Protein AF-A0A6I1VXL3-F1 (afdb_monomer)

pLDDT: mean 85.91, std 10.63, range [41.47, 97.31]

Solvent-accessible surface area (backbone atoms only — not comparable to full-atom values): 29043 Å² total; per-residue (Å²): 131,59,72,66,44,51,47,41,11,30,60,19,54,52,52,59,69,69,91,54,57,90,82,59,84,57,70,49,87,56,63,100,77,78,57,89,41,67,58,54,75,68,58,39,45,51,54,50,52,50,50,56,54,52,48,74,48,38,70,62,50,51,53,50,47,57,52,32,58,38,73,64,43,62,44,100,87,69,43,33,48,51,55,55,48,36,51,49,50,50,53,47,52,43,43,70,45,58,71,37,41,90,78,39,84,60,53,53,77,66,55,44,53,48,51,51,50,43,72,75,28,46,31,46,90,69,44,67,68,53,95,86,22,43,63,36,43,21,42,38,36,42,41,43,72,95,73,76,43,74,40,49,33,40,66,36,40,39,34,19,50,35,17,68,78,50,54,95,61,9,41,40,22,39,37,37,37,75,85,70,42,70,42,61,28,84,18,48,61,56,46,52,51,51,56,53,50,31,63,70,36,96,69,52,20,53,67,56,46,69,31,26,44,66,70,53,34,52,54,49,62,78,40,48,78,53,57,80,75,40,80,74,39,68,44,76,46,76,46,62,52,45,44,56,57,54,45,48,52,51,32,52,51,40,52,51,56,42,39,53,46,38,50,54,51,27,35,75,66,33,33,52,37,65,58,40,46,54,50,40,53,52,46,57,58,54,57,56,56,67,64,41,59,68,62,53,51,52,52,50,52,49,51,54,51,54,70,67,41,56,70,58,60,61,74,42,51,72,66,55,50,49,55,49,50,52,36,53,51,48,34,55,72,40,44,56,95,88,38,62,54,58,62,95,62,72,54,70,68,60,46,41,40,51,52,49,36,55,52,44,46,69,79,34,75,91,48,94,68,54,45,78,41,31,32,39,33,37,42,47,74,57,75,85,84,85,59,93,84,58,78,81,72,65,66,61,72,54,76,52,76,40,31,40,43,59,37,59,76,70,69,82,77,46,66,49,78,51,60,68,72,98,63,80,78,57,91,77,72,41,58,69,46,54,56,49,48,41,62,69,60,33,51,71,61,54,50,48,50,52,48,42,46,58,59,58,68,38,62,67,58,21,52,53,29,51,53,34,37,69,52,33,47,40,34,53,52,46,46,54,44,51,53,33,33,64,68,66,78,33,52,71,70,59,41,52,51,51,50,50,40,57,76,36,70,50,78,87,78,38,75,62,58,96,84,37,82,84,79,132

Structure (mmCIF, N/CA/C/O backbone):
data_AF-A0A6I1VXL3-F1
#
_entry.id   AF-A0A6I1VXL3-F1
#
loop_
_atom_site.group_PDB
_atom_site.id
_atom_site.type_symbol
_atom_site.label_atom_id
_atom_site.label_alt_id
_atom_site.label_comp_id
_atom_site.label_asym_id
_atom_site.label_entity_id
_atom_site.label_seq_id
_atom_site.pdbx_PDB_ins_code
_atom_site.Cartn_x
_atom_site.Cartn_y
_atom_site.Cartn_z
_atom_site.occupancy
_atom_site.B_iso_or_equiv
_atom_site.auth_seq_id
_atom_site.auth_comp_id
_atom_site.auth_asym_id
_atom_site.auth_atom_id
_atom_site.pdbx_PDB_model_num
ATOM 1 N N . MET A 1 1 ? -27.918 13.560 27.234 1.00 82.25 1 MET A N 1
ATOM 2 C CA . MET A 1 1 ? -26.825 13.899 26.302 1.00 82.25 1 MET A CA 1
ATOM 3 C C . MET A 1 1 ? -25.533 13.960 27.100 1.00 82.25 1 MET A C 1
ATOM 5 O O . MET A 1 1 ? -25.576 14.532 28.187 1.00 82.25 1 MET A O 1
ATOM 9 N N . PRO A 1 2 ? -24.443 13.323 26.645 1.00 90.25 2 PRO A N 1
ATOM 10 C CA . PRO A 1 2 ? -23.128 13.439 27.273 1.00 90.25 2 PRO A CA 1
ATOM 11 C C . PRO A 1 2 ? -22.695 14.899 27.470 1.00 90.25 2 PRO A C 1
ATOM 13 O O . PRO A 1 2 ? -23.044 15.775 26.681 1.00 90.25 2 PRO A O 1
ATOM 16 N N . LEU A 1 3 ? -21.925 15.167 28.530 1.00 91.06 3 LEU A N 1
ATOM 17 C CA . LEU A 1 3 ? -21.490 16.526 28.884 1.00 91.06 3 LEU A CA 1
ATOM 18 C C . LEU A 1 3 ? -20.656 17.182 27.769 1.00 91.06 3 LEU A C 1
ATOM 20 O O . LEU A 1 3 ? -20.807 18.372 27.507 1.00 91.06 3 LEU A O 1
ATOM 24 N N . VAL A 1 4 ? -19.810 16.390 27.105 1.00 92.81 4 VAL A N 1
ATOM 25 C CA . VAL A 1 4 ? -18.973 16.833 25.979 1.00 92.81 4 VAL A CA 1
ATOM 26 C C . VAL A 1 4 ? -19.832 17.242 24.783 1.00 92.81 4 VAL A C 1
ATOM 28 O O . VAL A 1 4 ? -19.566 18.271 24.173 1.00 92.81 4 VAL A O 1
ATOM 31 N N . ASP A 1 5 ? -20.910 16.514 24.497 1.00 94.62 5 ASP A N 1
ATOM 32 C CA . ASP A 1 5 ? -21.817 16.866 23.401 1.00 94.62 5 ASP A CA 1
ATOM 33 C C . ASP A 1 5 ? -22.544 18.183 23.676 1.00 94.62 5 ASP A C 1
ATOM 35 O O . ASP A 1 5 ? -22.582 19.054 22.816 1.00 94.62 5 ASP A O 1
ATOM 39 N N . VAL A 1 6 ? -23.038 18.382 24.905 1.00 92.94 6 VAL A N 1
ATOM 40 C CA . VAL A 1 6 ? -23.645 19.659 25.335 1.00 92.94 6 VAL A CA 1
ATOM 41 C C . VAL A 1 6 ? -22.661 20.815 25.187 1.00 92.94 6 VAL A C 1
ATOM 43 O O . VAL A 1 6 ? -23.031 21.895 24.730 1.00 92.94 6 VAL A O 1
ATOM 46 N N . PHE A 1 7 ? -21.407 20.591 25.571 1.00 95.12 7 PHE A N 1
ATOM 47 C CA . PHE A 1 7 ? -20.347 21.576 25.429 1.00 95.12 7 PHE A CA 1
ATOM 48 C C . PHE A 1 7 ? -20.098 21.939 23.959 1.00 95.12 7 PHE A C 1
ATOM 50 O O . PHE A 1 7 ? -20.152 23.116 23.602 1.00 95.12 7 PHE A O 1
ATOM 57 N N . LEU A 1 8 ? -19.889 20.944 23.094 1.00 94.88 8 LEU A N 1
ATOM 58 C CA . LEU A 1 8 ? -19.612 21.161 21.673 1.00 94.88 8 LEU A CA 1
ATOM 59 C C . LEU A 1 8 ? -20.818 21.752 20.928 1.00 94.88 8 LEU A C 1
ATOM 61 O O . LEU A 1 8 ? -20.647 22.621 20.076 1.00 94.88 8 LEU A O 1
ATOM 65 N N . GLU A 1 9 ? -22.046 21.357 21.269 1.00 95.81 9 GLU A N 1
ATOM 66 C CA . GLU A 1 9 ? -23.259 21.956 20.701 1.00 95.81 9 GLU A CA 1
ATOM 67 C C . GLU A 1 9 ? -23.483 23.403 21.158 1.00 95.81 9 GLU A C 1
ATOM 69 O O . GLU A 1 9 ? -24.082 24.197 20.424 1.00 95.81 9 GLU A O 1
ATOM 74 N N . HIS A 1 10 ? -22.976 23.777 22.336 1.00 95.75 10 HIS A N 1
ATOM 75 C CA . HIS A 1 10 ? -22.929 25.173 22.755 1.00 95.75 10 HIS A CA 1
ATOM 76 C C . HIS A 1 10 ? -21.856 25.956 21.985 1.00 95.75 10 HIS A C 1
ATOM 78 O O . HIS A 1 10 ? -22.158 27.045 21.500 1.00 95.75 10 HIS A O 1
ATOM 84 N N . VAL A 1 11 ? -20.657 25.390 21.794 1.00 95.00 11 VAL A N 1
ATOM 85 C CA . VAL A 1 11 ? -19.568 25.997 21.000 1.00 95.00 11 VAL A CA 1
ATOM 86 C C . VAL A 1 11 ? -19.996 26.253 19.550 1.00 95.00 11 VAL A C 1
ATOM 88 O O . VAL A 1 11 ? -19.760 27.332 19.013 1.00 95.00 11 VAL A O 1
ATOM 91 N N . THR A 1 12 ? -20.665 25.292 18.909 1.00 95.38 12 THR A N 1
ATOM 92 C CA . THR A 1 12 ? -21.185 25.452 17.537 1.00 95.38 12 THR A CA 1
ATOM 93 C C . THR A 1 12 ? -22.421 26.344 17.462 1.00 95.38 12 THR A C 1
ATOM 95 O O . THR A 1 12 ? -22.803 26.785 16.381 1.00 95.38 12 THR A O 1
ATOM 98 N N . GLY A 1 13 ? -23.094 26.590 18.588 1.00 94.50 13 GLY A N 1
ATOM 99 C CA . GLY A 1 13 ? -24.375 27.288 18.627 1.00 94.50 13 GLY A CA 1
ATOM 100 C C . GLY A 1 13 ? -25.554 26.471 18.085 1.00 94.50 13 GLY A C 1
ATOM 101 O O . GLY A 1 13 ? -26.599 27.061 17.793 1.00 94.50 13 GLY A O 1
ATOM 102 N N . LYS A 1 14 ? -25.417 25.142 17.949 1.00 95.50 14 LYS A N 1
ATOM 103 C CA . LYS A 1 14 ? -26.513 24.224 17.589 1.00 95.50 14 LYS A CA 1
ATOM 104 C C . LYS A 1 14 ? -27.582 24.185 18.675 1.00 95.50 14 LYS A C 1
ATOM 106 O O . LYS A 1 14 ? -28.756 24.425 18.394 1.00 95.50 14 LYS A O 1
ATOM 111 N N . GLN A 1 15 ? -27.162 23.890 19.903 1.00 94.56 15 GLN A N 1
ATOM 112 C CA . GLN A 1 15 ? -27.997 23.899 21.102 1.00 94.56 15 GLN A CA 1
ATOM 113 C C . GLN A 1 15 ? -27.254 24.681 22.187 1.00 94.56 15 GLN A C 1
ATOM 115 O O . GLN A 1 15 ? -26.540 24.099 23.006 1.00 94.56 15 GLN A O 1
ATOM 120 N N . PRO A 1 16 ? -27.368 26.021 22.190 1.00 92.06 16 PRO A N 1
ATOM 121 C CA . PRO A 1 16 ? -26.654 26.833 23.156 1.00 92.06 16 PRO A CA 1
ATOM 122 C C . PRO A 1 16 ? -27.139 26.523 24.572 1.00 92.06 16 PRO A C 1
ATOM 124 O O . PRO A 1 16 ? -28.331 26.623 24.875 1.00 92.06 16 PRO A O 1
ATOM 127 N N . LEU A 1 17 ? -26.192 26.199 25.454 1.00 92.62 17 LEU A N 1
ATOM 128 C CA . LEU A 1 17 ? -26.433 26.108 26.889 1.00 92.62 17 LEU A CA 1
ATOM 129 C C . LEU A 1 17 ? -27.117 27.396 27.403 1.00 92.62 17 LEU A C 1
ATOM 131 O O . LEU A 1 17 ? -26.598 28.491 27.161 1.00 92.62 17 LEU A O 1
ATOM 135 N N . PRO A 1 18 ? -28.264 27.301 28.103 1.00 92.81 18 PRO A N 1
ATOM 136 C CA . PRO A 1 18 ? -28.938 28.464 28.670 1.00 92.81 18 PRO A CA 1
ATOM 137 C C . PRO A 1 18 ? -28.018 29.269 29.592 1.00 92.81 18 PRO A C 1
ATOM 139 O O . PRO A 1 18 ? -27.318 28.689 30.416 1.00 92.81 18 PRO A O 1
ATOM 142 N N . ALA A 1 19 ? -28.063 30.602 29.508 1.00 87.69 19 ALA A N 1
ATOM 143 C CA . ALA A 1 19 ? -27.248 31.479 30.356 1.00 87.69 19 ALA A CA 1
ATOM 144 C C . ALA A 1 19 ? -27.626 31.401 31.847 1.00 87.69 19 ALA A C 1
ATOM 146 O O . ALA A 1 19 ? -26.778 31.594 32.710 1.00 87.69 19 ALA A O 1
ATOM 147 N N . GLU A 1 20 ? -28.891 31.103 32.153 1.00 91.31 20 GLU A N 1
ATOM 148 C CA . GLU A 1 20 ? -29.379 30.947 33.523 1.00 91.31 20 GLU A CA 1
ATOM 149 C C . GLU A 1 20 ? -29.107 29.521 34.040 1.00 91.31 20 GLU A C 1
ATOM 151 O O . GLU A 1 20 ? -29.719 28.572 33.535 1.00 91.31 20 GLU A O 1
ATOM 156 N N . PRO A 1 21 ? -28.279 29.343 35.090 1.00 87.94 21 PRO A N 1
ATOM 157 C CA . PRO A 1 21 ? -27.939 28.018 35.621 1.00 87.94 21 PRO A CA 1
ATOM 158 C C . PRO A 1 21 ? -29.159 27.232 36.116 1.00 87.94 21 PRO A C 1
ATOM 160 O O . PRO A 1 21 ? -29.188 26.008 36.039 1.00 87.94 21 PRO A O 1
ATOM 163 N N . ALA A 1 22 ? -30.205 27.928 36.580 1.00 87.75 22 ALA A N 1
ATOM 164 C CA . ALA A 1 22 ? -31.448 27.319 37.059 1.00 87.75 22 ALA A CA 1
ATOM 165 C C . ALA A 1 22 ? -32.208 26.533 35.973 1.00 87.75 22 ALA A C 1
ATOM 167 O O . ALA A 1 22 ? -33.053 25.696 36.292 1.00 87.75 22 ALA A O 1
ATOM 168 N N . ARG A 1 23 ? -31.908 26.788 34.692 1.00 89.50 23 ARG A N 1
ATOM 169 C CA . ARG A 1 23 ? -32.521 26.116 33.537 1.00 89.50 23 ARG A CA 1
ATOM 170 C C . ARG A 1 23 ? -31.766 24.860 33.096 1.00 89.50 23 ARG A C 1
ATOM 172 O O . ARG A 1 23 ? -32.184 24.222 32.133 1.00 89.50 23 ARG A O 1
ATOM 179 N N . VAL A 1 24 ? -30.675 24.507 33.776 1.00 90.06 24 VAL A N 1
ATOM 180 C CA . VAL A 1 24 ? -29.813 23.370 33.442 1.00 90.06 24 VAL A CA 1
ATOM 181 C C . VAL A 1 24 ? -29.687 22.456 34.656 1.00 90.06 24 VAL A C 1
ATOM 183 O O . VAL A 1 24 ? -29.474 22.923 35.773 1.00 90.06 24 VAL A O 1
ATOM 186 N N . ARG A 1 25 ? -29.808 21.143 34.440 1.00 89.19 25 ARG A N 1
ATOM 187 C CA . ARG A 1 25 ? -29.513 20.122 35.450 1.00 89.19 25 ARG A CA 1
ATOM 188 C C . ARG A 1 25 ? -28.570 19.080 34.869 1.00 89.19 25 ARG A C 1
ATOM 190 O O . ARG A 1 25 ? -28.906 18.456 33.867 1.00 89.19 25 ARG A O 1
ATOM 197 N N . PHE A 1 26 ? -27.426 18.883 35.513 1.00 89.19 26 PHE A N 1
ATOM 198 C CA . PHE A 1 26 ? -26.497 17.810 35.179 1.00 89.19 26 PHE A CA 1
ATOM 199 C C . PHE A 1 26 ? -26.832 16.536 35.957 1.00 89.19 26 PHE A C 1
ATOM 201 O O . PHE A 1 26 ? -27.213 16.571 37.131 1.00 89.19 26 PHE A O 1
ATOM 208 N N . GLU A 1 27 ? -26.653 15.402 35.294 1.00 89.12 27 GLU A N 1
ATOM 209 C CA . GLU A 1 27 ? -26.850 14.063 35.839 1.00 89.12 27 GLU A CA 1
ATOM 210 C C . GLU A 1 27 ? -25.504 13.332 35.913 1.00 89.12 27 GLU A C 1
ATOM 212 O O . GLU A 1 27 ? -24.646 13.489 35.043 1.00 89.12 27 GLU A O 1
ATOM 217 N N . ARG A 1 28 ? -25.315 12.528 36.960 1.00 83.69 28 ARG A N 1
ATOM 218 C CA . ARG A 1 28 ? -24.196 11.597 37.101 1.00 83.69 28 ARG A CA 1
ATOM 219 C C . ARG A 1 28 ? -24.558 10.293 36.403 1.00 83.69 28 ARG A C 1
ATOM 221 O O . ARG A 1 28 ? -25.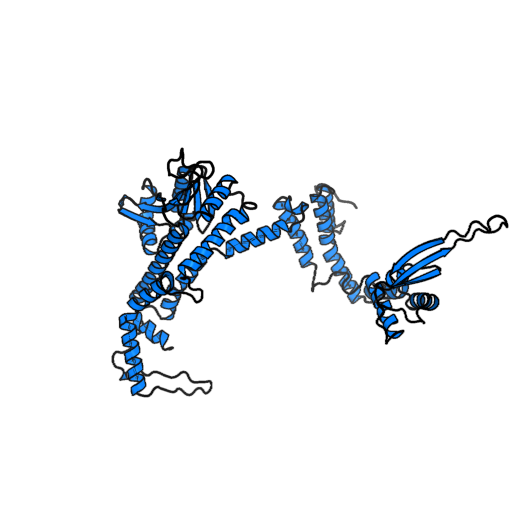624 9.740 36.658 1.00 83.69 28 ARG A O 1
ATOM 228 N N . ALA A 1 29 ? -23.654 9.778 35.570 1.00 75.00 29 ALA A N 1
ATOM 229 C CA . ALA A 1 29 ? -23.837 8.472 34.947 1.00 75.00 29 ALA A CA 1
ATOM 230 C C . ALA A 1 29 ? -24.025 7.402 36.036 1.00 75.00 29 ALA A C 1
ATOM 232 O O . ALA A 1 29 ? -23.133 7.174 36.857 1.00 75.00 29 ALA A O 1
ATOM 233 N N . ALA A 1 30 ? -25.202 6.779 36.073 1.00 63.56 30 ALA A N 1
ATOM 234 C CA . ALA A 1 30 ? -25.488 5.713 37.015 1.00 63.56 30 ALA A CA 1
ATOM 235 C C . ALA A 1 30 ? -24.647 4.474 36.664 1.00 63.56 30 ALA A C 1
ATOM 237 O O . ALA A 1 30 ? -24.622 4.038 35.512 1.00 63.56 30 ALA A O 1
ATOM 238 N N . GLY A 1 31 ? -24.004 3.857 37.662 1.00 58.12 31 GLY A N 1
ATOM 239 C CA . GLY A 1 31 ? -23.623 2.443 37.553 1.00 58.12 31 GLY A CA 1
ATOM 240 C C . GLY A 1 31 ? -24.871 1.581 37.308 1.00 58.12 31 GLY A C 1
ATOM 241 O O . GLY A 1 31 ? -25.983 2.080 37.458 1.00 58.12 31 GLY A O 1
ATOM 242 N N . ALA A 1 32 ? -24.700 0.301 36.959 1.00 50.91 32 ALA A N 1
ATOM 243 C CA . ALA A 1 32 ? -25.708 -0.654 36.447 1.00 50.91 32 ALA A CA 1
ATOM 244 C C . ALA A 1 32 ? -27.100 -0.761 37.149 1.00 50.91 32 ALA A C 1
ATOM 246 O O . ALA A 1 32 ? -27.925 -1.568 36.734 1.00 50.91 32 ALA A O 1
ATOM 247 N N . ALA A 1 33 ? -27.395 0.029 38.182 1.00 56.66 33 ALA A N 1
ATOM 248 C CA . ALA A 1 33 ? -28.628 0.065 38.966 1.00 56.66 33 ALA A CA 1
ATOM 249 C C . ALA A 1 33 ? -29.696 1.100 38.520 1.00 56.66 33 ALA A C 1
ATOM 251 O O . ALA A 1 33 ? -30.722 1.218 39.183 1.00 56.66 33 ALA A O 1
ATOM 252 N N . GLY A 1 34 ? -29.508 1.848 37.425 1.00 57.50 34 GLY A N 1
ATOM 253 C CA . GLY A 1 34 ? -30.600 2.589 36.759 1.00 57.50 34 GLY A CA 1
ATOM 254 C C . GLY A 1 34 ? -31.272 3.738 37.539 1.00 57.50 34 GLY A C 1
ATOM 255 O O . GLY A 1 34 ? -32.310 4.230 37.102 1.00 57.50 34 GLY A O 1
ATOM 256 N N . GLN A 1 35 ? -30.717 4.190 38.671 1.00 63.91 35 GLN A N 1
ATOM 257 C CA . GLN A 1 35 ? -31.191 5.393 39.367 1.00 63.91 35 GLN A CA 1
ATOM 258 C C . GLN A 1 35 ? -30.476 6.645 38.849 1.00 63.91 35 GLN A C 1
ATOM 260 O O . GLN A 1 35 ? -29.263 6.779 38.992 1.00 63.91 35 GLN A O 1
ATOM 265 N N . VAL A 1 36 ? -31.256 7.575 38.295 1.00 69.38 36 VAL A N 1
ATOM 266 C CA . VAL A 1 36 ? -30.808 8.906 37.867 1.00 69.38 36 VAL A CA 1
ATOM 267 C C . VAL A 1 36 ? -30.397 9.727 39.095 1.00 69.38 36 VAL A C 1
ATOM 269 O O . VAL A 1 36 ? -31.238 10.063 39.931 1.00 69.38 36 VAL A O 1
ATOM 272 N N . ALA A 1 37 ? -29.107 10.049 39.216 1.00 82.38 37 ALA A N 1
ATOM 273 C CA . ALA A 1 37 ? -28.565 10.858 40.308 1.00 82.38 37 ALA A CA 1
ATOM 274 C C . ALA A 1 37 ? -28.141 12.240 39.792 1.00 82.38 37 ALA A C 1
ATOM 276 O O . ALA A 1 37 ? -27.210 12.355 38.998 1.00 82.38 37 ALA A O 1
ATOM 277 N N . TYR A 1 38 ? -28.802 13.303 40.251 1.00 86.19 38 TYR A N 1
ATOM 278 C CA . TYR A 1 38 ? -28.458 14.679 39.878 1.00 86.19 38 TYR A CA 1
ATOM 279 C C . TYR A 1 38 ? -27.347 15.255 40.762 1.00 86.19 38 TYR A C 1
ATOM 281 O O . TYR A 1 38 ? -27.223 14.892 41.933 1.00 86.19 38 TYR A O 1
ATOM 289 N N . PHE A 1 39 ? -26.563 16.180 40.206 1.00 87.12 39 PHE A N 1
ATOM 290 C CA . PHE A 1 39 ? -25.623 16.985 40.990 1.00 87.12 39 PHE A CA 1
ATOM 291 C C . PHE A 1 39 ? -26.367 17.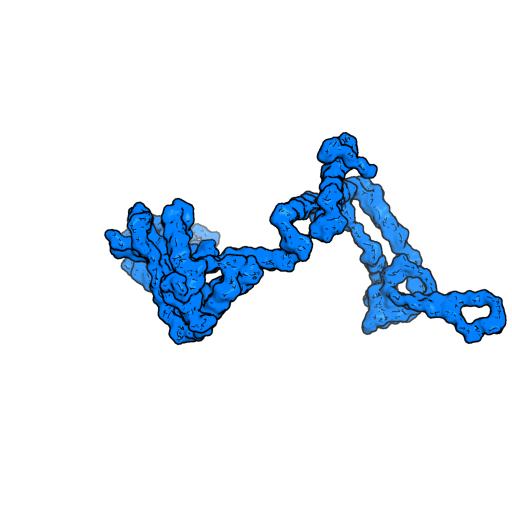906 41.968 1.00 87.12 39 PHE A C 1
ATOM 293 O O . PHE A 1 39 ? -27.492 18.341 41.698 1.00 87.12 39 PHE A O 1
ATOM 300 N N . ALA A 1 40 ? -25.732 18.215 43.102 1.00 90.31 40 ALA A N 1
ATOM 301 C CA . ALA A 1 40 ? -26.257 19.208 44.036 1.00 90.31 40 ALA A CA 1
ATOM 302 C C . ALA A 1 40 ? -26.295 20.608 43.383 1.00 90.31 40 ALA A C 1
ATOM 304 O O . ALA A 1 40 ? -25.641 20.856 42.369 1.00 90.31 40 ALA A O 1
ATOM 305 N N . ALA A 1 41 ? -27.102 21.530 43.919 1.00 88.56 41 ALA A N 1
ATOM 306 C CA . ALA A 1 41 ? -27.351 22.827 43.276 1.00 88.56 41 ALA A CA 1
ATOM 307 C C . ALA A 1 41 ? -26.080 23.688 43.124 1.00 88.56 41 ALA A C 1
ATOM 309 O O . ALA A 1 41 ? -25.910 24.373 42.115 1.00 88.56 41 ALA A O 1
ATOM 310 N N . ASP A 1 42 ? -25.188 23.626 44.108 1.00 91.56 42 ASP A N 1
ATOM 311 C CA . ASP A 1 42 ? -23.869 24.254 44.116 1.00 91.56 42 ASP A CA 1
ATOM 312 C C . ASP A 1 42 ? -22.923 23.612 43.090 1.00 91.56 42 ASP A C 1
ATOM 314 O O . ASP A 1 42 ? -22.327 24.319 42.279 1.00 91.56 42 ASP A O 1
ATOM 318 N N . GLU A 1 43 ? -22.850 22.280 43.044 1.00 90.38 43 GLU A N 1
ATOM 319 C CA . GLU A 1 43 ? -22.056 21.548 42.046 1.00 90.38 43 GLU A CA 1
ATOM 320 C C . GLU A 1 43 ? -22.541 21.828 40.611 1.00 90.38 43 GLU A C 1
ATOM 322 O O . GLU A 1 43 ? -21.739 22.035 39.700 1.00 90.38 43 GLU A O 1
ATOM 327 N N . ASN A 1 44 ? -23.860 21.886 40.406 1.00 91.88 44 ASN A N 1
ATOM 328 C CA . ASN A 1 44 ? -24.482 22.192 39.118 1.00 91.88 44 ASN A CA 1
ATOM 329 C C . ASN A 1 44 ? -24.136 23.611 38.642 1.00 91.88 44 ASN A C 1
ATOM 331 O O . ASN A 1 44 ? -23.845 23.809 37.462 1.00 91.88 44 ASN A O 1
ATOM 335 N N . LEU A 1 45 ? -24.128 24.588 39.558 1.00 93.31 45 LEU A N 1
ATOM 336 C CA . LEU A 1 45 ? -23.708 25.961 39.270 1.00 93.31 45 LEU A CA 1
ATOM 337 C C . LEU A 1 45 ? -22.231 26.023 38.854 1.00 93.31 45 LEU A C 1
ATOM 339 O O . LEU A 1 45 ? -21.894 26.715 37.894 1.00 93.31 45 LEU A O 1
ATOM 343 N N . VAL A 1 46 ? -21.361 25.278 39.543 1.00 93.56 46 VAL A N 1
ATOM 344 C CA . VAL A 1 46 ? -19.932 25.203 39.207 1.00 93.56 46 VAL A CA 1
ATOM 345 C C . VAL A 1 46 ? -19.729 24.591 37.822 1.00 93.56 46 VAL A C 1
ATOM 347 O O . VAL A 1 46 ? -19.037 25.185 36.997 1.00 93.56 46 VAL A O 1
ATOM 350 N N . LEU A 1 47 ? -20.358 23.447 37.532 1.00 91.50 47 LEU A N 1
ATOM 351 C CA . LEU A 1 47 ? -20.255 22.787 36.225 1.00 91.50 47 LEU A CA 1
ATOM 352 C C . LEU A 1 47 ? -20.746 23.689 35.087 1.00 91.50 47 LEU A C 1
ATOM 354 O O . LEU A 1 47 ? -20.073 23.808 34.065 1.00 91.50 47 LEU A O 1
ATOM 358 N N . HIS A 1 48 ? -21.877 24.372 35.282 1.00 94.44 48 HIS A N 1
ATOM 359 C CA . HIS A 1 48 ? -22.414 25.332 34.315 1.00 94.44 48 HIS A CA 1
ATOM 360 C C . HIS A 1 48 ? -21.419 26.465 34.021 1.00 94.44 48 HIS A C 1
ATOM 362 O O . HIS A 1 48 ? -21.115 26.731 32.857 1.00 94.44 48 HIS A O 1
ATOM 368 N N . GLY A 1 49 ? -20.846 27.069 35.067 1.00 93.31 49 GLY A N 1
ATOM 369 C CA . GLY A 1 49 ? -19.848 28.129 34.927 1.00 93.31 49 GLY A CA 1
ATOM 370 C C . GLY A 1 49 ? -18.562 27.665 34.237 1.00 93.31 49 GLY A C 1
ATOM 371 O O . GLY A 1 49 ? -18.004 28.399 33.420 1.00 93.31 49 GLY A O 1
ATOM 372 N N . VAL A 1 50 ? -18.107 26.438 34.516 1.00 93.12 50 VAL A N 1
ATOM 373 C CA . VAL A 1 50 ? -16.937 25.841 33.853 1.00 93.12 50 VAL A CA 1
ATOM 374 C C . VAL A 1 50 ? -17.190 25.656 32.357 1.00 93.12 50 VAL A C 1
ATOM 376 O O . VAL A 1 50 ? -16.342 26.054 31.563 1.00 93.12 50 VAL A O 1
ATOM 379 N N . LEU A 1 51 ? -18.350 25.123 31.958 1.00 93.50 51 LEU A N 1
ATOM 380 C CA . LEU A 1 51 ? -18.678 24.928 30.541 1.00 93.50 51 LEU A CA 1
ATOM 381 C C . LEU A 1 51 ? -18.703 26.244 29.760 1.00 93.50 51 LEU A C 1
ATOM 383 O O . LEU A 1 51 ? -18.100 26.324 28.693 1.00 93.50 51 LEU A O 1
ATOM 387 N N . LEU A 1 52 ? -19.360 27.281 30.293 1.00 93.12 52 LEU A N 1
ATOM 388 C CA . LEU A 1 52 ? -19.410 28.591 29.635 1.00 93.12 52 LEU A CA 1
ATOM 389 C C . LEU A 1 52 ? -18.022 29.226 29.523 1.00 93.12 52 LEU A C 1
ATOM 391 O O . LEU A 1 52 ? -17.698 29.827 28.500 1.00 93.12 52 LEU A O 1
ATOM 395 N N . LYS A 1 53 ? -17.187 29.073 30.558 1.00 93.06 53 LYS A N 1
ATOM 396 C CA . LYS A 1 53 ? -15.811 29.572 30.537 1.00 93.06 53 LYS A CA 1
ATOM 397 C C . LYS A 1 53 ? -14.979 28.874 29.461 1.00 93.06 53 LYS A C 1
ATOM 399 O O . LYS A 1 53 ? -14.356 29.570 28.670 1.00 93.06 53 LYS A O 1
ATOM 404 N N . LEU A 1 54 ? -15.002 27.539 29.427 1.00 93.44 54 LEU A N 1
ATOM 405 C CA . LEU A 1 54 ? -14.278 26.735 28.433 1.00 93.44 54 LEU A CA 1
ATOM 406 C C . LEU A 1 54 ? -14.758 27.013 27.006 1.00 93.44 54 LEU A C 1
ATOM 408 O O . LEU A 1 54 ? -13.984 26.938 26.061 1.00 93.44 54 LEU A O 1
ATOM 412 N N . ALA A 1 55 ? -16.043 27.319 26.827 1.00 93.25 55 ALA A N 1
ATOM 413 C CA . ALA A 1 55 ? -16.587 27.595 25.504 1.00 93.25 55 ALA A CA 1
ATOM 414 C C . ALA A 1 55 ? -16.107 28.945 24.962 1.00 93.25 55 ALA A C 1
ATOM 416 O O . ALA A 1 55 ? -15.905 29.087 23.758 1.00 93.25 55 ALA A O 1
ATOM 417 N N . GLY A 1 56 ? -15.899 29.924 25.851 1.00 91.12 56 GLY A N 1
ATOM 418 C CA . GLY A 1 56 ? -15.453 31.266 25.489 1.00 91.12 56 GLY A CA 1
ATOM 419 C C . GLY A 1 56 ? -14.043 31.322 24.896 1.00 91.12 56 GLY A C 1
ATOM 420 O O . GLY A 1 56 ? -13.777 32.205 24.084 1.00 91.12 56 GLY A O 1
ATOM 421 N N . ASP A 1 57 ? -13.154 30.393 25.263 1.00 93.25 57 ASP A N 1
ATOM 422 C CA . ASP A 1 57 ? -11.784 30.319 24.742 1.00 93.25 57 ASP A CA 1
ATOM 423 C C . ASP A 1 57 ? -11.498 29.068 23.894 1.00 93.25 57 ASP A C 1
ATOM 425 O O . ASP A 1 57 ? -10.376 28.912 23.406 1.00 93.25 57 ASP A O 1
ATOM 429 N N . PHE A 1 58 ? -12.504 28.219 23.645 1.00 94.00 58 PHE A N 1
ATOM 430 C CA . PHE A 1 58 ? -12.329 26.934 22.963 1.00 94.00 58 PHE A CA 1
ATOM 431 C C . PHE A 1 58 ? -11.608 27.047 21.617 1.00 94.00 58 PHE A C 1
ATOM 433 O O . PHE A 1 58 ? -10.693 26.274 21.364 1.00 94.00 58 PHE A O 1
ATOM 440 N N . ALA A 1 59 ? -11.972 28.018 20.770 1.00 90.94 59 ALA A N 1
ATOM 441 C CA . ALA A 1 59 ? -11.351 28.190 19.452 1.00 90.94 59 ALA A CA 1
ATOM 442 C C . ALA A 1 59 ? -9.831 28.405 19.559 1.00 90.94 59 ALA A C 1
ATOM 444 O O . ALA A 1 59 ? -9.053 27.696 18.926 1.00 90.94 59 ALA A O 1
ATOM 445 N N . SER A 1 60 ? -9.406 29.329 20.424 1.00 92.50 60 SER A N 1
ATOM 446 C CA . SER A 1 60 ? -7.988 29.623 20.642 1.00 92.50 60 SER A CA 1
ATOM 447 C C . SER A 1 60 ? -7.254 28.447 21.289 1.00 92.50 60 SER A C 1
ATOM 449 O O . SER A 1 60 ? -6.121 28.150 20.917 1.00 92.50 60 SER A O 1
ATOM 451 N N . GLN A 1 61 ? -7.886 27.754 22.245 1.00 93.69 61 GLN A N 1
ATOM 452 C CA . GLN A 1 61 ? -7.294 26.568 22.873 1.00 93.69 61 GLN A CA 1
ATOM 453 C C . GLN A 1 61 ? -7.160 25.405 21.886 1.00 93.69 61 GLN A C 1
ATOM 455 O O . GLN A 1 61 ? -6.155 24.701 21.915 1.00 93.69 61 GLN A O 1
ATOM 460 N N . PHE A 1 62 ? -8.135 25.221 20.995 1.00 90.88 62 PHE A N 1
ATOM 461 C CA . PHE A 1 62 ? -8.107 24.207 19.945 1.00 90.88 62 PHE A CA 1
ATOM 462 C C . PHE A 1 62 ? -6.957 24.456 18.963 1.00 90.88 62 PHE A C 1
ATOM 464 O O . PHE A 1 62 ? -6.175 23.548 18.689 1.00 90.88 62 PHE A O 1
ATOM 471 N N . GLU A 1 63 ? -6.785 25.696 18.498 1.00 90.19 63 GLU A N 1
ATOM 472 C CA . GLU A 1 63 ? -5.663 26.066 17.627 1.00 90.19 63 GLU A CA 1
ATOM 473 C C . GLU A 1 63 ? -4.304 25.854 18.297 1.00 90.19 63 GLU A C 1
ATOM 475 O O . GLU A 1 63 ? -3.397 25.276 17.693 1.00 90.19 63 GLU A O 1
ATOM 480 N N . LEU A 1 64 ? -4.172 26.285 19.555 1.00 92.44 64 LEU A N 1
ATOM 481 C CA . LEU A 1 64 ? -2.953 26.096 20.336 1.00 92.44 64 LEU A CA 1
ATOM 482 C C . LEU A 1 64 ? -2.656 24.617 20.576 1.00 92.44 64 LEU A C 1
ATOM 484 O O . LEU A 1 64 ? -1.496 24.218 20.499 1.00 92.44 64 LEU A O 1
ATOM 488 N N . TYR A 1 65 ? -3.677 23.812 20.868 1.00 91.69 65 TYR A N 1
ATOM 489 C CA . TYR A 1 65 ? -3.537 22.372 21.056 1.00 91.69 65 TYR A CA 1
ATOM 490 C C . TYR A 1 65 ? -2.997 21.703 19.789 1.00 91.69 65 TYR A C 1
ATOM 492 O O . TYR A 1 65 ? -2.004 20.978 19.854 1.00 91.69 65 TYR A O 1
ATOM 500 N N . LEU A 1 66 ? -3.591 22.008 18.633 1.00 88.06 66 LEU A N 1
ATOM 501 C CA . LEU A 1 66 ? -3.155 21.480 17.344 1.00 88.06 66 LEU A CA 1
ATOM 502 C C . LEU A 1 66 ? -1.691 21.831 17.045 1.00 88.06 66 LEU A C 1
ATOM 504 O O . LEU A 1 66 ? -0.889 20.935 16.789 1.00 88.06 66 LEU A O 1
ATOM 508 N N . GLU A 1 67 ? -1.302 23.104 17.155 1.00 90.44 67 GLU A N 1
ATOM 509 C CA . GLU A 1 67 ? 0.092 23.505 16.913 1.00 90.44 67 GLU A CA 1
ATOM 510 C C . GLU A 1 67 ? 1.068 22.867 17.900 1.00 90.44 67 GLU A C 1
ATOM 512 O O . GLU A 1 67 ? 2.157 22.433 17.517 1.00 90.44 67 GLU A O 1
ATOM 517 N N . ARG A 1 68 ? 0.709 22.835 19.187 1.00 92.62 68 ARG A N 1
ATOM 518 C CA . ARG A 1 68 ? 1.586 22.291 20.222 1.00 92.62 68 ARG A CA 1
ATOM 519 C C . ARG A 1 68 ? 1.809 20.801 20.044 1.00 92.62 68 ARG A C 1
ATOM 521 O O . ARG A 1 68 ? 2.962 20.383 20.071 1.00 92.62 68 ARG A O 1
ATOM 528 N N . SER A 1 69 ? 0.740 20.046 19.809 1.00 88.31 69 SER A N 1
ATOM 529 C CA . SER A 1 69 ? 0.801 18.591 19.653 1.00 88.31 69 SER A CA 1
ATOM 530 C C . SER A 1 69 ? 1.718 18.153 18.507 1.00 88.31 69 SER A C 1
ATOM 532 O O . SER A 1 69 ? 2.385 17.128 18.615 1.00 88.31 69 SER A O 1
ATOM 534 N N . VAL A 1 70 ? 1.794 18.948 17.434 1.00 87.62 70 VAL A N 1
ATOM 535 C CA . VAL A 1 70 ? 2.625 18.643 16.265 1.00 87.62 70 VAL A CA 1
ATOM 536 C C . VAL A 1 70 ? 4.063 19.141 16.434 1.00 87.62 70 VAL A C 1
ATOM 538 O O . VAL A 1 70 ? 5.006 18.394 16.176 1.00 87.62 70 VAL A O 1
ATOM 541 N N . PHE A 1 71 ? 4.240 20.398 16.853 1.00 88.81 71 PHE A N 1
ATOM 542 C CA . PHE A 1 71 ? 5.521 21.103 16.714 1.00 88.81 71 PHE A CA 1
ATOM 543 C C . PHE A 1 71 ? 6.281 21.351 18.021 1.00 88.81 71 PHE A C 1
ATOM 545 O O . PHE A 1 71 ? 7.449 21.730 17.966 1.00 88.81 71 PHE A O 1
ATOM 552 N N . LYS A 1 72 ? 5.638 21.240 19.191 1.00 89.94 72 LYS A N 1
ATOM 553 C CA . LYS A 1 72 ? 6.226 21.710 20.463 1.00 89.94 72 LYS A CA 1
ATOM 554 C C . LYS A 1 72 ? 6.270 20.646 21.548 1.00 89.94 72 LYS A C 1
ATOM 556 O O . LYS A 1 72 ? 7.257 20.571 22.274 1.00 89.94 72 LYS A O 1
ATOM 561 N N . ASP A 1 73 ? 5.198 19.881 21.705 1.00 91.38 73 ASP A N 1
ATOM 562 C CA . ASP A 1 73 ? 5.094 18.898 22.772 1.00 91.38 73 ASP A CA 1
ATOM 563 C C . ASP A 1 73 ? 5.987 17.690 22.442 1.00 91.38 73 ASP A C 1
ATOM 565 O O . ASP A 1 73 ? 5.959 17.146 21.336 1.00 91.38 73 ASP A O 1
ATOM 569 N N . GLN A 1 74 ? 6.816 17.293 23.409 1.00 89.12 74 GLN A N 1
ATOM 570 C CA . GLN A 1 74 ? 7.702 16.142 23.269 1.00 89.12 74 GLN A CA 1
ATOM 571 C C . GLN A 1 74 ? 6.955 14.852 23.596 1.00 89.12 74 GLN A C 1
ATOM 573 O O . GLN A 1 74 ? 6.269 14.747 24.617 1.00 89.12 74 GLN A O 1
ATOM 578 N N . LEU A 1 75 ? 7.143 13.847 22.750 1.00 86.56 75 LEU A N 1
ATOM 579 C CA . LEU A 1 75 ? 6.738 12.473 23.011 1.00 86.56 75 LEU A CA 1
ATOM 580 C C . LEU A 1 75 ? 7.650 11.849 24.086 1.00 86.56 75 LEU A C 1
ATOM 582 O O . LEU A 1 75 ? 8.739 12.365 24.346 1.00 86.56 75 LEU A O 1
ATOM 586 N N . PRO A 1 76 ? 7.273 10.706 24.696 1.00 84.25 76 PRO A N 1
ATOM 587 C CA . PRO A 1 76 ? 8.094 10.040 25.716 1.00 84.25 76 PRO A CA 1
ATOM 588 C C . PRO A 1 76 ? 9.536 9.728 25.281 1.00 84.25 76 PRO A C 1
ATOM 590 O O . PRO A 1 76 ? 10.417 9.598 26.126 1.00 84.25 76 PRO A O 1
ATOM 593 N N . ALA A 1 77 ? 9.780 9.623 23.971 1.00 80.75 77 ALA A N 1
ATOM 594 C CA . ALA A 1 77 ? 11.100 9.410 23.381 1.00 80.75 77 ALA A CA 1
ATOM 595 C C . ALA A 1 77 ? 11.965 10.688 23.272 1.00 80.75 77 ALA A C 1
ATOM 597 O O . ALA A 1 77 ? 13.127 10.595 22.891 1.00 80.75 77 ALA A O 1
ATOM 598 N N . GLY A 1 78 ? 11.427 11.870 23.600 1.00 87.44 78 GLY A N 1
ATOM 599 C CA . GLY A 1 78 ? 12.115 13.169 23.537 1.00 87.44 78 GLY A CA 1
ATOM 600 C C . GLY A 1 78 ? 11.982 13.915 22.202 1.00 87.44 78 GLY A C 1
ATOM 601 O O . GLY A 1 78 ? 12.307 15.100 22.141 1.00 87.44 78 GLY A O 1
ATOM 602 N N . ASN A 1 79 ? 11.469 13.251 21.165 1.00 90.69 79 ASN A N 1
ATOM 603 C CA . ASN A 1 79 ? 11.189 13.824 19.847 1.00 90.69 79 ASN A CA 1
ATOM 604 C C . ASN A 1 79 ? 9.837 14.548 19.812 1.00 90.69 79 ASN A C 1
ATOM 606 O O . ASN A 1 79 ? 8.929 14.218 20.580 1.00 90.69 79 ASN A O 1
ATOM 610 N N . THR A 1 80 ? 9.678 15.501 18.894 1.00 92.12 80 THR A N 1
ATOM 611 C CA . THR A 1 80 ? 8.349 16.019 18.531 1.00 92.12 80 THR A CA 1
ATOM 612 C C . THR A 1 80 ? 7.636 15.052 17.582 1.00 92.12 80 THR A C 1
ATOM 614 O O . THR A 1 80 ? 8.270 14.207 16.947 1.00 92.12 80 THR A O 1
ATOM 617 N N . LEU A 1 81 ? 6.313 15.190 17.436 1.00 89.94 81 LEU A N 1
ATOM 618 C CA . LEU A 1 81 ? 5.568 14.425 16.430 1.00 89.94 81 LEU A CA 1
ATOM 619 C C . LEU A 1 81 ? 6.091 14.705 15.010 1.00 89.94 81 LEU A C 1
ATOM 621 O O . LEU A 1 81 ? 6.183 13.782 14.204 1.00 89.94 81 LEU A O 1
ATOM 625 N N . LEU A 1 82 ? 6.475 15.952 14.708 1.00 91.81 82 LEU A N 1
ATOM 626 C CA . LEU A 1 82 ? 7.116 16.302 13.437 1.00 91.81 82 LEU A CA 1
ATOM 627 C C . LEU A 1 82 ? 8.377 15.460 13.182 1.00 91.81 82 LEU A C 1
ATOM 629 O O . LEU A 1 82 ? 8.524 14.931 12.083 1.00 91.81 82 LEU A O 1
ATOM 633 N N . ASP A 1 83 ? 9.259 15.308 14.172 1.00 92.25 83 ASP A N 1
ATOM 634 C CA . ASP A 1 83 ? 10.510 14.552 14.011 1.00 92.25 83 ASP A CA 1
ATOM 635 C C . ASP A 1 83 ? 10.243 13.078 13.665 1.00 92.25 83 ASP A C 1
ATOM 637 O O . ASP A 1 83 ? 10.838 12.529 12.731 1.00 92.25 83 ASP A O 1
ATOM 641 N N . ASP A 1 84 ? 9.302 12.448 14.373 1.00 91.81 84 ASP A N 1
ATOM 642 C CA . ASP A 1 84 ? 8.923 11.055 14.130 1.00 91.81 84 ASP A CA 1
ATOM 643 C C . ASP A 1 84 ? 8.263 10.884 12.750 1.00 91.81 84 ASP A C 1
ATOM 645 O O . ASP A 1 84 ? 8.557 9.923 12.032 1.00 91.81 84 ASP A O 1
ATOM 649 N N . LEU A 1 85 ? 7.429 11.840 12.325 1.00 90.56 85 LEU A N 1
ATOM 650 C CA . LEU A 1 85 ? 6.795 11.818 11.003 1.00 90.56 85 LEU A CA 1
ATOM 651 C C . LEU A 1 85 ? 7.790 12.077 9.866 1.00 90.56 85 LEU A C 1
ATOM 653 O O . LEU A 1 85 ? 7.693 11.427 8.825 1.00 90.56 85 LEU A O 1
ATOM 657 N N . VAL A 1 86 ? 8.781 12.953 10.060 1.00 92.56 86 VAL A N 1
ATOM 658 C CA . VAL A 1 86 ? 9.898 13.152 9.120 1.00 92.56 86 VAL A CA 1
ATOM 659 C C . VAL A 1 86 ? 10.692 11.862 8.964 1.00 92.56 86 VAL A C 1
ATOM 661 O O . VAL A 1 86 ? 11.026 11.463 7.843 1.00 92.56 86 VAL A O 1
ATOM 664 N N . GLN A 1 87 ? 10.968 11.172 10.071 1.00 91.75 87 GLN A N 1
ATOM 665 C CA . GLN A 1 87 ? 11.672 9.901 10.024 1.00 91.75 87 GLN A CA 1
ATOM 666 C C . GLN A 1 87 ? 10.840 8.823 9.321 1.00 91.75 87 GLN A C 1
ATOM 668 O O . GLN A 1 87 ? 11.368 8.130 8.450 1.00 91.75 87 GLN A O 1
ATOM 673 N N . LEU A 1 88 ? 9.543 8.721 9.620 1.00 90.81 88 LEU A N 1
ATOM 674 C CA . LEU A 1 88 ? 8.629 7.802 8.942 1.00 90.81 88 LEU A CA 1
ATOM 675 C C . LEU A 1 88 ? 8.559 8.090 7.435 1.00 90.81 88 LEU A C 1
ATOM 677 O O . LEU A 1 88 ? 8.763 7.185 6.628 1.00 90.81 88 LEU A O 1
ATOM 681 N N . LYS A 1 89 ? 8.346 9.353 7.044 1.00 89.00 89 LYS A N 1
ATOM 682 C CA . LYS A 1 89 ? 8.336 9.802 5.644 1.00 89.00 89 LYS A CA 1
ATOM 683 C C . LYS A 1 89 ? 9.626 9.403 4.934 1.00 89.00 89 LYS A C 1
ATOM 685 O O . LYS A 1 89 ? 9.578 8.870 3.829 1.00 89.00 89 LYS A O 1
ATOM 690 N N . SER A 1 90 ? 10.772 9.608 5.579 1.00 89.62 90 SER A N 1
ATOM 691 C CA . SER A 1 90 ? 12.072 9.228 5.030 1.00 89.62 90 SER A CA 1
ATOM 692 C C . SER A 1 90 ? 12.194 7.724 4.782 1.00 89.62 90 SER A C 1
ATOM 694 O O . SER A 1 90 ? 12.685 7.327 3.728 1.00 89.62 90 SER A O 1
ATOM 696 N N . GLN A 1 91 ? 11.736 6.885 5.716 1.00 88.81 91 GLN A N 1
ATOM 697 C CA . GLN A 1 91 ? 11.745 5.427 5.543 1.00 88.81 91 GLN A CA 1
ATOM 698 C C . GLN A 1 91 ? 10.818 4.987 4.406 1.00 88.81 91 GLN A C 1
ATOM 700 O O . GLN A 1 91 ? 11.186 4.126 3.612 1.00 88.81 91 GLN A O 1
ATOM 705 N N . LEU A 1 92 ? 9.640 5.605 4.290 1.00 87.06 92 LEU A N 1
ATOM 706 C CA . LEU A 1 92 ? 8.655 5.274 3.260 1.00 87.06 92 LEU A CA 1
ATOM 707 C C . LEU A 1 92 ? 9.124 5.673 1.859 1.00 87.06 92 LEU A C 1
ATOM 709 O O . LEU A 1 92 ? 9.027 4.868 0.936 1.00 87.06 92 LEU A O 1
ATOM 713 N N . LEU A 1 93 ? 9.681 6.878 1.705 1.00 86.81 93 LEU A N 1
ATOM 714 C CA . LEU A 1 93 ? 10.289 7.320 0.448 1.00 86.81 93 LEU A CA 1
ATOM 715 C C . LEU A 1 93 ? 11.465 6.420 0.058 1.00 86.81 93 LEU A C 1
ATOM 717 O O . LEU A 1 93 ? 11.599 6.032 -1.101 1.00 86.81 93 LEU A O 1
ATOM 721 N N . TRP A 1 94 ? 12.293 6.036 1.032 1.00 83.69 94 TRP A N 1
ATOM 722 C CA . TRP A 1 94 ? 13.412 5.134 0.791 1.00 83.69 94 TRP A CA 1
ATOM 723 C C . TRP A 1 94 ? 12.967 3.740 0.352 1.00 83.69 94 TRP A C 1
ATOM 725 O O . TRP A 1 94 ? 13.501 3.201 -0.620 1.00 83.69 94 TRP A O 1
ATOM 735 N N . ALA A 1 95 ? 11.971 3.174 1.033 1.00 79.38 95 ALA A N 1
ATOM 736 C CA . ALA A 1 95 ? 11.394 1.891 0.671 1.00 79.38 95 ALA A CA 1
ATOM 737 C C . ALA A 1 95 ? 10.777 1.953 -0.735 1.00 79.38 95 ALA A C 1
ATOM 739 O O . ALA A 1 95 ? 11.182 1.189 -1.607 1.00 79.38 95 ALA A O 1
ATOM 740 N N . GLY A 1 96 ? 9.882 2.916 -0.982 1.00 73.25 96 GLY A N 1
ATOM 741 C CA . GLY A 1 96 ? 9.189 3.090 -2.263 1.00 73.25 96 GLY A CA 1
ATOM 742 C C . GLY A 1 96 ? 10.104 3.413 -3.449 1.00 73.25 96 GLY A C 1
ATOM 743 O O . GLY A 1 96 ? 9.763 3.090 -4.581 1.00 73.25 96 GLY A O 1
ATOM 744 N N . GLY A 1 97 ? 11.258 4.041 -3.207 1.00 75.44 97 GLY A N 1
ATOM 745 C CA . GLY A 1 97 ? 12.251 4.352 -4.236 1.00 75.44 97 GLY A CA 1
ATOM 746 C C . GLY A 1 97 ? 13.318 3.268 -4.392 1.00 75.44 97 GLY A C 1
ATOM 747 O O . GLY A 1 97 ? 13.337 2.539 -5.377 1.00 75.44 97 GLY A O 1
ATOM 748 N N . TYR A 1 98 ? 14.246 3.183 -3.435 1.00 73.00 98 TYR A N 1
ATOM 749 C CA . TYR A 1 98 ? 15.457 2.363 -3.555 1.00 73.00 98 TYR A CA 1
ATOM 750 C C . TYR A 1 98 ? 15.193 0.873 -3.354 1.00 73.00 98 TYR A C 1
ATOM 752 O O . TYR A 1 98 ? 15.655 0.060 -4.152 1.00 73.00 98 TYR A O 1
ATOM 760 N N . TYR A 1 99 ? 14.464 0.503 -2.294 1.00 72.06 99 TYR A N 1
ATOM 761 C CA . TYR A 1 99 ? 14.239 -0.911 -1.973 1.00 72.06 99 TYR A CA 1
ATOM 762 C C . TYR A 1 99 ? 13.452 -1.611 -3.088 1.00 72.06 99 TYR A C 1
ATOM 764 O O . TYR A 1 99 ? 13.765 -2.741 -3.456 1.00 72.06 99 TYR A O 1
ATOM 772 N N . PHE A 1 100 ? 12.489 -0.904 -3.683 1.00 68.81 100 PHE A N 1
ATOM 773 C CA . PHE A 1 100 ? 11.657 -1.432 -4.761 1.00 68.81 100 PHE A CA 1
ATOM 774 C C . PHE A 1 100 ? 12.143 -1.111 -6.179 1.00 68.81 100 PHE A C 1
ATOM 776 O O . PHE A 1 100 ? 11.563 -1.628 -7.129 1.00 68.81 100 PHE A O 1
ATOM 783 N N . PHE A 1 101 ? 13.244 -0.376 -6.366 1.00 71.94 101 PHE A N 1
ATOM 784 C CA . PHE A 1 101 ? 13.807 -0.122 -7.701 1.00 71.94 101 PHE A CA 1
ATOM 785 C C . PHE A 1 101 ? 14.134 -1.404 -8.480 1.00 71.94 101 PHE A C 1
ATOM 787 O O . PHE A 1 101 ? 13.939 -1.460 -9.689 1.00 71.94 101 PHE A O 1
ATOM 794 N N . GLY A 1 102 ? 14.590 -2.462 -7.799 1.00 65.94 102 GLY A N 1
ATOM 795 C CA . GLY A 1 102 ? 14.846 -3.754 -8.449 1.00 65.94 102 GLY A CA 1
ATOM 796 C C . GLY A 1 102 ? 13.600 -4.387 -9.086 1.00 65.94 102 GLY A C 1
ATOM 797 O O . GLY A 1 102 ? 13.727 -5.291 -9.911 1.00 65.94 102 GLY A O 1
ATOM 798 N N . HIS A 1 103 ? 12.411 -3.899 -8.723 1.00 68.31 103 HIS A N 1
ATOM 799 C CA . HIS A 1 103 ? 11.110 -4.425 -9.122 1.00 68.31 103 HIS A CA 1
ATOM 800 C C . HIS A 1 103 ? 10.264 -3.404 -9.905 1.00 68.31 103 HIS A C 1
ATOM 802 O O . HIS A 1 103 ? 9.387 -3.798 -10.672 1.00 68.31 103 HIS A O 1
ATOM 808 N N . ASP A 1 104 ? 10.548 -2.104 -9.776 1.00 65.94 104 ASP A N 1
ATOM 809 C CA . ASP A 1 104 ? 9.854 -1.025 -10.476 1.00 65.94 104 ASP A CA 1
ATOM 810 C C . ASP A 1 104 ? 10.714 -0.433 -11.605 1.00 65.94 104 ASP A C 1
ATOM 812 O O . ASP A 1 104 ? 11.759 0.174 -11.378 1.00 65.94 104 ASP A O 1
ATOM 816 N N . LYS A 1 105 ? 10.240 -0.565 -12.849 1.00 69.44 105 LYS A N 1
ATOM 817 C CA . LYS A 1 105 ? 10.936 -0.068 -14.050 1.00 69.44 105 LYS A CA 1
ATOM 818 C C . LYS A 1 105 ? 10.787 1.442 -14.280 1.00 69.44 105 LYS A C 1
ATOM 820 O O . LYS A 1 105 ? 11.309 1.941 -15.274 1.00 69.44 105 LYS A O 1
ATOM 825 N N . ARG A 1 106 ? 10.037 2.160 -13.436 1.00 75.56 106 ARG A N 1
ATOM 826 C CA . ARG A 1 106 ? 9.800 3.611 -13.582 1.00 75.56 106 ARG A CA 1
ATOM 827 C C . ARG A 1 106 ? 11.014 4.467 -13.249 1.00 75.56 106 ARG A C 1
ATOM 829 O O . ARG A 1 106 ? 11.079 5.609 -13.692 1.00 75.56 106 ARG A O 1
ATOM 836 N N . LEU A 1 107 ? 11.948 3.927 -12.476 1.00 86.69 107 LEU A N 1
ATOM 837 C CA . LEU A 1 107 ? 13.220 4.566 -12.172 1.00 86.69 107 LEU A CA 1
ATOM 838 C C . LEU A 1 107 ? 14.333 3.849 -12.931 1.00 86.69 107 LEU A C 1
ATOM 840 O O . LEU A 1 107 ? 14.272 2.638 -13.127 1.00 86.69 107 LEU A O 1
ATOM 844 N N . GLY A 1 108 ? 15.345 4.593 -13.366 1.00 87.12 108 GLY A N 1
ATOM 845 C CA . GLY A 1 108 ? 16.608 4.067 -13.867 1.00 87.12 108 GLY A CA 1
ATOM 846 C C . GLY A 1 108 ? 17.679 4.009 -12.774 1.00 87.12 108 GLY A C 1
ATOM 847 O O . GLY A 1 108 ? 17.549 4.590 -11.698 1.00 87.12 108 GLY A O 1
ATOM 848 N N . GLN A 1 109 ? 18.801 3.342 -13.063 1.00 86.44 109 GLN A N 1
ATOM 849 C CA . GLN A 1 109 ? 19.914 3.204 -12.110 1.00 86.44 109 GLN A CA 1
ATOM 850 C C . GLN A 1 109 ? 20.494 4.562 -11.663 1.00 86.44 109 GLN A C 1
ATOM 852 O O . GLN A 1 109 ? 20.934 4.706 -10.521 1.00 86.44 109 GLN A O 1
ATOM 857 N N . GLN A 1 110 ? 20.492 5.557 -12.556 1.00 87.25 110 GLN A N 1
ATOM 858 C CA . GLN A 1 110 ? 20.932 6.924 -12.255 1.00 87.25 110 GLN A CA 1
ATOM 859 C C . GLN A 1 110 ? 19.976 7.624 -11.281 1.00 87.25 110 GLN A C 1
ATOM 861 O O . GLN A 1 110 ? 20.419 8.202 -10.288 1.00 87.25 110 GLN A O 1
ATOM 866 N N . ASP A 1 111 ? 18.667 7.490 -11.493 1.00 89.50 111 ASP A N 1
ATOM 867 C CA . ASP A 1 111 ? 17.653 8.114 -10.640 1.00 89.50 111 ASP A CA 1
ATOM 868 C C . ASP A 1 111 ? 17.755 7.594 -9.199 1.00 89.50 111 ASP A C 1
ATOM 870 O O . ASP A 1 111 ? 17.722 8.352 -8.234 1.00 89.50 111 ASP A O 1
ATOM 874 N N . VAL A 1 112 ? 17.991 6.293 -9.041 1.00 87.69 112 VAL A N 1
ATOM 875 C CA . VAL A 1 112 ? 18.131 5.630 -7.735 1.00 87.69 112 VAL A CA 1
ATOM 876 C C . VAL A 1 112 ? 19.383 6.075 -7.000 1.00 87.69 112 VAL A C 1
ATOM 878 O O . VAL A 1 112 ? 19.347 6.302 -5.787 1.00 87.69 112 VAL A O 1
ATOM 881 N N . GLY A 1 113 ? 20.502 6.220 -7.712 1.00 87.31 113 GLY A N 1
ATOM 882 C CA . GLY A 1 113 ? 21.713 6.765 -7.108 1.00 87.31 113 GLY A CA 1
ATOM 883 C C . GLY A 1 113 ? 21.509 8.215 -6.662 1.00 87.31 113 GLY A C 1
ATOM 884 O O . GLY A 1 113 ? 21.948 8.575 -5.569 1.00 87.31 113 GLY A O 1
ATOM 885 N N . CYS A 1 114 ? 20.760 9.010 -7.433 1.00 89.69 114 CYS A N 1
ATOM 886 C CA . CYS A 1 114 ? 20.361 10.362 -7.043 1.00 89.69 114 CYS A CA 1
ATOM 887 C C . CYS A 1 114 ? 19.500 10.361 -5.763 1.00 89.69 114 CYS A C 1
ATOM 889 O O . CYS A 1 114 ? 19.795 11.096 -4.817 1.00 89.69 114 CYS A O 1
ATOM 891 N N . LEU A 1 115 ? 18.480 9.498 -5.681 1.00 90.62 115 LEU A N 1
ATOM 892 C CA . LEU A 1 115 ? 17.648 9.339 -4.478 1.00 90.62 115 LEU A CA 1
ATOM 893 C C . LEU A 1 115 ? 18.472 8.893 -3.258 1.00 90.62 115 LEU A C 1
ATOM 895 O O . LEU A 1 115 ? 18.263 9.390 -2.153 1.00 90.62 115 LEU A O 1
ATOM 899 N N . THR A 1 116 ? 19.458 8.016 -3.458 1.00 88.31 116 THR A N 1
ATOM 900 C CA . THR A 1 116 ? 20.392 7.558 -2.411 1.00 88.31 116 THR A CA 1
ATOM 901 C C . THR A 1 116 ? 21.235 8.694 -1.849 1.00 88.31 116 THR A C 1
ATOM 903 O O . THR A 1 116 ? 21.386 8.822 -0.627 1.00 88.31 116 THR A O 1
ATOM 906 N N . ALA A 1 117 ? 21.751 9.557 -2.726 1.00 89.25 117 ALA A N 1
ATOM 907 C CA . ALA A 1 117 ? 22.497 10.733 -2.306 1.00 89.25 117 ALA A CA 1
ATOM 908 C C . ALA A 1 117 ? 21.614 11.679 -1.476 1.00 89.25 117 ALA A C 1
ATOM 910 O O . ALA A 1 117 ? 22.028 12.114 -0.403 1.00 89.25 117 ALA A O 1
ATOM 911 N N . LEU A 1 118 ? 20.380 11.938 -1.914 1.00 90.88 118 LEU A N 1
ATOM 912 C CA . LEU A 1 118 ? 19.446 12.825 -1.211 1.00 90.88 118 LEU A CA 1
ATOM 913 C C . LEU A 1 118 ? 18.957 12.268 0.127 1.00 90.88 118 LEU A C 1
ATOM 915 O O . LEU A 1 118 ? 18.768 13.028 1.075 1.00 90.88 118 LEU A O 1
ATOM 919 N N . GLN A 1 119 ? 18.780 10.953 0.225 1.00 88.75 119 GLN A N 1
ATOM 920 C CA . GLN A 1 119 ? 18.424 10.295 1.479 1.00 88.75 119 GLN A CA 1
ATOM 921 C C . GLN A 1 119 ? 19.534 10.442 2.527 1.00 88.75 119 GLN A C 1
ATOM 923 O O . GLN A 1 119 ? 19.254 10.673 3.704 1.00 88.75 119 GLN A O 1
ATOM 928 N N . THR A 1 120 ? 20.791 10.336 2.090 1.00 89.94 120 THR A N 1
ATOM 929 C CA . THR A 1 120 ? 21.968 10.466 2.960 1.00 89.94 120 THR A CA 1
ATOM 930 C C . THR A 1 120 ? 22.244 11.927 3.323 1.00 89.94 120 THR A C 1
ATOM 932 O O . THR A 1 120 ? 22.560 12.240 4.469 1.00 89.94 120 THR A O 1
ATOM 935 N N . TYR A 1 121 ? 22.101 12.836 2.355 1.00 93.56 121 TYR A N 1
ATOM 936 C CA . TYR A 1 121 ? 22.459 14.248 2.471 1.00 93.56 121 TYR A CA 1
ATOM 937 C C . TYR A 1 121 ? 21.236 15.137 2.218 1.00 93.56 121 TYR A C 1
ATOM 939 O O . TYR A 1 121 ? 21.054 15.727 1.150 1.00 93.56 121 TYR A O 1
ATOM 947 N N . ARG A 1 122 ? 20.373 15.240 3.231 1.00 93.38 122 ARG A N 1
ATOM 948 C CA . ARG A 1 122 ? 19.096 15.958 3.111 1.00 93.38 122 ARG A CA 1
ATOM 949 C C . ARG A 1 122 ? 19.267 17.471 2.969 1.00 93.38 122 ARG A C 1
ATOM 951 O O . ARG A 1 122 ? 18.540 18.089 2.196 1.00 93.38 122 ARG A O 1
ATOM 958 N N . VAL A 1 123 ? 20.248 18.059 3.652 1.00 96.12 123 VAL A N 1
ATOM 959 C CA . VAL A 1 123 ? 20.550 19.500 3.580 1.00 96.12 123 VAL A CA 1
ATOM 960 C C . VAL A 1 123 ? 21.365 19.807 2.330 1.00 96.12 123 VAL A C 1
ATOM 962 O O . VAL A 1 123 ? 22.417 19.200 2.126 1.00 96.12 123 VAL A O 1
ATOM 965 N N . ARG A 1 124 ? 20.918 20.769 1.514 1.00 94.12 124 ARG A N 1
ATOM 966 C CA . ARG A 1 124 ? 21.519 21.060 0.202 1.00 94.12 124 ARG A CA 1
ATOM 967 C C . ARG A 1 124 ? 23.008 21.386 0.273 1.00 94.12 124 ARG A C 1
ATOM 969 O O . ARG A 1 124 ? 23.785 20.817 -0.487 1.00 94.12 124 ARG A O 1
ATOM 976 N N . SER A 1 125 ? 23.419 22.229 1.220 1.00 94.62 125 SER A N 1
ATOM 977 C CA . SER A 1 125 ? 24.826 22.620 1.408 1.00 94.62 125 SER A CA 1
ATOM 978 C C . SER A 1 125 ? 25.756 21.463 1.782 1.00 94.62 125 SER A C 1
ATOM 980 O O . SER A 1 125 ? 26.970 21.587 1.645 1.00 94.62 125 SER A O 1
ATOM 982 N N . ASN A 1 126 ? 25.202 20.350 2.271 1.00 94.62 126 ASN A N 1
ATOM 983 C CA . ASN A 1 126 ? 25.963 19.197 2.745 1.00 94.62 126 ASN A CA 1
ATOM 984 C C . ASN A 1 126 ? 26.042 18.081 1.690 1.00 94.62 126 ASN A C 1
ATOM 986 O O . ASN A 1 126 ? 26.658 17.048 1.951 1.00 94.62 126 ASN A O 1
ATOM 990 N N . ARG A 1 127 ? 25.404 18.255 0.523 1.00 92.69 127 ARG A N 1
ATOM 991 C CA . ARG A 1 127 ? 25.359 17.238 -0.534 1.00 92.69 127 ARG A CA 1
ATOM 992 C C . ARG A 1 127 ? 26.701 17.164 -1.270 1.00 92.69 127 ARG A C 1
ATOM 994 O O . ARG A 1 127 ? 27.148 18.177 -1.809 1.00 92.69 127 ARG A O 1
ATOM 1001 N N . PRO A 1 128 ? 27.346 15.985 -1.335 1.00 88.81 128 PRO A N 1
ATOM 1002 C CA . PRO A 1 128 ? 28.492 15.788 -2.208 1.00 88.81 128 PRO A CA 1
ATOM 1003 C C . PRO A 1 128 ? 28.041 15.771 -3.671 1.00 88.81 128 PRO A C 1
ATOM 1005 O O . PRO A 1 128 ? 26.858 15.599 -3.977 1.00 88.81 128 PRO A O 1
ATOM 1008 N N . SER A 1 129 ? 28.997 15.900 -4.588 1.00 87.75 129 SER A N 1
ATOM 1009 C CA . SER A 1 129 ? 28.703 15.698 -6.001 1.00 87.75 129 SER A CA 1
ATOM 1010 C C . SER A 1 129 ? 28.391 14.224 -6.297 1.00 87.75 129 SER A C 1
ATOM 1012 O O . SER A 1 129 ? 29.102 13.309 -5.881 1.00 87.75 129 SER A O 1
ATOM 1014 N N . TYR A 1 130 ? 27.323 14.003 -7.053 1.00 82.38 130 TYR A N 1
ATOM 1015 C CA . TYR A 1 130 ? 26.905 12.751 -7.665 1.00 82.38 130 TYR A CA 1
ATOM 1016 C C . TYR A 1 130 ? 27.136 12.867 -9.177 1.00 82.38 130 TYR A C 1
ATOM 1018 O O . TYR A 1 130 ? 26.610 13.774 -9.816 1.00 82.38 130 TYR A O 1
ATOM 1026 N N . TYR A 1 131 ? 27.993 12.013 -9.751 1.00 83.50 131 TYR A N 1
ATOM 1027 C CA . TYR A 1 131 ? 28.435 12.133 -11.154 1.00 83.50 131 TYR A CA 1
ATOM 1028 C C . TYR A 1 131 ? 28.863 13.562 -11.548 1.00 83.50 131 TYR A C 1
ATOM 1030 O O . TYR A 1 131 ? 28.518 14.051 -12.618 1.00 83.50 131 TYR A O 1
ATOM 1038 N N . TYR A 1 132 ? 29.638 14.227 -10.685 1.00 89.25 132 TYR A N 1
ATOM 1039 C CA . TYR A 1 132 ? 30.117 15.611 -10.858 1.00 89.25 132 TYR A CA 1
ATOM 1040 C C . TYR A 1 132 ? 29.057 16.721 -10.730 1.00 89.25 132 TYR A C 1
ATOM 1042 O O . TYR A 1 132 ? 29.419 17.892 -10.828 1.00 89.25 132 TYR A O 1
ATOM 1050 N N . PHE A 1 133 ? 27.797 16.397 -10.432 1.00 91.69 133 PHE A N 1
ATOM 1051 C CA . PHE A 1 133 ? 26.718 17.370 -10.227 1.00 91.69 133 PHE A CA 1
ATOM 1052 C C . PHE A 1 133 ? 26.111 17.268 -8.825 1.00 91.69 133 PHE A C 1
ATOM 1054 O O . PHE A 1 133 ? 26.331 16.286 -8.130 1.00 91.69 133 PHE A O 1
ATOM 1061 N N . VAL A 1 134 ? 25.365 18.279 -8.376 1.00 92.62 134 VAL A N 1
ATOM 1062 C CA . VAL A 1 134 ? 24.699 18.257 -7.062 1.00 92.62 134 VAL A CA 1
ATOM 1063 C C . VAL A 1 134 ? 23.189 18.289 -7.285 1.00 92.62 134 VAL A C 1
ATOM 1065 O O . VAL A 1 134 ? 22.701 19.283 -7.822 1.00 92.62 134 VAL A O 1
ATOM 1068 N N . PRO A 1 135 ? 22.445 17.241 -6.890 1.00 95.25 135 PRO A N 1
ATOM 1069 C CA . PRO A 1 135 ? 21.001 17.227 -7.053 1.00 95.25 135 PRO A CA 1
ATOM 1070 C C . PRO A 1 135 ? 20.304 18.300 -6.211 1.00 95.25 135 PRO A C 1
ATOM 1072 O O . PRO A 1 135 ? 20.604 18.485 -5.023 1.00 95.25 135 PRO A O 1
ATOM 1075 N N . ASP A 1 136 ? 19.305 18.939 -6.812 1.00 96.12 136 ASP A N 1
ATOM 1076 C CA . ASP A 1 136 ? 18.435 19.908 -6.146 1.00 96.12 136 ASP A CA 1
ATOM 1077 C C . ASP A 1 136 ? 17.042 19.318 -5.925 1.00 96.12 136 ASP A C 1
ATOM 1079 O O . ASP A 1 136 ? 16.549 18.530 -6.732 1.00 96.12 136 ASP A O 1
ATOM 1083 N N . VAL A 1 137 ? 16.412 19.723 -4.820 1.00 97.06 137 VAL A N 1
ATOM 1084 C CA . VAL A 1 137 ? 15.028 19.379 -4.474 1.00 97.06 137 VAL A CA 1
ATOM 1085 C C . VAL A 1 137 ? 14.211 20.659 -4.499 1.00 97.06 137 VAL A C 1
ATOM 1087 O O . VAL A 1 137 ? 14.657 21.682 -3.979 1.00 97.06 137 VAL A O 1
ATOM 1090 N N . TYR A 1 138 ? 13.017 20.604 -5.075 1.00 97.19 138 TYR A N 1
ATOM 1091 C CA . TYR A 1 138 ? 12.148 21.754 -5.264 1.00 97.19 138 TYR A CA 1
ATOM 1092 C C . TYR A 1 138 ? 10.754 21.510 -4.697 1.00 97.19 138 TYR A C 1
ATOM 1094 O O . TYR A 1 138 ? 10.138 20.467 -4.929 1.00 97.19 138 TYR A O 1
ATOM 1102 N N . ARG A 1 139 ? 10.223 22.538 -4.033 1.00 95.50 139 ARG A N 1
ATOM 1103 C CA . ARG A 1 139 ? 8.787 22.700 -3.791 1.00 95.50 139 ARG A CA 1
ATOM 1104 C C . ARG A 1 139 ? 8.099 23.142 -5.073 1.00 95.50 139 ARG A C 1
ATOM 1106 O O . ARG A 1 139 ? 8.710 23.813 -5.907 1.00 95.50 139 ARG A O 1
ATOM 1113 N N . ILE A 1 140 ? 6.815 22.814 -5.190 1.00 94.69 140 ILE A N 1
ATOM 1114 C CA . ILE A 1 140 ? 6.054 23.016 -6.424 1.00 94.69 140 ILE A CA 1
ATOM 1115 C C . ILE A 1 140 ? 4.859 23.943 -6.174 1.00 94.69 140 ILE A C 1
ATOM 1117 O O . ILE A 1 140 ? 3.763 23.479 -5.850 1.00 94.69 140 ILE A O 1
ATOM 1121 N N . PRO A 1 141 ? 5.056 25.265 -6.290 1.00 92.38 141 PRO A N 1
ATOM 1122 C CA . PRO A 1 141 ? 3.952 26.203 -6.383 1.00 92.38 141 PRO A CA 1
ATOM 1123 C C . PRO A 1 141 ? 3.201 26.125 -7.722 1.00 92.38 141 PRO A C 1
ATOM 1125 O O . PRO A 1 141 ? 3.799 26.061 -8.798 1.00 92.38 141 PRO A O 1
ATOM 1128 N N . VAL A 1 142 ? 1.876 26.211 -7.632 1.00 91.69 142 VAL A N 1
ATOM 1129 C CA . VAL A 1 142 ? 0.926 26.440 -8.723 1.00 91.69 142 VAL A CA 1
ATOM 1130 C C . VAL A 1 142 ? 0.513 27.906 -8.683 1.00 91.69 142 VAL A C 1
ATOM 1132 O O . VAL A 1 142 ? -0.064 28.358 -7.693 1.00 91.69 142 VAL A O 1
ATOM 1135 N N . ASN A 1 143 ? 0.803 28.657 -9.741 1.00 89.06 143 ASN A N 1
ATOM 1136 C CA . ASN A 1 143 ? 0.553 30.096 -9.790 1.00 89.06 143 ASN A CA 1
ATOM 1137 C C . ASN A 1 143 ? -0.429 30.451 -10.908 1.00 89.06 143 ASN A C 1
ATOM 1139 O O . ASN A 1 143 ? -0.210 30.124 -12.073 1.00 89.06 143 ASN A O 1
ATOM 1143 N N . VAL A 1 144 ? -1.486 31.178 -10.548 1.00 84.94 144 VAL A N 1
ATOM 1144 C CA . VAL A 1 144 ? -2.417 31.797 -11.493 1.00 84.94 144 VAL A CA 1
ATOM 1145 C C . VAL A 1 144 ? -2.101 33.291 -11.557 1.00 84.94 144 VAL A C 1
ATOM 1147 O O . VAL A 1 144 ? -2.645 34.097 -10.798 1.00 84.94 144 VAL A O 1
ATOM 1150 N N . LYS A 1 145 ? -1.197 33.671 -12.473 1.00 78.81 145 LYS A N 1
ATOM 1151 C CA . LYS A 1 145 ? -0.642 35.038 -12.562 1.00 78.81 145 LYS A CA 1
ATOM 1152 C C . LYS A 1 145 ? -1.723 36.117 -12.637 1.00 78.81 145 LYS A C 1
ATOM 1154 O O . LYS A 1 145 ? -1.592 37.162 -12.009 1.00 78.81 145 LYS A O 1
ATOM 1159 N N . SER A 1 146 ? -2.802 35.862 -13.381 1.00 78.88 146 SER A N 1
ATOM 1160 C CA . SER A 1 146 ? -3.897 36.819 -13.592 1.00 78.88 146 SER A CA 1
ATOM 1161 C C . SER A 1 146 ? -4.641 37.203 -12.312 1.00 78.88 146 SER A C 1
ATOM 1163 O O . SER A 1 146 ? -5.244 38.270 -12.267 1.00 78.88 146 SER A O 1
ATOM 1165 N N . THR A 1 147 ? -4.612 36.355 -11.283 1.00 80.56 147 THR A N 1
ATOM 1166 C CA . THR A 1 147 ? -5.262 36.603 -9.987 1.00 80.56 147 THR A CA 1
ATOM 1167 C C . THR A 1 147 ? -4.254 36.858 -8.866 1.00 80.56 147 THR A C 1
ATOM 1169 O O . THR A 1 147 ? -4.655 37.021 -7.716 1.00 80.56 147 THR A O 1
ATOM 1172 N N . ASN A 1 148 ? -2.953 36.913 -9.187 1.00 83.81 148 ASN A N 1
ATOM 1173 C CA . ASN A 1 148 ? -1.854 36.987 -8.221 1.00 83.81 148 ASN A CA 1
ATOM 1174 C C . ASN A 1 148 ? -1.963 35.917 -7.113 1.00 83.81 148 ASN A C 1
ATOM 1176 O O . ASN A 1 148 ? -1.631 36.156 -5.952 1.00 83.81 148 ASN A O 1
ATOM 1180 N N . PHE A 1 149 ? -2.483 34.742 -7.474 1.00 86.38 149 PHE A N 1
ATOM 1181 C CA . PHE A 1 149 ? -2.742 33.641 -6.557 1.00 86.38 149 PHE A CA 1
ATOM 1182 C C . PHE A 1 149 ? -1.661 32.569 -6.698 1.00 86.38 149 PHE A C 1
ATOM 1184 O O . PHE A 1 149 ? -1.308 32.172 -7.808 1.00 86.38 149 PHE A O 1
ATOM 1191 N N . THR A 1 150 ? -1.151 32.073 -5.571 1.00 89.12 150 THR A N 1
ATOM 1192 C CA . THR A 1 150 ? -0.209 30.950 -5.522 1.00 89.12 150 THR A CA 1
ATOM 1193 C C . THR A 1 150 ? -0.672 29.938 -4.483 1.00 89.12 150 THR A C 1
ATOM 1195 O O . THR A 1 150 ? -0.986 30.302 -3.351 1.00 89.12 150 THR A O 1
ATOM 1198 N N . ALA A 1 151 ? -0.683 28.670 -4.874 1.00 90.12 151 ALA A N 1
ATOM 1199 C CA . ALA A 1 151 ? -0.874 27.528 -3.993 1.00 90.12 151 ALA A CA 1
ATOM 1200 C C . ALA A 1 151 ? 0.346 26.618 -4.066 1.00 90.12 151 ALA A C 1
ATOM 1202 O O . ALA A 1 151 ? 1.066 26.642 -5.058 1.00 90.12 151 ALA A O 1
ATOM 1203 N N . PHE A 1 152 ? 0.560 25.781 -3.062 1.00 89.81 152 PHE A N 1
ATOM 1204 C CA . PHE A 1 152 ? 1.638 24.796 -3.072 1.00 89.81 152 PHE A CA 1
ATOM 1205 C C . PHE A 1 152 ? 1.053 23.389 -3.128 1.00 89.81 152 PHE A C 1
ATOM 1207 O O . PHE A 1 152 ? 0.049 23.104 -2.478 1.00 89.81 152 PHE A O 1
ATOM 1214 N N . LEU A 1 153 ? 1.693 22.510 -3.900 1.00 92.12 153 LEU A N 1
ATOM 1215 C CA . LEU A 1 153 ? 1.444 21.074 -3.830 1.00 92.12 153 LEU A CA 1
ATOM 1216 C C . LEU A 1 153 ? 2.124 20.521 -2.566 1.00 92.12 153 LEU A C 1
ATOM 1218 O O . LEU A 1 153 ? 3.258 20.041 -2.612 1.00 92.12 153 LEU A O 1
ATOM 1222 N N . GLU A 1 154 ? 1.466 20.667 -1.419 1.00 85.81 154 GLU A N 1
ATOM 1223 C CA . GLU A 1 154 ? 1.981 20.259 -0.111 1.00 85.81 154 GLU A CA 1
ATOM 1224 C C . GLU A 1 154 ? 1.953 18.732 -0.032 1.00 85.81 154 GLU A C 1
ATOM 1226 O O . GLU A 1 154 ? 0.880 18.140 -0.064 1.00 85.81 154 GLU A O 1
ATOM 1231 N N . ASN A 1 155 ? 3.123 18.088 0.058 1.00 84.50 155 ASN A N 1
ATOM 1232 C CA . ASN A 1 155 ? 3.336 16.647 -0.176 1.00 84.50 155 ASN A CA 1
ATOM 1233 C C . ASN A 1 155 ? 3.644 16.260 -1.637 1.00 84.50 155 ASN A C 1
ATOM 1235 O O . ASN A 1 155 ? 3.488 15.102 -2.002 1.00 84.50 155 ASN A O 1
ATOM 1239 N N . CYS A 1 156 ? 4.123 17.184 -2.469 1.00 91.94 156 CYS A N 1
ATOM 1240 C CA . CYS A 1 156 ? 4.803 16.851 -3.721 1.00 91.94 156 CYS A CA 1
ATOM 1241 C C . CYS A 1 156 ? 6.157 17.560 -3.785 1.00 91.94 156 CYS A C 1
ATOM 1243 O O . CYS A 1 156 ? 6.320 18.665 -3.263 1.00 91.94 156 CYS A O 1
ATOM 1245 N N . PHE A 1 157 ? 7.127 16.954 -4.461 1.00 95.44 157 PHE A N 1
ATOM 1246 C CA . PHE A 1 157 ? 8.416 17.595 -4.711 1.00 95.44 157 PHE A CA 1
ATOM 1247 C C . PHE A 1 157 ? 9.027 17.113 -6.021 1.00 95.44 157 PHE A C 1
ATOM 1249 O O . PHE A 1 157 ? 8.689 16.049 -6.541 1.00 95.44 157 PHE A O 1
ATOM 1256 N N . LEU A 1 158 ? 9.919 17.935 -6.559 1.00 97.31 158 LEU A N 1
ATOM 1257 C CA . LEU A 1 158 ? 10.690 17.631 -7.753 1.00 97.31 158 LEU A CA 1
ATOM 1258 C C . LEU A 1 158 ? 12.161 17.526 -7.380 1.00 97.31 158 LEU A C 1
ATOM 1260 O O . LEU A 1 158 ? 12.671 18.357 -6.636 1.00 97.31 158 LEU A O 1
ATOM 1264 N N . ILE A 1 159 ? 12.846 16.544 -7.940 1.00 96.56 159 ILE A N 1
ATOM 1265 C CA . ILE A 1 159 ? 14.296 16.434 -7.907 1.00 96.56 159 ILE A CA 1
ATOM 1266 C C . ILE A 1 159 ? 14.824 16.667 -9.315 1.00 96.56 159 ILE A C 1
ATOM 1268 O O . ILE A 1 159 ? 14.271 16.145 -10.281 1.00 96.56 159 ILE A O 1
ATOM 1272 N N . THR A 1 160 ? 15.918 17.407 -9.428 1.00 96.88 160 THR A N 1
ATOM 1273 C CA . THR A 1 160 ? 16.710 17.457 -10.661 1.00 96.88 160 THR A CA 1
ATOM 1274 C C . THR A 1 160 ? 18.048 16.790 -10.412 1.00 96.88 160 THR A C 1
ATOM 1276 O O . THR A 1 160 ? 18.781 17.218 -9.516 1.00 96.88 160 THR A O 1
ATOM 1279 N N . GLU A 1 161 ? 18.364 15.772 -11.208 1.00 94.69 161 GLU A N 1
ATOM 1280 C CA . GLU A 1 161 ? 19.557 14.929 -11.068 1.00 94.69 161 GLU A CA 1
ATOM 1281 C C . GLU A 1 161 ? 20.849 15.755 -10.973 1.00 94.69 161 GLU A C 1
ATOM 1283 O O . GLU A 1 161 ? 21.722 15.465 -10.156 1.00 94.69 161 GLU A O 1
ATOM 1288 N N . ARG A 1 162 ? 20.966 16.809 -11.788 1.00 94.25 162 ARG A N 1
ATOM 1289 C CA . ARG A 1 162 ? 22.194 17.610 -11.905 1.00 94.25 162 ARG A CA 1
ATOM 1290 C C . ARG A 1 162 ? 22.115 18.991 -11.255 1.00 94.25 162 ARG A C 1
ATOM 1292 O O . ARG A 1 162 ? 23.063 19.771 -11.361 1.00 94.25 162 ARG A O 1
ATOM 1299 N N . GLY A 1 163 ? 21.005 19.272 -10.579 1.00 93.00 163 GLY A N 1
ATOM 1300 C CA . GLY A 1 163 ? 20.715 20.582 -10.004 1.00 93.00 163 GLY A CA 1
ATOM 1301 C C . GLY A 1 163 ? 20.304 21.625 -11.046 1.00 93.00 163 GLY A C 1
ATOM 1302 O O . GLY A 1 163 ? 20.525 21.478 -12.251 1.00 93.00 163 GLY A O 1
ATOM 1303 N N . GLY A 1 164 ? 19.712 22.717 -10.568 1.00 94.44 164 GLY A N 1
ATOM 1304 C CA . GLY A 1 164 ? 19.170 23.770 -11.424 1.00 94.44 164 GLY A CA 1
ATOM 1305 C C . GLY A 1 164 ? 17.944 23.346 -12.245 1.00 94.44 164 GLY A C 1
ATOM 1306 O O . GLY A 1 164 ? 17.526 22.197 -12.275 1.00 94.44 164 GLY A O 1
ATOM 1307 N N . LEU A 1 165 ? 17.347 24.314 -12.945 1.00 95.12 165 LEU A N 1
ATOM 1308 C CA . LEU A 1 165 ? 16.098 24.115 -13.699 1.00 95.12 165 LEU A CA 1
ATOM 1309 C C . LEU A 1 165 ? 16.268 24.225 -15.216 1.00 95.12 165 LEU A C 1
ATOM 1311 O O . LEU A 1 165 ? 15.294 24.085 -15.950 1.00 95.12 165 LEU A O 1
ATOM 1315 N N . GLN A 1 166 ? 17.482 24.507 -15.697 1.00 94.44 166 GLN A N 1
ATOM 1316 C CA . GLN A 1 166 ? 17.732 24.660 -17.126 1.00 94.44 166 GLN A CA 1
ATOM 1317 C C . GLN A 1 166 ? 17.657 23.283 -17.808 1.00 94.44 166 GLN A C 1
ATOM 1319 O O . GLN A 1 166 ? 18.510 22.445 -17.517 1.00 94.44 166 GLN A O 1
ATOM 1324 N N . PRO A 1 167 ? 16.719 23.038 -18.745 1.00 90.94 167 PRO A N 1
ATOM 1325 C CA . PRO A 1 167 ? 16.469 21.700 -19.297 1.00 90.94 167 PRO A CA 1
ATOM 1326 C C . PRO A 1 167 ? 17.704 21.037 -19.918 1.00 90.94 167 PRO A C 1
ATOM 1328 O O . PRO A 1 167 ? 17.904 19.837 -19.776 1.00 90.94 167 PRO A O 1
ATOM 1331 N N . ALA A 1 168 ? 18.576 21.830 -20.547 1.00 90.38 168 ALA A N 1
ATOM 1332 C CA . ALA A 1 168 ? 19.816 21.347 -21.155 1.00 90.38 168 ALA A CA 1
ATOM 1333 C C . ALA A 1 168 ? 20.863 20.843 -20.138 1.00 90.38 168 ALA A C 1
ATOM 1335 O O . ALA A 1 168 ? 21.790 20.131 -20.521 1.00 90.38 168 ALA A O 1
ATOM 1336 N N . CYS A 1 169 ? 20.739 21.230 -18.865 1.00 91.75 169 CYS A N 1
ATOM 1337 C CA . CYS A 1 169 ? 21.762 21.019 -17.840 1.00 91.75 169 CYS A CA 1
ATOM 1338 C C . CYS A 1 169 ? 21.249 20.253 -16.614 1.00 91.75 169 CYS A C 1
ATOM 1340 O O . CYS A 1 169 ? 22.052 19.602 -15.957 1.00 91.75 169 CYS A O 1
ATOM 1342 N N . ALA A 1 170 ? 19.945 20.307 -16.325 1.00 92.75 170 ALA A N 1
ATOM 1343 C CA . ALA A 1 170 ? 19.331 19.765 -15.110 1.00 92.75 170 ALA A CA 1
ATOM 1344 C C . ALA A 1 170 ? 19.333 18.226 -15.032 1.00 92.75 170 ALA A C 1
ATOM 1346 O O . ALA A 1 170 ? 19.141 17.665 -13.952 1.00 92.75 170 ALA A O 1
ATOM 1347 N N . GLY A 1 171 ? 19.590 17.547 -16.156 1.00 93.38 171 GLY A N 1
ATOM 1348 C CA . GLY A 1 171 ? 19.506 16.089 -16.254 1.00 93.38 171 GLY A CA 1
ATOM 1349 C C . GLY A 1 171 ? 18.062 15.606 -16.147 1.00 93.38 171 GLY A C 1
ATOM 1350 O O . GLY A 1 171 ? 17.134 16.320 -16.544 1.00 93.38 171 GLY A O 1
ATOM 1351 N N . HIS A 1 172 ? 17.877 14.402 -15.608 1.00 95.12 172 HIS A N 1
ATOM 1352 C CA . HIS A 1 172 ? 16.539 13.877 -15.359 1.00 95.12 172 HIS A CA 1
ATOM 1353 C C . HIS A 1 172 ? 15.793 14.680 -14.290 1.00 95.12 172 HIS A C 1
ATOM 1355 O O . HIS A 1 172 ? 16.370 15.204 -13.331 1.00 95.12 172 HIS A O 1
ATOM 1361 N N . ALA A 1 173 ? 14.476 14.731 -14.454 1.00 96.69 173 ALA A N 1
ATOM 1362 C CA . ALA A 1 173 ? 13.539 15.303 -13.504 1.00 96.69 173 ALA A CA 1
ATOM 1363 C C . ALA A 1 173 ? 12.769 14.163 -12.829 1.00 96.69 173 ALA A C 1
ATOM 1365 O O . ALA A 1 173 ? 12.038 13.443 -13.499 1.00 96.69 173 ALA A O 1
ATOM 1366 N N . ILE A 1 174 ? 12.920 13.997 -11.516 1.00 95.56 174 ILE A N 1
ATOM 1367 C CA . ILE A 1 174 ? 12.251 12.940 -10.748 1.00 95.56 174 ILE A CA 1
ATOM 1368 C C . ILE A 1 174 ? 11.179 13.595 -9.882 1.00 95.56 174 ILE A C 1
ATOM 1370 O O . ILE A 1 174 ? 11.480 14.314 -8.929 1.00 95.56 174 ILE A O 1
ATOM 1374 N N . PHE A 1 175 ? 9.920 13.380 -10.230 1.00 95.31 175 PHE A N 1
ATOM 1375 C CA . PHE A 1 175 ? 8.774 13.892 -9.490 1.00 95.31 175 PHE A CA 1
ATOM 1376 C C . PHE A 1 175 ? 8.292 12.852 -8.487 1.00 95.31 175 PHE A C 1
ATOM 1378 O O . PHE A 1 175 ? 8.254 11.664 -8.800 1.00 95.31 175 PHE A O 1
ATOM 1385 N N . TRP A 1 176 ? 7.895 13.300 -7.299 1.00 92.88 176 TRP A N 1
ATOM 1386 C CA . TRP A 1 176 ? 7.193 12.460 -6.339 1.00 92.88 176 TRP A CA 1
ATOM 1387 C C . TRP A 1 176 ? 5.814 13.037 -6.013 1.00 92.88 176 TRP A C 1
ATOM 1389 O O . TRP A 1 176 ? 5.706 14.208 -5.627 1.00 92.88 176 TRP A O 1
ATOM 1399 N N . SER A 1 177 ? 4.778 12.198 -6.127 1.00 90.12 177 SER A N 1
ATOM 1400 C CA . SER A 1 177 ? 3.423 12.468 -5.629 1.00 90.12 177 SER A CA 1
ATOM 1401 C C . SER A 1 177 ? 2.897 11.304 -4.780 1.00 90.12 177 SER A C 1
ATOM 1403 O O . SER A 1 177 ? 3.294 10.156 -4.992 1.00 90.12 177 SER A O 1
ATOM 1405 N N . PRO A 1 178 ? 1.944 11.537 -3.859 1.00 85.19 178 PRO A N 1
ATOM 1406 C CA . PRO A 1 178 ? 1.374 10.457 -3.054 1.00 85.19 178 PRO A CA 1
ATOM 1407 C C . PRO A 1 178 ? 0.627 9.413 -3.893 1.00 85.19 178 PRO A C 1
ATOM 1409 O O . PRO A 1 178 ? 0.622 8.232 -3.543 1.00 85.19 178 PRO A O 1
ATOM 1412 N N . ALA A 1 179 ? 0.007 9.840 -5.000 1.00 84.38 179 ALA A N 1
ATOM 1413 C CA . ALA A 1 179 ? -0.797 8.973 -5.857 1.00 84.38 179 ALA A CA 1
ATOM 1414 C C . ALA A 1 179 ? 0.056 8.104 -6.788 1.00 84.38 179 ALA A C 1
ATOM 1416 O O . ALA A 1 179 ? -0.280 6.942 -7.009 1.00 84.38 179 ALA A O 1
ATOM 1417 N N . ARG A 1 180 ? 1.150 8.651 -7.336 1.00 84.12 180 ARG A N 1
ATOM 1418 C CA . ARG A 1 180 ? 1.971 7.967 -8.349 1.00 84.12 180 ARG A CA 1
ATOM 1419 C C . ARG A 1 180 ? 3.369 7.593 -7.879 1.00 84.12 180 ARG A C 1
ATOM 1421 O O . ARG A 1 180 ? 4.054 6.876 -8.601 1.00 84.12 180 ARG A O 1
ATOM 1428 N N . GLN A 1 181 ? 3.755 7.949 -6.656 1.00 86.56 181 GLN A N 1
ATOM 1429 C CA . GLN A 1 181 ? 5.103 7.739 -6.124 1.00 86.56 181 GLN A CA 1
ATOM 1430 C C . GLN A 1 181 ? 6.145 8.433 -7.010 1.00 86.56 181 GLN A C 1
ATOM 1432 O O . GLN A 1 181 ? 5.898 9.548 -7.468 1.00 86.56 181 GLN A O 1
ATOM 1437 N N . TYR A 1 182 ? 7.310 7.817 -7.215 1.00 89.56 182 TYR A N 1
ATOM 1438 C CA . TYR A 1 182 ? 8.359 8.375 -8.055 1.00 89.56 182 TYR A CA 1
ATOM 1439 C C . TYR A 1 182 ? 8.092 8.160 -9.547 1.00 89.56 182 TYR A C 1
ATOM 1441 O O . TYR A 1 182 ? 7.803 7.050 -9.997 1.00 89.56 182 TYR A O 1
ATOM 1449 N N . GLU A 1 183 ? 8.265 9.228 -10.317 1.00 92.31 183 GLU A N 1
ATOM 1450 C CA . GLU A 1 183 ? 8.206 9.238 -11.775 1.00 92.31 183 GLU A CA 1
ATOM 1451 C C . GLU A 1 183 ? 9.422 9.993 -12.318 1.00 92.31 183 GLU A C 1
ATOM 1453 O O . GLU A 1 183 ? 9.636 11.157 -11.973 1.00 92.31 183 GLU A O 1
ATOM 1458 N N . ALA A 1 184 ? 10.227 9.336 -13.154 1.00 93.62 184 ALA A N 1
ATOM 1459 C CA . ALA A 1 184 ? 11.358 9.960 -13.828 1.00 93.62 184 ALA A CA 1
ATOM 1460 C C . ALA A 1 184 ? 10.956 10.465 -15.222 1.00 93.62 184 ALA A C 1
ATOM 1462 O O . ALA A 1 184 ? 10.273 9.778 -15.981 1.00 93.62 184 ALA A O 1
ATOM 1463 N N . PHE A 1 185 ? 11.414 11.666 -15.560 1.00 95.50 185 PHE A N 1
ATOM 1464 C CA . PHE A 1 185 ? 11.242 12.316 -16.854 1.00 95.50 185 PHE A CA 1
ATOM 1465 C C . PHE A 1 185 ? 12.608 12.687 -17.423 1.00 95.50 185 PHE A C 1
ATOM 1467 O O . PHE A 1 185 ? 13.530 13.025 -16.674 1.00 95.50 185 PHE A O 1
ATOM 1474 N N . ASN A 1 186 ? 12.732 12.712 -18.751 1.00 94.56 186 ASN A N 1
ATOM 1475 C CA . ASN A 1 186 ? 14.010 13.011 -19.399 1.00 94.56 186 ASN A CA 1
ATOM 1476 C C . ASN A 1 186 ? 14.434 14.474 -19.199 1.00 94.56 186 ASN A C 1
ATOM 1478 O O . ASN A 1 186 ? 15.603 14.805 -19.378 1.00 94.56 186 ASN A O 1
ATOM 148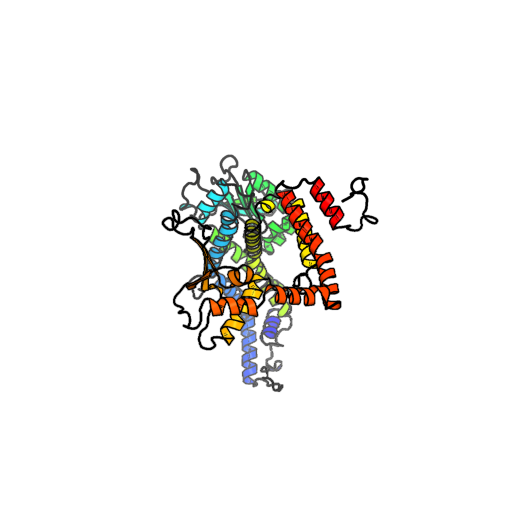2 N N . SER A 1 187 ? 13.491 15.366 -18.868 1.00 95.81 187 SER A N 1
ATOM 1483 C CA . SER A 1 187 ? 13.766 16.782 -18.615 1.00 95.81 187 SER A CA 1
ATOM 1484 C C . SER A 1 187 ? 12.729 17.444 -17.700 1.00 95.81 187 SER A C 1
ATOM 1486 O O . SER A 1 187 ? 11.597 16.976 -17.551 1.00 95.81 187 SER A O 1
ATOM 1488 N N . VAL A 1 188 ? 13.100 18.599 -17.140 1.00 96.00 188 VAL A N 1
ATOM 1489 C CA . VAL A 1 188 ? 12.207 19.462 -16.342 1.00 96.00 188 VAL A CA 1
ATOM 1490 C C . VAL A 1 188 ? 11.001 19.958 -17.157 1.00 96.00 188 VAL A C 1
ATOM 1492 O O . VAL A 1 188 ? 9.905 20.084 -16.607 1.00 96.00 188 VAL A O 1
ATOM 1495 N N . ASP A 1 189 ? 11.171 20.199 -18.460 1.00 95.25 189 ASP A N 1
ATOM 1496 C CA . ASP A 1 189 ? 10.090 20.643 -19.352 1.00 95.25 189 ASP A CA 1
ATOM 1497 C C . ASP A 1 189 ? 9.061 19.538 -19.599 1.00 95.25 189 ASP A C 1
ATOM 1499 O O . ASP A 1 189 ? 7.858 19.800 -19.578 1.00 95.25 189 ASP A O 1
ATOM 1503 N N . GLU A 1 190 ? 9.522 18.297 -19.774 1.00 96.06 190 GLU A N 1
ATOM 1504 C CA . GLU A 1 190 ? 8.648 17.129 -19.911 1.00 96.06 190 GLU A CA 1
ATOM 1505 C C . GLU A 1 190 ? 7.804 16.936 -18.644 1.00 96.06 190 GLU A C 1
ATOM 1507 O O . GLU A 1 190 ? 6.578 16.843 -18.724 1.00 96.06 190 GLU A O 1
ATOM 1512 N N . CYS A 1 191 ? 8.437 16.994 -17.467 1.00 96.31 191 CYS A N 1
ATOM 1513 C CA . CYS A 1 191 ? 7.735 16.952 -16.185 1.00 96.31 191 CYS A CA 1
ATOM 1514 C C . CYS A 1 191 ? 6.685 18.075 -16.080 1.00 96.31 191 CYS A C 1
ATOM 1516 O O . CYS A 1 191 ? 5.516 17.824 -15.782 1.00 96.31 191 CYS A O 1
ATOM 1518 N N . ARG A 1 192 ? 7.056 19.321 -16.406 1.00 95.12 192 ARG A N 1
ATOM 1519 C CA . ARG A 1 192 ? 6.140 20.475 -16.385 1.00 95.12 192 ARG A CA 1
ATOM 1520 C C . ARG A 1 192 ? 4.945 20.288 -17.324 1.00 95.12 192 ARG A C 1
ATOM 1522 O O . ARG A 1 192 ? 3.822 20.627 -16.945 1.00 95.12 192 ARG A O 1
ATOM 1529 N N . ALA A 1 193 ? 5.167 19.758 -18.525 1.00 94.69 193 ALA A N 1
ATOM 1530 C CA . ALA A 1 193 ? 4.107 19.479 -19.489 1.00 94.69 193 ALA A CA 1
ATOM 1531 C C . ALA A 1 193 ? 3.129 18.417 -18.962 1.00 94.69 193 ALA A C 1
ATOM 1533 O O . ALA A 1 193 ? 1.916 18.615 -19.039 1.00 94.69 193 ALA A O 1
ATOM 1534 N N . VAL A 1 194 ? 3.643 17.346 -18.350 1.00 95.88 194 VAL A N 1
ATOM 1535 C CA . VAL A 1 194 ? 2.825 16.286 -17.741 1.00 95.88 194 VAL A CA 1
ATOM 1536 C C . VAL A 1 194 ? 2.016 16.813 -16.554 1.00 95.88 194 VAL A C 1
ATOM 1538 O O . VAL A 1 194 ? 0.813 16.565 -16.480 1.00 95.88 194 VAL A O 1
ATOM 1541 N N . LEU A 1 195 ? 2.617 17.605 -15.659 1.00 95.31 195 LEU A N 1
ATOM 1542 C CA . LEU A 1 195 ? 1.890 18.236 -14.548 1.00 95.31 195 LEU A CA 1
ATOM 1543 C C . LEU A 1 195 ? 0.787 19.180 -15.051 1.00 95.31 195 LEU A C 1
ATOM 1545 O O . LEU A 1 195 ? -0.320 19.191 -14.506 1.00 95.31 195 LEU A O 1
ATOM 1549 N N . ARG A 1 196 ? 1.056 19.937 -16.126 1.00 93.88 196 ARG A N 1
ATOM 1550 C CA . ARG A 1 196 ? 0.054 20.784 -16.792 1.00 93.88 196 ARG A CA 1
ATOM 1551 C C . ARG A 1 196 ? -1.091 19.963 -17.367 1.00 93.88 196 ARG A C 1
ATOM 1553 O O . ARG A 1 196 ? -2.240 20.357 -17.205 1.00 93.88 196 ARG A O 1
ATOM 1560 N N . GLN A 1 197 ? -0.801 18.839 -18.008 1.00 94.12 197 GLN A N 1
ATOM 1561 C CA . GLN A 1 197 ? -1.843 17.956 -18.513 1.00 94.12 197 GLN A CA 1
ATOM 1562 C C . GLN A 1 197 ? -2.717 17.433 -17.366 1.00 94.12 197 GLN A C 1
ATOM 1564 O O . GLN A 1 197 ? -3.936 17.554 -17.439 1.00 94.12 197 GLN A O 1
ATOM 1569 N N . ARG A 1 198 ? -2.108 16.946 -16.276 1.00 94.56 198 ARG A N 1
ATOM 1570 C CA . ARG A 1 198 ? -2.830 16.383 -15.122 1.00 94.56 198 ARG A CA 1
ATOM 1571 C C . ARG A 1 198 ? -3.756 17.385 -14.443 1.00 94.56 198 ARG A C 1
ATOM 1573 O O . ARG A 1 198 ? -4.904 17.062 -14.182 1.00 94.56 198 ARG A O 1
ATOM 1580 N N . ILE A 1 199 ? -3.296 18.609 -14.174 1.00 91.75 199 ILE A N 1
ATOM 1581 C CA . ILE A 1 199 ? -4.132 19.606 -13.477 1.00 91.75 199 ILE A CA 1
ATOM 1582 C C . ILE A 1 199 ? -5.307 20.112 -14.333 1.00 91.75 199 ILE A C 1
ATOM 1584 O O . ILE A 1 199 ? -6.294 20.613 -13.793 1.00 91.75 199 ILE A O 1
ATOM 1588 N N . LEU A 1 200 ? -5.214 19.987 -15.662 1.00 91.56 200 LEU A N 1
ATOM 1589 C CA . LEU A 1 200 ? -6.279 20.354 -16.599 1.00 91.56 200 LEU A CA 1
ATOM 1590 C C . LEU A 1 200 ? -7.225 19.185 -16.919 1.00 91.56 200 LEU A C 1
ATOM 1592 O O . LEU A 1 200 ? -8.357 19.423 -17.346 1.00 91.56 200 LEU A O 1
ATOM 1596 N N . ASP A 1 201 ? -6.784 17.948 -16.702 1.00 93.62 201 ASP A N 1
ATOM 1597 C CA . ASP A 1 201 ? -7.554 16.738 -16.969 1.00 93.62 201 ASP A CA 1
ATOM 1598 C C . ASP A 1 201 ? -8.773 16.612 -16.028 1.00 93.62 201 ASP A C 1
ATOM 1600 O O . ASP A 1 201 ? -8.690 16.934 -14.840 1.00 93.62 201 ASP A O 1
ATOM 1604 N N . PRO A 1 202 ? -9.949 16.174 -16.514 1.00 89.50 202 PRO A N 1
ATOM 1605 C CA . PRO A 1 202 ? -11.144 16.046 -15.681 1.00 89.50 202 PRO A CA 1
ATOM 1606 C C . PRO A 1 202 ? -11.044 14.990 -14.571 1.00 89.50 202 PRO A C 1
ATOM 1608 O O . PRO A 1 202 ? -11.812 15.084 -13.614 1.00 89.50 202 PRO A O 1
ATOM 1611 N N . VAL A 1 203 ? -10.139 14.017 -14.678 1.00 91.75 203 VAL A N 1
ATOM 1612 C CA . VAL A 1 203 ? -9.961 12.921 -13.717 1.00 91.75 203 VAL A CA 1
ATOM 1613 C C . VAL A 1 203 ? -8.671 13.114 -12.921 1.00 91.75 203 VAL A C 1
ATOM 1615 O O . VAL A 1 203 ? -8.710 13.153 -11.690 1.00 91.75 203 VAL A O 1
ATOM 1618 N N . ASP A 1 204 ? -7.544 13.315 -13.604 1.00 91.88 204 ASP A N 1
ATOM 1619 C CA . ASP A 1 204 ? -6.224 13.374 -12.968 1.00 91.88 204 ASP A CA 1
ATOM 1620 C C . ASP A 1 204 ? -6.013 14.646 -12.126 1.00 91.88 204 ASP A C 1
ATOM 1622 O O . ASP A 1 204 ? -5.124 14.674 -11.273 1.00 91.88 204 ASP A O 1
ATOM 1626 N N . TYR A 1 205 ? -6.839 15.694 -12.272 1.00 90.88 205 TYR A N 1
ATOM 1627 C CA . TYR A 1 205 ? -6.659 16.917 -11.475 1.00 90.88 205 TYR A CA 1
ATOM 1628 C C . TYR A 1 205 ? -6.777 16.666 -9.967 1.00 90.88 205 TYR A C 1
ATOM 1630 O O . TYR A 1 205 ? -6.193 17.412 -9.174 1.00 90.88 205 TYR A O 1
ATOM 1638 N N . VAL A 1 206 ? -7.541 15.647 -9.554 1.00 89.62 206 VAL A N 1
ATOM 1639 C CA . VAL A 1 206 ? -7.761 15.317 -8.139 1.00 89.62 206 VAL A CA 1
ATOM 1640 C C . VAL A 1 206 ? -6.454 14.893 -7.472 1.00 89.62 206 VAL A C 1
ATOM 1642 O O . VAL A 1 206 ? -6.233 15.250 -6.318 1.00 89.62 206 VAL A O 1
ATOM 1645 N N . GLU A 1 207 ? -5.558 14.219 -8.200 1.00 89.62 207 GLU A N 1
ATOM 1646 C CA . GLU A 1 207 ? -4.238 13.821 -7.693 1.00 89.62 207 GLU A CA 1
ATOM 1647 C C . GLU A 1 207 ? -3.434 15.034 -7.217 1.00 89.62 207 GLU A C 1
ATOM 1649 O O . GLU A 1 207 ? -2.884 15.021 -6.118 1.00 89.62 207 GLU A O 1
ATOM 1654 N N . LEU A 1 208 ? -3.367 16.087 -8.038 1.00 91.19 208 LEU A N 1
ATOM 1655 C CA . LEU A 1 208 ? -2.565 17.271 -7.729 1.00 91.19 208 LEU A CA 1
ATOM 1656 C C . LEU A 1 208 ? -3.311 18.223 -6.798 1.00 91.19 208 LEU A C 1
ATOM 1658 O O . LEU A 1 208 ? -2.751 18.730 -5.837 1.00 91.19 208 LEU A O 1
ATOM 1662 N N . THR A 1 209 ? -4.594 18.474 -7.045 1.00 90.19 209 THR A N 1
ATOM 1663 C CA . THR A 1 209 ? -5.358 19.400 -6.198 1.00 90.19 209 THR A CA 1
ATOM 1664 C C . THR A 1 209 ? -5.625 18.837 -4.805 1.00 90.19 209 THR A C 1
ATOM 1666 O O . THR A 1 209 ? -5.751 19.613 -3.859 1.00 90.19 209 THR A O 1
ATOM 1669 N N . GLY A 1 210 ? -5.638 17.509 -4.650 1.00 87.62 210 GLY A N 1
ATOM 1670 C CA . GLY A 1 210 ? -5.719 16.815 -3.366 1.00 87.62 210 GLY A CA 1
ATOM 1671 C C . GLY A 1 210 ? -4.556 17.114 -2.414 1.00 87.62 210 GLY A C 1
ATOM 1672 O O . GLY A 1 210 ? -4.725 16.978 -1.206 1.00 87.62 210 GLY A O 1
ATOM 1673 N N . THR A 1 211 ? -3.415 17.588 -2.925 1.00 89.00 211 THR A N 1
ATOM 1674 C CA . THR A 1 211 ? -2.248 17.992 -2.118 1.00 89.00 211 THR A CA 1
ATOM 1675 C C . THR A 1 211 ? -2.233 19.489 -1.792 1.00 89.00 211 THR A C 1
ATOM 1677 O O . THR A 1 211 ? -1.328 19.989 -1.133 1.00 89.00 211 THR A O 1
ATOM 1680 N N . ILE A 1 212 ? -3.268 20.229 -2.192 1.00 89.81 212 ILE A N 1
ATOM 1681 C CA . ILE A 1 212 ? -3.435 21.663 -1.917 1.00 89.81 212 ILE A CA 1
ATOM 1682 C C . ILE A 1 212 ? -4.465 21.852 -0.804 1.00 89.81 212 ILE A C 1
ATOM 1684 O O . ILE A 1 212 ? -5.477 21.150 -0.812 1.00 89.81 212 ILE A O 1
ATOM 1688 N N . ASN A 1 213 ? -4.246 22.800 0.117 1.00 86.88 213 ASN A N 1
ATOM 1689 C CA . ASN A 1 213 ? -5.180 23.029 1.227 1.00 86.88 213 ASN A CA 1
ATOM 1690 C C . ASN A 1 213 ? -6.569 23.420 0.728 1.00 86.88 213 ASN A C 1
ATOM 1692 O O . ASN A 1 213 ? -6.731 23.978 -0.359 1.00 86.88 213 ASN A O 1
ATOM 1696 N N . SER A 1 214 ? -7.590 23.123 1.522 1.00 85.50 214 SER A N 1
ATOM 1697 C CA . SER A 1 214 ? -8.992 23.275 1.129 1.00 85.50 214 SER A CA 1
ATOM 1698 C C . SER A 1 214 ? -9.360 24.699 0.679 1.00 85.50 214 SER A C 1
ATOM 1700 O O . SER A 1 214 ? -10.189 24.856 -0.220 1.00 85.50 214 SER A O 1
ATOM 1702 N N . LEU A 1 215 ? -8.723 25.742 1.235 1.00 85.88 215 LEU A N 1
ATOM 1703 C CA . LEU A 1 215 ? -8.914 27.131 0.795 1.00 85.88 215 LEU A CA 1
ATOM 1704 C C . LEU A 1 215 ? -8.403 27.353 -0.619 1.00 85.88 215 LEU A C 1
ATOM 1706 O O . LEU A 1 215 ? -9.119 27.838 -1.492 1.00 85.88 215 LEU A O 1
ATOM 1710 N N . GLN A 1 216 ? -7.130 27.032 -0.811 1.00 88.81 216 GLN A N 1
ATOM 1711 C CA . GLN A 1 216 ? -6.412 27.271 -2.045 1.00 88.81 216 GLN A CA 1
ATOM 1712 C C . GLN A 1 216 ? -6.958 26.376 -3.154 1.00 88.81 216 GLN A C 1
ATOM 1714 O O . GLN A 1 216 ? -7.085 26.813 -4.294 1.00 88.81 216 GLN A O 1
ATOM 1719 N N . ARG A 1 217 ? -7.369 25.153 -2.812 1.00 88.62 217 ARG A N 1
ATOM 1720 C CA . ARG A 1 217 ? -8.052 24.230 -3.713 1.00 88.62 217 ARG A CA 1
ATOM 1721 C C . ARG A 1 217 ? -9.355 24.826 -4.234 1.00 88.62 217 ARG A C 1
ATOM 1723 O O . ARG A 1 217 ? -9.570 24.796 -5.441 1.00 88.62 217 ARG A O 1
ATOM 1730 N N . ALA A 1 218 ? -10.194 25.395 -3.364 1.00 87.25 218 ALA A N 1
ATOM 1731 C CA . ALA A 1 218 ? -11.424 26.063 -3.794 1.00 87.25 218 ALA A CA 1
ATOM 1732 C C . ALA A 1 218 ? -11.123 27.213 -4.773 1.00 87.25 218 ALA A C 1
ATOM 1734 O O . ALA A 1 218 ? -11.707 27.261 -5.852 1.00 87.25 218 ALA A O 1
ATOM 1735 N N . ALA A 1 219 ? -10.128 28.051 -4.464 1.00 87.69 219 ALA A N 1
ATOM 1736 C CA . ALA A 1 219 ? -9.704 29.141 -5.345 1.00 87.69 219 ALA A CA 1
ATOM 1737 C C . ALA A 1 219 ? -9.163 28.651 -6.708 1.00 87.69 219 ALA A C 1
ATOM 1739 O O . ALA A 1 219 ? -9.438 29.260 -7.745 1.00 87.69 219 ALA A O 1
ATOM 1740 N N . ILE A 1 220 ? -8.430 27.531 -6.738 1.00 86.50 220 ILE A N 1
ATOM 1741 C CA . ILE A 1 220 ? -7.964 26.894 -7.984 1.00 86.50 220 ILE A CA 1
ATOM 1742 C C . ILE A 1 220 ? -9.135 26.384 -8.814 1.00 86.50 220 ILE A C 1
ATOM 1744 O O . ILE A 1 220 ? -9.148 26.576 -10.029 1.00 86.50 220 ILE A O 1
ATOM 1748 N N . LEU A 1 221 ? -10.115 25.746 -8.173 1.00 85.00 221 LEU A N 1
ATOM 1749 C CA . LEU A 1 221 ? -11.299 25.223 -8.850 1.00 85.00 221 LEU A CA 1
ATOM 1750 C C . LEU A 1 221 ? -12.151 26.349 -9.441 1.00 85.00 221 LEU A C 1
ATOM 1752 O O . LEU A 1 221 ? -12.583 26.242 -10.588 1.00 85.00 221 LEU A O 1
ATOM 1756 N N . GLU A 1 222 ? -12.323 27.452 -8.713 1.00 86.12 222 GLU A N 1
ATOM 1757 C CA . GLU A 1 222 ? -12.975 28.665 -9.224 1.00 86.12 222 GLU A CA 1
ATOM 1758 C C . GLU A 1 222 ? -12.203 29.280 -10.402 1.00 86.12 222 GLU A C 1
ATOM 1760 O O . GLU A 1 222 ? -12.797 29.797 -11.347 1.00 86.12 222 GLU A O 1
ATOM 1765 N N . SER A 1 223 ? -10.874 29.151 -10.397 1.00 84.19 223 SER A N 1
ATOM 1766 C CA . SER A 1 223 ? -9.985 29.660 -11.446 1.00 84.19 223 SER A CA 1
ATOM 1767 C C . SER A 1 223 ? -9.711 28.653 -12.573 1.00 84.19 223 SER A C 1
ATOM 1769 O O . SER A 1 223 ? -8.836 28.906 -13.402 1.00 84.19 223 SER A O 1
ATOM 1771 N N . LYS A 1 224 ? -10.433 27.521 -12.655 1.00 84.00 224 LYS A N 1
ATOM 1772 C CA . LYS A 1 224 ? -10.096 26.405 -13.567 1.00 84.00 224 LYS A CA 1
ATOM 1773 C C . LYS A 1 224 ? -9.969 26.828 -15.035 1.00 84.00 224 LYS A C 1
ATOM 1775 O O . LYS A 1 224 ? -9.050 26.388 -15.719 1.00 84.00 224 LYS A O 1
ATOM 1780 N N . ALA A 1 225 ? -10.838 27.722 -15.508 1.00 84.44 225 ALA A N 1
ATOM 1781 C CA . ALA A 1 225 ? -10.785 28.245 -16.878 1.00 84.44 225 ALA A CA 1
ATOM 1782 C C . ALA A 1 225 ? -9.519 29.080 -17.163 1.00 84.44 225 ALA A C 1
ATOM 1784 O O . ALA A 1 225 ? -9.030 29.106 -18.291 1.00 84.44 225 ALA A O 1
ATOM 1785 N N . LEU A 1 226 ? -8.962 29.739 -16.143 1.00 86.50 226 LEU A N 1
ATOM 1786 C CA . LEU A 1 226 ? -7.740 30.536 -16.268 1.00 86.50 226 LEU A CA 1
ATOM 1787 C C . LEU A 1 226 ? -6.484 29.656 -16.287 1.00 86.50 226 LEU A C 1
ATOM 1789 O O . LEU A 1 226 ? -5.465 30.063 -16.846 1.00 86.50 226 LEU A O 1
ATOM 1793 N N . LEU A 1 227 ? -6.542 28.440 -15.727 1.00 85.44 227 LEU A N 1
ATOM 1794 C CA . LEU A 1 227 ? -5.407 27.508 -15.710 1.00 85.44 227 LEU A CA 1
ATOM 1795 C C . LEU A 1 227 ? -4.943 27.165 -17.131 1.00 85.44 227 LEU A C 1
ATOM 1797 O O . LEU A 1 227 ? -3.742 27.152 -17.401 1.00 85.44 227 LEU A O 1
ATOM 1801 N N . SER A 1 228 ? -5.883 26.946 -18.059 1.00 83.19 228 SER A N 1
ATOM 1802 C CA . SER A 1 228 ? -5.570 26.596 -19.452 1.00 83.19 228 SER A CA 1
ATOM 1803 C C . SER A 1 228 ? -4.853 27.710 -20.212 1.00 83.19 228 SER A C 1
ATOM 1805 O O . SER A 1 228 ? -4.041 27.419 -21.088 1.00 83.19 228 SER A O 1
ATOM 1807 N N . THR A 1 229 ? -5.117 28.970 -19.860 1.00 83.62 229 THR A N 1
ATOM 1808 C CA . THR A 1 229 ? -4.540 30.158 -20.508 1.00 83.62 229 THR A CA 1
ATOM 1809 C C . THR A 1 229 ? -3.337 30.729 -19.760 1.00 83.62 229 THR A C 1
ATOM 1811 O O . THR A 1 229 ? -2.720 31.676 -20.233 1.00 83.62 229 THR A O 1
ATOM 1814 N N . THR A 1 230 ? -3.018 30.202 -18.575 1.00 83.06 230 THR A N 1
ATOM 1815 C CA . THR A 1 230 ? -1.892 30.679 -17.766 1.00 83.06 230 THR A CA 1
ATOM 1816 C C . THR A 1 230 ? -0.598 30.035 -18.243 1.00 83.06 230 THR A C 1
ATOM 1818 O O . THR A 1 230 ? -0.437 28.817 -18.136 1.00 83.06 230 THR A O 1
ATOM 1821 N N . ASP A 1 231 ? 0.335 30.848 -18.729 1.00 78.00 231 ASP A N 1
ATOM 1822 C CA . ASP A 1 231 ? 1.706 30.424 -19.015 1.00 78.00 231 ASP A CA 1
ATOM 1823 C C . ASP A 1 231 ? 2.519 30.293 -17.719 1.00 78.00 231 ASP A C 1
ATOM 1825 O O . ASP A 1 231 ? 2.384 31.108 -16.802 1.00 78.00 231 ASP A O 1
ATOM 1829 N N . ASP A 1 232 ? 3.397 29.286 -17.665 1.00 83.69 232 ASP A N 1
ATOM 1830 C CA . ASP A 1 232 ? 4.206 28.909 -16.493 1.00 83.69 232 ASP A CA 1
ATOM 1831 C C . ASP A 1 232 ? 3.390 28.596 -15.234 1.00 83.69 232 ASP A C 1
ATOM 1833 O O . ASP A 1 232 ? 3.639 29.129 -14.159 1.00 83.69 232 ASP A O 1
ATOM 1837 N N . LEU A 1 233 ? 2.406 27.707 -15.356 1.00 89.81 233 LEU A N 1
ATOM 1838 C CA . LEU A 1 233 ? 1.529 27.346 -14.239 1.00 89.81 233 LEU A CA 1
ATOM 1839 C C . LEU A 1 233 ? 2.282 26.764 -13.026 1.00 89.81 233 LEU A C 1
ATOM 1841 O O . LEU A 1 233 ? 1.890 27.006 -11.887 1.00 89.81 233 LEU A O 1
ATOM 1845 N N . PHE A 1 234 ? 3.356 26.010 -13.273 1.00 92.12 234 PHE A N 1
ATOM 1846 C CA . PHE A 1 234 ? 4.175 25.384 -12.238 1.00 92.12 234 PHE A CA 1
ATOM 1847 C C . PHE A 1 234 ? 5.522 26.084 -12.107 1.00 92.12 234 PHE A C 1
ATOM 1849 O O . PHE A 1 234 ? 6.264 26.240 -13.080 1.00 92.12 234 PHE A O 1
ATOM 1856 N N . TYR A 1 235 ? 5.855 26.445 -10.877 1.00 89.69 235 TYR A N 1
ATOM 1857 C CA . TYR A 1 235 ? 7.153 26.976 -10.496 1.00 89.69 235 TYR A CA 1
ATOM 1858 C C . TYR A 1 235 ? 7.865 25.973 -9.597 1.00 89.69 235 TYR A C 1
ATOM 1860 O O . TYR A 1 235 ? 7.225 25.210 -8.882 1.00 89.69 235 TYR A O 1
ATOM 1868 N N . PHE A 1 236 ? 9.194 25.975 -9.640 1.00 94.25 236 PHE A N 1
ATOM 1869 C CA . PHE A 1 236 ? 10.018 25.083 -8.833 1.00 94.25 236 PHE A CA 1
ATOM 1870 C C . PHE A 1 236 ? 10.912 25.939 -7.941 1.00 94.25 236 PHE A C 1
ATOM 1872 O O . PHE A 1 236 ? 11.811 26.625 -8.423 1.00 94.25 236 PHE A O 1
ATOM 1879 N N . SER A 1 237 ? 10.618 25.947 -6.641 1.00 93.00 237 SER A N 1
ATOM 1880 C CA . SER A 1 237 ? 11.364 26.714 -5.639 1.00 93.00 237 SER A CA 1
ATOM 1881 C C . SER A 1 237 ? 12.324 25.787 -4.914 1.00 93.00 237 SER A C 1
ATOM 1883 O O . SER A 1 237 ? 11.873 24.828 -4.291 1.00 93.00 237 SER A O 1
ATOM 1885 N N . VAL A 1 238 ? 13.628 26.058 -5.006 1.00 95.75 238 VAL A N 1
ATOM 1886 C CA . VAL A 1 238 ? 14.661 25.202 -4.406 1.00 95.75 238 VAL A CA 1
ATOM 1887 C C . VAL A 1 238 ? 14.509 25.150 -2.887 1.00 95.75 238 VAL A C 1
ATOM 1889 O O . VAL A 1 238 ? 14.162 26.149 -2.256 1.00 95.75 238 VAL A O 1
ATOM 1892 N N . VAL A 1 239 ? 14.758 23.973 -2.319 1.00 96.06 239 VAL A N 1
ATOM 1893 C CA . VAL A 1 239 ? 14.829 23.743 -0.878 1.00 96.06 239 VAL A CA 1
ATOM 1894 C C . VAL A 1 239 ? 16.291 23.724 -0.451 1.00 96.06 239 VAL A C 1
ATOM 1896 O O . VAL A 1 239 ? 17.064 22.859 -0.874 1.00 96.06 239 VAL A O 1
ATOM 1899 N N . GLU A 1 240 ? 16.669 24.702 0.367 1.00 94.94 240 GLU A N 1
ATOM 1900 C CA . GLU A 1 240 ? 18.048 24.889 0.831 1.00 94.94 240 GLU A CA 1
ATOM 1901 C C . GLU A 1 240 ? 18.353 24.050 2.086 1.00 94.94 240 GLU A C 1
ATOM 1903 O O . GLU A 1 240 ? 19.452 23.501 2.214 1.00 94.94 240 GLU A O 1
ATOM 1908 N N . GLY A 1 241 ? 17.391 23.926 3.009 1.00 94.69 241 GLY A N 1
ATOM 1909 C CA . GLY A 1 241 ? 17.535 23.182 4.258 1.00 94.69 241 GLY A CA 1
ATOM 1910 C C . GLY A 1 241 ? 17.328 21.674 4.107 1.00 94.69 241 GLY A C 1
ATOM 1911 O O . GLY A 1 241 ? 17.511 21.095 3.033 1.00 94.69 241 GLY A O 1
ATOM 1912 N N . ASP A 1 242 ? 16.980 21.011 5.214 1.00 95.44 242 ASP A N 1
ATOM 1913 C CA . ASP A 1 242 ? 16.551 19.611 5.175 1.00 95.44 242 ASP A CA 1
ATOM 1914 C C . ASP A 1 242 ? 15.197 19.534 4.467 1.00 95.44 242 ASP A C 1
ATOM 1916 O O . ASP A 1 242 ? 14.167 19.945 5.006 1.00 95.44 242 ASP A O 1
ATOM 1920 N N . TYR A 1 243 ? 15.208 19.004 3.244 1.00 94.06 243 TYR A N 1
ATOM 1921 C CA . TYR A 1 243 ? 14.012 18.987 2.415 1.00 94.06 243 TYR A CA 1
ATOM 1922 C C . TYR A 1 243 ? 12.872 18.152 3.004 1.00 94.06 243 TYR A C 1
ATOM 1924 O O . TYR A 1 243 ? 11.717 18.497 2.781 1.00 94.06 243 TYR A O 1
ATOM 1932 N N . LEU A 1 244 ? 13.151 17.091 3.768 1.00 93.12 244 LEU A N 1
ATOM 1933 C CA . LEU A 1 244 ? 12.086 16.298 4.384 1.00 93.12 244 LEU A CA 1
ATOM 1934 C C . LEU A 1 244 ? 11.466 17.038 5.558 1.00 93.12 244 LEU A C 1
ATOM 1936 O O . LEU A 1 244 ? 10.245 17.043 5.683 1.00 93.12 244 LEU A O 1
ATOM 1940 N N . LEU A 1 245 ? 12.289 17.702 6.371 1.00 94.00 245 LEU A N 1
ATOM 1941 C CA . LEU A 1 245 ? 11.793 18.544 7.454 1.00 94.00 245 LEU A CA 1
ATOM 1942 C C . LEU A 1 245 ? 10.922 19.684 6.915 1.00 94.00 245 LEU A C 1
ATOM 1944 O O . LEU A 1 245 ? 9.824 19.908 7.418 1.00 94.00 245 LEU A O 1
ATOM 1948 N N . GLU A 1 246 ? 11.382 20.383 5.874 1.00 93.25 246 GLU A N 1
ATOM 1949 C CA . GLU A 1 246 ? 10.630 21.487 5.270 1.00 93.25 246 GLU A CA 1
ATOM 1950 C C . GLU A 1 246 ? 9.319 21.018 4.623 1.00 93.25 246 GLU A C 1
ATOM 1952 O O . GLU A 1 246 ? 8.276 21.643 4.828 1.00 93.25 246 GLU A O 1
ATOM 1957 N N . LEU A 1 247 ? 9.344 19.913 3.868 1.00 90.06 247 LEU A N 1
ATOM 1958 C CA . LEU A 1 247 ? 8.150 19.374 3.214 1.00 90.06 247 LEU A CA 1
ATOM 1959 C C . LEU A 1 247 ? 7.132 18.832 4.224 1.00 90.06 247 LEU A C 1
ATOM 1961 O O . LEU A 1 247 ? 5.942 19.108 4.072 1.00 90.06 247 LEU A O 1
ATOM 1965 N N . GLU A 1 248 ? 7.566 18.096 5.253 1.00 90.44 248 GLU A N 1
ATOM 1966 C CA . GLU A 1 248 ? 6.651 17.583 6.282 1.00 90.44 248 GLU A CA 1
ATOM 1967 C C . GLU A 1 248 ? 6.099 18.694 7.164 1.00 90.44 248 GLU A C 1
ATOM 1969 O O . GLU A 1 248 ? 4.904 18.700 7.445 1.00 90.44 248 GLU A O 1
ATOM 1974 N N . SER A 1 249 ? 6.924 19.669 7.548 1.00 91.44 249 SER A N 1
ATOM 1975 C CA . SER A 1 249 ? 6.457 20.836 8.299 1.00 91.44 249 SER A CA 1
ATOM 1976 C C . SER A 1 249 ? 5.373 21.589 7.523 1.00 91.44 249 SER A C 1
ATOM 1978 O O . SER A 1 249 ? 4.299 21.869 8.057 1.00 91.44 249 SER A O 1
ATOM 1980 N N . SER A 1 250 ? 5.599 21.828 6.227 1.00 89.31 250 SER A N 1
ATOM 1981 C CA . SER A 1 250 ? 4.636 22.514 5.361 1.00 89.31 250 SER A CA 1
ATOM 1982 C C . SER A 1 250 ? 3.344 21.714 5.152 1.00 89.31 250 SER A C 1
ATOM 1984 O O . SER A 1 250 ? 2.244 22.260 5.247 1.00 89.31 250 SER A O 1
ATOM 1986 N N . ARG A 1 251 ? 3.454 20.396 4.947 1.00 87.94 251 ARG A N 1
ATOM 1987 C CA . ARG A 1 251 ? 2.306 19.481 4.857 1.00 87.94 251 ARG A CA 1
ATOM 1988 C C . ARG A 1 251 ? 1.487 19.463 6.149 1.00 87.94 251 ARG A C 1
ATOM 1990 O O . ARG A 1 251 ? 0.262 19.521 6.096 1.00 87.94 251 ARG A O 1
ATOM 1997 N N . LEU A 1 252 ? 2.135 19.380 7.307 1.00 88.44 252 LEU A N 1
ATOM 1998 C CA . LEU A 1 252 ? 1.439 19.376 8.592 1.00 88.44 252 LEU A CA 1
ATOM 1999 C C . LEU A 1 252 ? 0.768 20.722 8.856 1.00 88.44 252 LEU A C 1
ATOM 2001 O O . LEU A 1 252 ? -0.389 20.740 9.266 1.00 88.44 252 LEU A O 1
ATOM 2005 N N . GLN A 1 253 ? 1.428 21.834 8.527 1.00 88.81 253 GLN A N 1
ATOM 2006 C CA . GLN A 1 253 ? 0.819 23.160 8.609 1.00 88.81 253 GLN A CA 1
ATOM 2007 C C . GLN A 1 253 ? -0.435 23.270 7.731 1.00 88.81 253 GLN A C 1
ATOM 2009 O O . GLN A 1 253 ? -1.464 23.744 8.208 1.00 88.81 253 GLN A O 1
ATOM 2014 N N . HIS A 1 254 ? -0.386 22.773 6.488 1.00 87.81 254 HIS A N 1
ATOM 2015 C CA . HIS A 1 254 ? -1.563 22.677 5.618 1.00 87.81 254 HIS A CA 1
ATOM 2016 C C . HIS A 1 254 ? -2.692 21.937 6.319 1.00 87.81 254 HIS A C 1
ATOM 2018 O O . HIS A 1 254 ? -3.817 22.435 6.366 1.00 87.81 254 HIS A O 1
ATOM 2024 N N . HIS A 1 255 ? -2.419 20.745 6.844 1.00 86.12 255 HIS A N 1
ATOM 2025 C CA . HIS A 1 255 ? -3.469 19.961 7.467 1.00 86.12 255 HIS A CA 1
ATOM 2026 C C . HIS A 1 255 ? -4.038 20.687 8.706 1.00 86.12 255 HIS A C 1
ATOM 2028 O O . HIS A 1 255 ? -5.253 20.675 8.910 1.00 86.12 255 HIS A O 1
ATOM 2034 N N . LEU A 1 256 ? -3.204 21.365 9.510 1.00 87.75 256 LEU A N 1
ATOM 2035 C CA . LEU A 1 256 ? -3.686 22.176 10.633 1.00 87.75 256 LEU A CA 1
ATOM 2036 C C . LEU A 1 256 ? -4.615 23.303 10.162 1.00 87.75 256 LEU A C 1
ATOM 2038 O O . LEU A 1 256 ? -5.658 23.528 10.775 1.00 87.75 256 LEU A O 1
ATOM 2042 N N . ASP A 1 257 ? -4.287 23.980 9.061 1.00 87.75 257 ASP A N 1
ATOM 2043 C CA . ASP A 1 257 ? -5.134 25.031 8.488 1.00 87.75 257 ASP A CA 1
ATOM 2044 C C . ASP A 1 257 ? -6.489 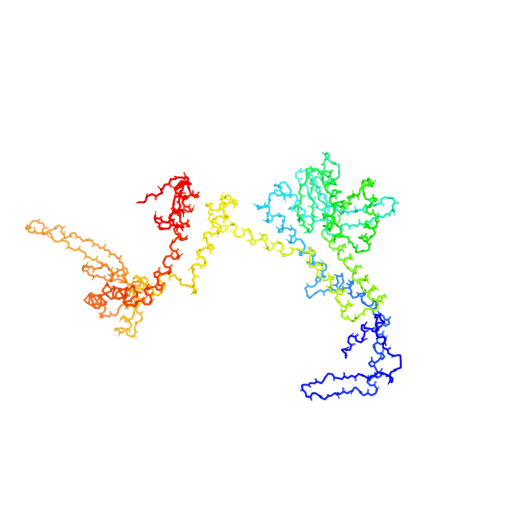24.484 8.000 1.00 87.75 257 ASP A C 1
ATOM 2046 O O . ASP A 1 257 ? -7.527 25.136 8.165 1.00 87.75 257 ASP A O 1
ATOM 2050 N N . ASP A 1 258 ? -6.509 23.261 7.467 1.00 88.00 258 ASP A N 1
ATOM 2051 C CA . ASP A 1 258 ? -7.741 22.564 7.088 1.00 88.00 258 ASP A CA 1
ATOM 2052 C C . ASP A 1 258 ? -8.581 22.162 8.311 1.00 88.00 258 ASP A C 1
ATOM 2054 O O . ASP A 1 258 ? -9.799 22.360 8.300 1.00 88.00 258 ASP A O 1
ATOM 2058 N N . ALA A 1 259 ? -7.960 21.692 9.398 1.00 88.62 259 ALA A N 1
ATOM 2059 C CA . ALA A 1 259 ? -8.658 21.382 10.650 1.00 88.62 259 ALA A CA 1
ATOM 2060 C C . ALA A 1 259 ? -9.287 22.638 11.285 1.00 88.62 259 ALA A C 1
ATOM 2062 O O . ALA A 1 259 ? -10.454 22.622 11.690 1.00 88.62 259 ALA A O 1
ATOM 2063 N N . ARG A 1 260 ? -8.557 23.763 11.299 1.00 88.69 260 ARG A N 1
ATOM 2064 C CA . ARG A 1 260 ? -9.073 25.071 11.750 1.00 88.69 260 ARG A CA 1
ATOM 2065 C C . ARG A 1 260 ? -10.281 25.504 10.937 1.00 88.69 260 ARG A C 1
ATOM 2067 O O . ARG A 1 260 ? -11.298 25.932 11.483 1.00 88.69 260 ARG A O 1
ATOM 2074 N N . ARG A 1 261 ? -10.199 25.363 9.613 1.00 87.81 261 ARG A N 1
ATOM 2075 C CA . ARG A 1 261 ? -11.313 25.680 8.721 1.00 87.81 261 ARG A CA 1
ATOM 2076 C C . ARG A 1 261 ? -12.514 24.779 8.968 1.00 87.81 261 ARG A C 1
ATOM 2078 O O . ARG A 1 261 ? -13.628 25.296 9.018 1.00 87.81 261 ARG A O 1
ATOM 2085 N N . ALA A 1 262 ? -12.309 23.472 9.105 1.00 88.81 262 ALA A N 1
ATOM 2086 C CA . ALA A 1 262 ? -13.379 22.515 9.362 1.00 88.81 262 ALA A CA 1
ATOM 2087 C C . ALA A 1 262 ? -14.144 22.880 10.643 1.00 88.81 262 ALA A C 1
ATOM 2089 O O . ALA A 1 262 ? -15.378 22.941 10.627 1.00 88.81 262 ALA A O 1
ATOM 2090 N N . TYR A 1 263 ? -13.412 23.241 11.703 1.00 91.12 263 TYR A N 1
ATOM 2091 C CA . TYR A 1 263 ? -13.979 23.785 12.934 1.00 91.12 263 TYR A CA 1
ATOM 2092 C C . TYR A 1 263 ? -14.789 25.067 12.678 1.00 91.12 263 TYR A C 1
ATOM 2094 O O . TYR A 1 263 ? -15.983 25.115 12.983 1.00 91.12 263 TYR A O 1
ATOM 2102 N N . HIS A 1 264 ? -14.189 26.087 12.052 1.00 90.50 264 HIS A N 1
ATOM 2103 C CA . HIS A 1 264 ? -14.874 27.353 11.762 1.00 90.50 264 HIS A CA 1
ATOM 2104 C C . HIS A 1 264 ? -16.149 27.165 10.932 1.00 90.50 264 HIS A C 1
ATOM 2106 O O . HIS A 1 264 ? -17.182 27.767 11.228 1.00 90.50 264 HIS A O 1
ATOM 2112 N N . GLN A 1 265 ? -16.108 26.312 9.909 1.00 90.06 265 GLN A N 1
ATOM 2113 C CA . GLN A 1 265 ? -17.269 25.994 9.082 1.00 90.06 265 GLN A CA 1
ATOM 2114 C C . GLN A 1 265 ? -18.355 25.263 9.875 1.00 90.06 265 GLN A C 1
ATOM 2116 O O . GLN A 1 265 ? -19.535 25.528 9.654 1.00 90.06 265 GLN A O 1
ATOM 2121 N N . GLY A 1 266 ? -17.979 24.373 10.798 1.00 91.88 266 GLY A N 1
ATOM 2122 C CA . GLY A 1 266 ? -18.916 23.702 11.699 1.00 91.88 266 GLY A CA 1
ATOM 2123 C C . GLY A 1 266 ? -19.646 24.686 12.616 1.00 91.88 266 GLY A C 1
ATOM 2124 O O . GLY A 1 266 ? -20.867 24.609 12.756 1.00 91.88 266 GLY A O 1
ATOM 2125 N N . VAL A 1 267 ? -18.924 25.668 13.163 1.00 92.94 267 VAL A N 1
ATOM 2126 C CA . VAL A 1 267 ? -19.513 26.744 13.978 1.00 92.94 267 VAL A CA 1
ATOM 2127 C C . VAL A 1 267 ? -20.465 27.610 13.149 1.00 92.94 267 VAL A C 1
ATOM 2129 O O . VAL A 1 267 ? -21.601 27.838 13.555 1.00 92.94 267 VAL A O 1
ATOM 2132 N N . VAL A 1 268 ? -20.054 28.050 11.954 1.00 94.69 268 VAL A N 1
ATOM 2133 C CA . VAL A 1 268 ? -20.912 28.860 11.065 1.00 94.69 268 VAL A CA 1
ATOM 2134 C C . VAL A 1 268 ? -22.184 28.104 10.669 1.00 94.69 268 VAL A C 1
ATOM 2136 O O . VAL A 1 268 ? -23.270 28.684 10.652 1.00 94.69 268 VAL A O 1
ATOM 2139 N N . ALA A 1 269 ? -22.064 26.808 10.380 1.00 95.44 269 ALA A N 1
ATOM 2140 C CA . ALA A 1 269 ? -23.185 25.958 9.995 1.00 95.44 269 ALA A CA 1
ATOM 2141 C C . ALA A 1 269 ? -24.034 25.469 11.184 1.00 95.44 269 ALA A C 1
ATOM 2143 O O . ALA A 1 269 ? -25.100 24.897 10.956 1.00 95.44 269 ALA A O 1
ATOM 2144 N N . LYS A 1 270 ? -23.603 25.713 12.432 1.00 96.56 270 LYS A N 1
ATOM 2145 C CA . LYS A 1 270 ? -24.264 25.248 13.662 1.00 96.56 270 LYS A CA 1
ATOM 2146 C C . LYS A 1 270 ? -24.541 23.747 13.623 1.00 96.56 270 LYS A C 1
ATOM 2148 O O . LYS A 1 270 ? -25.691 23.318 13.730 1.00 96.56 270 LYS A O 1
ATOM 2153 N N . VAL A 1 271 ? -23.497 22.961 13.387 1.00 96.44 271 VAL A N 1
ATOM 2154 C CA . VAL A 1 271 ? -23.580 21.495 13.274 1.00 96.44 271 VAL A CA 1
ATOM 2155 C C . VAL A 1 271 ? -23.696 20.817 14.645 1.00 96.44 271 VAL A C 1
ATOM 2157 O O . VAL A 1 271 ? -23.426 21.444 15.666 1.00 96.44 271 VAL A O 1
ATOM 2160 N N . SER A 1 272 ? -24.123 19.552 14.696 1.00 96.69 272 SER A N 1
ATOM 2161 C CA . SER A 1 272 ? -24.130 18.783 15.957 1.00 96.69 272 SER A CA 1
ATOM 2162 C C . SER A 1 272 ? -22.709 18.501 16.464 1.00 96.69 272 SER A C 1
ATOM 2164 O O . SER A 1 272 ? -21.741 18.652 15.718 1.00 96.69 272 SER A O 1
ATOM 2166 N N . SER A 1 273 ? -22.573 18.054 17.719 1.00 95.00 273 SER A N 1
ATOM 2167 C CA . SER A 1 273 ? -21.272 17.630 18.265 1.00 95.00 273 SER A CA 1
ATOM 2168 C C . SER A 1 273 ? -20.629 16.524 17.422 1.00 95.00 273 SER A C 1
ATOM 2170 O O . SER A 1 273 ? -19.460 16.640 17.068 1.00 95.00 273 SER A O 1
ATOM 2172 N N . GLN A 1 274 ? -21.414 15.514 17.030 1.00 95.00 274 GLN A N 1
ATOM 2173 C CA . GLN A 1 274 ? -20.954 14.414 16.181 1.00 95.00 274 GLN A CA 1
ATOM 2174 C C . GLN A 1 274 ? -20.475 14.912 14.816 1.00 95.00 274 GLN A C 1
ATOM 2176 O O . GLN A 1 274 ? -19.393 14.552 14.382 1.00 95.00 274 GLN A O 1
ATOM 2181 N N . GLU A 1 275 ? -21.239 15.782 14.148 1.00 94.44 275 GLU A N 1
ATOM 2182 C CA . GLU A 1 275 ? -20.840 16.283 12.831 1.00 94.44 275 GLU A CA 1
ATOM 2183 C C . GLU A 1 275 ? -19.598 17.187 12.921 1.00 94.44 275 GLU A C 1
ATOM 2185 O O . GLU A 1 275 ? -18.765 17.182 12.014 1.00 94.44 275 GLU A O 1
ATOM 2190 N N . LEU A 1 276 ? -19.437 17.952 14.008 1.00 92.25 276 LEU A N 1
ATOM 2191 C CA . LEU A 1 276 ? -18.203 18.699 14.254 1.00 92.25 276 LEU A CA 1
ATOM 2192 C C . LEU A 1 276 ? -17.014 17.750 14.434 1.00 92.25 276 LEU A C 1
ATOM 2194 O O . LEU A 1 276 ? -15.965 17.985 13.837 1.00 92.25 276 LEU A O 1
ATOM 2198 N N . GLN A 1 277 ? -17.188 16.699 15.239 1.00 90.69 277 GLN A N 1
ATOM 2199 C CA . GLN A 1 277 ? -16.163 15.688 15.457 1.00 90.69 277 GLN A CA 1
ATOM 2200 C C . GLN A 1 277 ? -15.787 15.010 14.139 1.00 90.69 277 GLN A C 1
ATOM 2202 O O . GLN A 1 277 ? -14.620 15.047 13.777 1.00 90.69 277 GLN A O 1
ATOM 2207 N N . ASP A 1 278 ? -16.753 14.506 13.369 1.00 90.56 278 ASP A N 1
ATOM 2208 C CA . ASP A 1 278 ? -16.504 13.840 12.086 1.00 90.56 278 ASP A CA 1
ATOM 2209 C C . ASP A 1 278 ? -15.731 14.753 11.113 1.00 90.56 278 ASP A C 1
ATOM 2211 O O . ASP A 1 278 ? -14.824 14.316 10.404 1.00 90.56 278 ASP A O 1
ATOM 2215 N N . ARG A 1 279 ? -16.049 16.057 11.089 1.00 87.19 279 ARG A N 1
ATOM 2216 C CA . ARG A 1 279 ? -15.342 17.050 10.261 1.00 87.19 279 ARG A CA 1
ATOM 2217 C C . ARG A 1 279 ? -13.879 17.227 10.662 1.00 87.19 279 ARG A C 1
ATOM 2219 O O . ARG A 1 279 ? -13.052 17.419 9.773 1.00 87.19 279 ARG A O 1
ATOM 2226 N N . VAL A 1 280 ? -13.574 17.191 11.958 1.00 83.06 280 VAL A N 1
ATOM 2227 C CA . VAL A 1 280 ? -12.196 17.267 12.463 1.00 83.06 280 VAL A CA 1
ATOM 2228 C C . VAL A 1 280 ? -11.496 15.916 12.311 1.00 83.06 280 VAL A C 1
ATOM 2230 O O . VAL A 1 280 ? -10.373 15.891 11.836 1.00 83.06 280 VAL A O 1
ATOM 2233 N N . ASP A 1 281 ? -12.144 14.790 12.599 1.00 82.06 281 ASP A N 1
ATOM 2234 C CA . ASP A 1 281 ? -11.552 13.448 12.501 1.00 82.06 281 ASP A CA 1
ATOM 2235 C C . ASP A 1 281 ? -11.166 13.085 11.054 1.00 82.06 281 ASP A C 1
ATOM 2237 O O . ASP A 1 281 ? -10.161 12.407 10.828 1.00 82.06 281 ASP A O 1
ATOM 2241 N N . ASN A 1 282 ? -11.865 13.629 10.048 1.00 78.00 282 ASN A N 1
ATOM 2242 C CA . ASN A 1 282 ? -11.473 13.514 8.636 1.00 78.00 282 ASN A CA 1
ATOM 2243 C C . ASN A 1 282 ? -10.039 14.013 8.345 1.00 78.00 282 ASN A C 1
ATOM 2245 O O . ASN A 1 282 ? -9.419 13.561 7.379 1.00 78.00 282 ASN A O 1
ATOM 2249 N N . TYR A 1 283 ? -9.480 14.908 9.169 1.00 75.38 283 TYR A N 1
ATOM 2250 C CA . TYR A 1 283 ? -8.074 15.317 9.074 1.00 75.38 283 TYR A CA 1
ATOM 2251 C C . TYR A 1 283 ? -7.117 14.151 9.355 1.00 75.38 283 TYR A C 1
ATOM 2253 O O . TYR A 1 283 ? -6.114 14.018 8.656 1.00 75.38 283 TYR A O 1
ATOM 2261 N N . ILE A 1 284 ? -7.419 13.294 10.339 1.00 73.19 284 ILE A N 1
ATOM 2262 C CA . ILE A 1 284 ? -6.540 12.178 10.729 1.00 73.19 284 ILE A CA 1
ATOM 2263 C C . ILE A 1 284 ? -6.390 11.225 9.544 1.00 73.19 284 ILE A C 1
ATOM 2265 O O . ILE A 1 284 ? -5.273 10.892 9.151 1.00 73.19 284 ILE A O 1
ATOM 2269 N N . VAL A 1 285 ? -7.512 10.899 8.899 1.00 76.56 285 VAL A N 1
ATOM 2270 C CA . VAL A 1 285 ? -7.545 10.067 7.690 1.00 76.56 285 VAL A CA 1
ATOM 2271 C C . VAL A 1 285 ? -6.710 10.688 6.563 1.00 76.56 285 VAL A C 1
ATOM 2273 O O . VAL A 1 285 ? -5.978 9.983 5.869 1.00 76.56 285 VAL A O 1
ATOM 2276 N N . ALA A 1 286 ? -6.768 12.012 6.384 1.00 74.00 286 ALA A N 1
ATOM 2277 C CA . ALA A 1 286 ? -5.981 12.707 5.365 1.00 74.00 286 ALA A CA 1
ATOM 2278 C C . ALA A 1 286 ? -4.469 12.691 5.664 1.00 74.00 286 ALA A C 1
ATOM 2280 O O . ALA A 1 286 ? -3.661 12.518 4.747 1.00 74.00 286 ALA A O 1
ATOM 2281 N N . VAL A 1 287 ? -4.077 12.833 6.935 1.00 76.88 287 VAL A N 1
ATOM 2282 C CA . VAL A 1 287 ? -2.676 12.712 7.362 1.00 76.88 287 VAL A CA 1
ATOM 2283 C C . VAL A 1 287 ? -2.171 11.292 7.113 1.00 76.88 287 VAL A C 1
ATOM 2285 O O . VAL A 1 287 ? -1.116 11.133 6.501 1.00 76.88 287 VAL A O 1
ATOM 2288 N N . GLU A 1 288 ? -2.924 10.265 7.509 1.00 76.56 288 GLU A N 1
ATOM 2289 C CA . GLU A 1 288 ? -2.572 8.858 7.276 1.00 76.56 288 GLU A CA 1
ATOM 2290 C C . GLU A 1 288 ? -2.430 8.539 5.782 1.00 76.56 288 GLU A C 1
ATOM 2292 O O . GLU A 1 288 ? -1.436 7.937 5.360 1.00 76.56 288 GLU A O 1
ATOM 2297 N N . ALA A 1 289 ? -3.367 9.018 4.957 1.00 74.44 289 ALA A N 1
ATOM 2298 C CA . ALA A 1 289 ? -3.330 8.839 3.508 1.00 74.44 289 ALA A CA 1
ATOM 2299 C C . ALA A 1 289 ? -2.048 9.411 2.877 1.00 74.44 289 ALA A C 1
ATOM 2301 O O . ALA A 1 289 ? -1.507 8.827 1.936 1.00 74.44 289 ALA A O 1
ATOM 2302 N N . GLY A 1 290 ? -1.508 10.508 3.420 1.00 74.12 290 GLY A N 1
ATOM 2303 C CA . GLY A 1 290 ? -0.281 11.132 2.921 1.00 74.12 290 GLY A CA 1
ATOM 2304 C C . GLY A 1 290 ? 0.997 10.300 3.105 1.00 74.12 290 GLY A C 1
ATOM 2305 O O . GLY A 1 290 ? 1.991 10.592 2.440 1.00 74.12 290 GLY A O 1
ATOM 2306 N N . PHE A 1 291 ? 0.982 9.271 3.963 1.00 79.31 291 PHE A N 1
ATOM 2307 C CA . PHE A 1 291 ? 2.088 8.315 4.126 1.00 79.31 291 PHE A CA 1
ATOM 2308 C C . PHE A 1 291 ? 1.971 7.094 3.203 1.00 79.31 291 PHE A C 1
ATOM 2310 O O . PHE A 1 291 ? 2.964 6.416 2.961 1.00 79.31 291 PHE A O 1
ATOM 2317 N N . ASN A 1 292 ? 0.779 6.817 2.669 1.00 77.44 292 ASN A N 1
ATOM 2318 C CA . ASN A 1 292 ? 0.519 5.741 1.710 1.00 77.44 292 ASN A CA 1
ATOM 2319 C C . ASN A 1 292 ? 1.091 4.354 2.112 1.00 77.44 292 ASN A C 1
ATOM 2321 O O . ASN A 1 292 ? 1.551 3.578 1.270 1.00 77.44 292 ASN A O 1
ATOM 2325 N N . VAL A 1 293 ? 1.058 4.032 3.413 1.00 83.81 293 VAL A N 1
ATOM 2326 C CA . VAL A 1 293 ? 1.622 2.788 3.978 1.00 83.81 293 VAL A CA 1
ATOM 2327 C C . VAL A 1 293 ? 0.994 1.547 3.340 1.00 83.81 293 VAL A C 1
ATOM 2329 O O . VAL A 1 293 ? 1.698 0.597 3.013 1.00 83.81 293 VAL A O 1
ATOM 2332 N N . ALA A 1 294 ? -0.320 1.569 3.104 1.00 83.06 294 ALA A N 1
ATOM 2333 C CA . ALA A 1 294 ? -1.044 0.451 2.504 1.00 83.06 294 ALA A CA 1
ATOM 2334 C C . ALA A 1 294 ? -0.529 0.096 1.099 1.00 83.06 294 ALA A C 1
ATOM 2336 O O . ALA A 1 294 ? -0.338 -1.082 0.803 1.00 83.06 294 ALA A O 1
ATOM 2337 N N . SER A 1 295 ? -0.251 1.091 0.246 1.00 79.81 295 SER A N 1
ATOM 2338 C CA . SER A 1 295 ? 0.286 0.813 -1.093 1.00 79.81 295 SER A CA 1
ATOM 2339 C C . SER A 1 295 ? 1.705 0.260 -1.032 1.00 79.81 295 SER A C 1
ATOM 2341 O O . SER A 1 295 ? 2.046 -0.608 -1.829 1.00 79.81 295 SER A O 1
ATOM 2343 N N . LEU A 1 296 ? 2.524 0.723 -0.082 1.00 81.06 296 LEU A N 1
ATOM 2344 C CA . LEU A 1 296 ? 3.871 0.189 0.112 1.00 81.06 296 LEU A CA 1
ATOM 2345 C C . LEU A 1 296 ? 3.838 -1.272 0.579 1.00 81.06 296 LEU A C 1
ATOM 2347 O O . LEU A 1 296 ? 4.593 -2.093 0.067 1.00 81.06 296 LEU A O 1
ATOM 2351 N N . LEU A 1 297 ? 2.947 -1.609 1.516 1.00 85.44 297 LEU A N 1
ATOM 2352 C CA . LEU A 1 297 ? 2.748 -2.992 1.956 1.00 85.44 297 LEU A CA 1
ATOM 2353 C C . LEU A 1 297 ? 2.280 -3.878 0.799 1.00 85.44 297 LEU A C 1
ATOM 2355 O O . LEU A 1 297 ? 2.835 -4.950 0.596 1.00 85.44 297 LEU A O 1
ATOM 2359 N N . LEU A 1 298 ? 1.341 -3.396 -0.020 1.00 85.25 298 LEU A N 1
ATOM 2360 C CA . LEU A 1 298 ? 0.894 -4.121 -1.207 1.00 85.25 298 LEU A CA 1
ATOM 2361 C C . LEU A 1 298 ? 2.034 -4.354 -2.213 1.00 85.25 298 LEU A C 1
ATOM 2363 O O . LEU A 1 298 ? 2.129 -5.434 -2.795 1.00 85.25 298 LEU A O 1
ATOM 2367 N N . GLN A 1 299 ? 2.911 -3.365 -2.417 1.00 81.25 299 GLN A N 1
ATOM 2368 C CA . GLN A 1 299 ? 4.108 -3.522 -3.250 1.00 81.25 299 GLN A CA 1
ATOM 2369 C C . GLN A 1 299 ? 5.064 -4.563 -2.660 1.00 81.25 299 GLN A C 1
ATOM 2371 O O . GLN A 1 299 ? 5.537 -5.431 -3.391 1.00 81.25 299 GLN A O 1
ATOM 2376 N N . ALA A 1 300 ? 5.300 -4.522 -1.347 1.00 83.75 300 ALA A N 1
ATOM 2377 C CA . ALA A 1 300 ? 6.129 -5.500 -0.651 1.00 83.75 300 ALA A CA 1
ATOM 2378 C C . ALA A 1 300 ? 5.575 -6.924 -0.803 1.00 83.75 300 ALA A C 1
ATOM 2380 O O . ALA A 1 300 ? 6.308 -7.826 -1.205 1.00 83.75 300 ALA A O 1
ATOM 2381 N N . ASP A 1 301 ? 4.279 -7.110 -0.557 1.00 87.44 301 ASP A N 1
ATOM 2382 C CA . ASP A 1 301 ? 3.595 -8.396 -0.699 1.00 87.44 301 ASP A CA 1
ATOM 2383 C C . ASP A 1 301 ? 3.659 -8.907 -2.139 1.00 87.44 301 ASP A C 1
ATOM 2385 O O . ASP A 1 301 ? 3.906 -10.090 -2.368 1.00 87.44 301 ASP A O 1
ATOM 2389 N N . THR A 1 302 ? 3.494 -8.011 -3.117 1.00 84.88 302 THR A N 1
ATOM 2390 C CA . THR A 1 302 ? 3.610 -8.349 -4.541 1.00 84.88 302 THR A CA 1
ATOM 2391 C C . THR A 1 302 ? 5.016 -8.838 -4.869 1.00 84.88 302 THR A C 1
ATOM 2393 O O . THR A 1 302 ? 5.165 -9.884 -5.492 1.00 84.88 302 THR A O 1
ATOM 2396 N N . VAL A 1 303 ? 6.052 -8.141 -4.400 1.00 82.62 303 VAL A N 1
ATOM 2397 C CA . VAL A 1 303 ? 7.448 -8.541 -4.618 1.00 82.62 303 VAL A CA 1
ATOM 2398 C C . VAL A 1 303 ? 7.764 -9.873 -3.944 1.00 82.62 303 VAL A C 1
ATOM 2400 O O . VAL A 1 303 ? 8.373 -10.745 -4.563 1.00 82.62 303 VAL A O 1
ATOM 2403 N N . LEU A 1 304 ? 7.327 -10.066 -2.698 1.00 85.75 304 LEU A N 1
ATOM 2404 C CA . LEU A 1 304 ? 7.503 -11.330 -1.988 1.00 85.75 304 LEU A CA 1
ATOM 2405 C C . LEU A 1 304 ? 6.805 -12.472 -2.727 1.00 85.75 304 LEU A C 1
ATOM 2407 O O . LEU A 1 304 ? 7.413 -13.519 -2.949 1.00 85.75 304 LEU A O 1
ATOM 2411 N N . PHE A 1 305 ? 5.571 -12.250 -3.173 1.00 86.38 305 PHE A N 1
ATOM 2412 C CA . PHE A 1 305 ? 4.824 -13.213 -3.968 1.00 86.38 305 PHE A CA 1
ATOM 2413 C C . PHE A 1 305 ? 5.546 -13.555 -5.274 1.00 86.38 305 PHE A C 1
ATOM 2415 O O . PHE A 1 305 ? 5.752 -14.732 -5.560 1.00 86.38 305 PHE A O 1
ATOM 2422 N N . GLU A 1 306 ? 5.982 -12.552 -6.038 1.00 82.94 306 GLU A N 1
ATOM 2423 C CA . GLU A 1 306 ? 6.705 -12.754 -7.296 1.00 82.94 306 GLU A CA 1
ATOM 2424 C C . GLU A 1 306 ? 8.032 -13.490 -7.090 1.00 82.94 306 GLU A C 1
ATOM 2426 O O . GLU A 1 306 ? 8.360 -14.380 -7.873 1.00 82.94 306 GLU A O 1
ATOM 2431 N N . SER A 1 307 ? 8.763 -13.182 -6.015 1.00 83.06 307 SER A N 1
ATOM 2432 C CA . SER A 1 307 ? 10.020 -13.859 -5.673 1.00 83.06 307 SER A CA 1
ATOM 2433 C C . SER A 1 307 ? 9.829 -15.324 -5.261 1.00 83.06 307 SER A C 1
ATOM 2435 O O . SER A 1 307 ? 10.735 -16.139 -5.428 1.00 83.06 307 SER A O 1
ATOM 2437 N N . ALA A 1 308 ? 8.645 -15.665 -4.746 1.00 86.94 308 ALA A N 1
ATOM 2438 C CA . ALA A 1 308 ? 8.271 -17.021 -4.365 1.00 86.94 308 ALA A CA 1
ATOM 2439 C C . ALA A 1 308 ? 7.716 -17.844 -5.542 1.00 86.94 308 ALA A C 1
ATOM 2441 O O . ALA A 1 308 ? 7.494 -19.051 -5.392 1.00 86.94 308 ALA A O 1
ATOM 2442 N N . LEU A 1 309 ? 7.479 -17.230 -6.710 1.00 85.62 309 LEU A N 1
ATOM 2443 C CA . LEU A 1 309 ? 7.014 -17.960 -7.884 1.00 85.62 309 LEU A CA 1
ATOM 2444 C C . LEU A 1 309 ? 8.109 -18.906 -8.400 1.00 85.62 309 LEU A C 1
ATOM 2446 O O . LEU A 1 309 ? 9.265 -18.505 -8.546 1.00 85.62 309 LEU A O 1
ATOM 2450 N N . PRO A 1 310 ? 7.755 -20.150 -8.771 1.00 87.44 310 PRO A N 1
ATOM 2451 C CA . PRO A 1 310 ? 8.646 -21.011 -9.536 1.00 87.44 310 PRO A CA 1
ATOM 2452 C C . PRO A 1 310 ? 9.170 -20.289 -10.784 1.00 87.44 310 PRO A C 1
ATOM 2454 O O . PRO A 1 310 ? 8.394 -19.631 -11.476 1.00 87.44 310 PRO A O 1
ATOM 2457 N N . GLU A 1 311 ? 10.451 -20.465 -11.119 1.00 86.44 311 GLU A N 1
ATOM 2458 C CA . GLU A 1 311 ? 11.129 -19.774 -12.236 1.00 86.44 311 GLU A CA 1
ATOM 2459 C C . GLU A 1 311 ? 10.330 -19.822 -13.548 1.00 86.44 311 GLU A C 1
ATOM 2461 O O . GLU A 1 311 ? 10.186 -18.828 -14.257 1.00 86.44 311 GLU A O 1
ATOM 2466 N N . VAL A 1 312 ? 9.741 -20.981 -13.831 1.00 87.19 312 VAL A N 1
ATOM 2467 C CA . VAL A 1 312 ? 8.903 -21.232 -15.005 1.00 87.19 312 VAL A CA 1
ATOM 2468 C C . VAL A 1 312 ? 7.675 -20.308 -15.046 1.00 87.19 312 VAL A C 1
ATOM 2470 O O . VAL A 1 312 ? 7.313 -19.801 -16.103 1.00 87.19 312 VAL A O 1
ATOM 2473 N N . LEU A 1 313 ? 7.043 -20.057 -13.897 1.00 88.50 313 LEU A N 1
ATOM 2474 C CA . LEU A 1 313 ? 5.911 -19.137 -13.778 1.00 88.50 313 LEU A CA 1
ATOM 2475 C C . LEU A 1 313 ? 6.362 -17.682 -13.719 1.00 88.50 313 LEU A C 1
ATOM 2477 O O . LEU A 1 313 ? 5.647 -16.824 -14.226 1.00 88.50 313 LEU A O 1
ATOM 2481 N N . ALA A 1 314 ? 7.530 -17.388 -13.144 1.00 86.81 314 ALA A N 1
ATOM 2482 C CA . ALA A 1 314 ? 8.066 -16.030 -13.096 1.00 86.81 314 ALA A CA 1
ATOM 2483 C C . ALA A 1 314 ? 8.195 -15.432 -14.511 1.00 86.81 314 ALA A C 1
ATOM 2485 O O . ALA A 1 314 ? 7.754 -14.301 -14.742 1.00 86.81 314 ALA A O 1
ATOM 2486 N N . HIS A 1 315 ? 8.684 -16.234 -15.465 1.00 87.75 315 HIS A N 1
ATOM 2487 C CA . HIS A 1 315 ? 8.881 -15.859 -16.871 1.00 87.75 315 HIS A CA 1
ATOM 2488 C C . HIS A 1 315 ? 7.647 -16.048 -17.769 1.00 87.75 315 HIS A C 1
ATOM 2490 O O . HIS A 1 315 ? 7.675 -15.640 -18.930 1.00 87.75 315 HIS A O 1
ATOM 2496 N N . ALA A 1 316 ? 6.567 -16.644 -17.258 1.00 89.62 316 ALA A N 1
ATOM 2497 C CA . ALA A 1 316 ? 5.339 -16.834 -18.020 1.00 89.62 316 ALA A CA 1
ATOM 2498 C C . ALA A 1 316 ? 4.652 -15.491 -18.327 1.00 89.62 316 ALA A C 1
ATOM 2500 O O . ALA A 1 316 ? 4.702 -14.533 -17.544 1.00 89.62 316 ALA A O 1
ATOM 2501 N N . THR A 1 317 ? 3.962 -15.421 -19.463 1.00 91.75 317 THR A N 1
ATOM 2502 C CA . THR A 1 317 ? 3.150 -14.258 -19.842 1.00 91.75 317 THR A CA 1
ATOM 2503 C C . THR A 1 317 ? 1.988 -14.049 -18.864 1.00 91.75 317 THR A C 1
ATOM 2505 O O . THR A 1 317 ? 1.545 -14.977 -18.186 1.00 91.75 317 THR A O 1
ATOM 2508 N N . MET A 1 318 ? 1.420 -12.836 -18.809 1.00 88.38 318 MET A N 1
ATOM 2509 C CA . MET A 1 318 ? 0.251 -12.570 -17.949 1.00 88.38 318 MET A CA 1
ATOM 2510 C C . MET A 1 318 ? -0.946 -13.466 -18.287 1.00 88.38 318 MET A C 1
ATOM 2512 O O . MET A 1 318 ? -1.670 -13.885 -17.387 1.00 88.38 318 MET A O 1
ATOM 2516 N N . LYS A 1 319 ? -1.126 -13.804 -19.570 1.00 92.62 319 LYS A N 1
ATOM 2517 C CA . LYS A 1 319 ? -2.158 -14.750 -20.000 1.00 92.62 319 LYS A CA 1
ATOM 2518 C C . LYS A 1 319 ? -1.902 -16.147 -19.429 1.00 92.62 319 LYS A C 1
ATOM 2520 O O . LYS A 1 319 ? -2.808 -16.735 -18.857 1.00 92.62 319 LYS A O 1
ATOM 2525 N N . GLU A 1 320 ? -0.674 -16.651 -19.516 1.00 92.94 320 GLU A N 1
ATOM 2526 C CA . GLU A 1 320 ? -0.325 -17.969 -18.972 1.00 92.94 320 GLU A CA 1
ATOM 2527 C C . GLU A 1 320 ? -0.437 -18.023 -17.446 1.00 92.94 320 GLU A C 1
ATOM 2529 O O . GLU A 1 320 ? -0.957 -18.996 -16.909 1.00 92.94 320 GLU A O 1
ATOM 2534 N N . LYS A 1 321 ? -0.015 -16.965 -16.740 1.00 91.56 321 LYS A N 1
ATOM 2535 C CA . LYS A 1 321 ? -0.221 -16.832 -15.288 1.00 91.56 321 LYS A CA 1
ATOM 2536 C C . LYS A 1 321 ? -1.711 -16.863 -14.939 1.00 91.56 321 LYS A C 1
ATOM 2538 O O . LYS A 1 321 ? -2.109 -17.538 -13.989 1.00 91.56 321 LYS A O 1
ATOM 2543 N N . TYR A 1 322 ? -2.540 -16.176 -15.727 1.00 92.62 322 TYR A N 1
ATOM 2544 C CA . TYR A 1 322 ? -3.991 -16.189 -15.560 1.00 92.62 322 TYR A CA 1
ATOM 2545 C C . TYR A 1 322 ? -4.576 -17.590 -15.789 1.00 92.62 322 TYR A C 1
ATOM 2547 O O . TYR A 1 322 ? -5.303 -18.090 -14.929 1.00 92.62 322 TYR A O 1
ATOM 2555 N N . ASP A 1 323 ? -4.208 -18.261 -16.881 1.00 92.12 323 ASP A N 1
ATOM 2556 C CA . ASP A 1 323 ? -4.670 -19.617 -17.197 1.00 92.12 323 ASP A CA 1
ATOM 2557 C C . ASP A 1 323 ? -4.239 -20.626 -16.118 1.00 92.12 323 ASP A C 1
ATOM 2559 O O . ASP A 1 323 ? -5.061 -21.409 -15.637 1.00 92.12 323 ASP A O 1
ATOM 2563 N N . TYR A 1 324 ? -2.998 -20.536 -15.633 1.00 92.75 324 TYR A N 1
ATOM 2564 C CA . TYR A 1 324 ? -2.513 -21.347 -14.517 1.00 92.75 324 TYR A CA 1
ATOM 2565 C C . TYR A 1 324 ? -3.303 -21.090 -13.225 1.00 92.75 324 TYR A C 1
ATOM 2567 O O . TYR A 1 324 ? -3.712 -22.033 -12.544 1.00 92.75 324 TYR A O 1
ATOM 2575 N N . SER A 1 325 ? -3.604 -19.826 -12.902 1.00 92.19 325 SER A N 1
ATOM 2576 C CA . SER A 1 325 ? -4.400 -19.500 -11.710 1.00 92.19 325 SER A CA 1
ATOM 2577 C C . SER A 1 325 ? -5.819 -20.078 -11.776 1.00 92.19 325 SER A C 1
ATOM 2579 O O . SER A 1 325 ? -6.343 -20.533 -10.759 1.00 92.19 325 SER A O 1
ATOM 2581 N N . ARG A 1 326 ? -6.419 -20.167 -12.974 1.00 93.50 326 ARG A N 1
ATOM 2582 C CA . ARG A 1 326 ? -7.710 -20.843 -13.181 1.00 93.50 326 ARG A CA 1
ATOM 2583 C C . ARG A 1 326 ? -7.628 -22.343 -12.911 1.00 93.50 326 ARG A C 1
ATOM 2585 O O . ARG A 1 326 ? -8.566 -22.893 -12.335 1.00 93.50 326 ARG A O 1
ATOM 2592 N N . ILE A 1 327 ? -6.530 -23.005 -13.279 1.00 93.44 327 ILE A N 1
ATOM 2593 C CA . ILE A 1 327 ? -6.314 -24.427 -12.959 1.00 93.44 327 ILE A CA 1
ATOM 2594 C C . ILE A 1 327 ? -6.234 -24.616 -11.438 1.00 93.44 327 ILE A C 1
ATOM 2596 O O . ILE A 1 327 ? -6.946 -25.457 -10.886 1.00 93.44 327 ILE A O 1
ATOM 2600 N N . LEU A 1 328 ? -5.454 -23.782 -10.742 1.00 91.81 328 LEU A N 1
ATOM 2601 C CA . LEU A 1 328 ? -5.350 -23.832 -9.279 1.00 91.81 328 LEU A CA 1
ATOM 2602 C C . LEU A 1 328 ? -6.685 -23.537 -8.586 1.00 91.81 328 LEU A C 1
ATOM 2604 O O . LEU A 1 328 ? -7.039 -24.196 -7.610 1.00 91.81 328 LEU A O 1
ATOM 2608 N N . GLN A 1 329 ? -7.462 -22.585 -9.103 1.00 93.19 329 GLN A N 1
ATOM 2609 C CA . GLN A 1 329 ? -8.790 -22.285 -8.576 1.00 93.19 329 GLN A CA 1
ATOM 2610 C C . GLN A 1 329 ? -9.747 -23.469 -8.753 1.00 93.19 329 GLN A C 1
ATOM 2612 O O . GLN A 1 329 ? -10.504 -23.785 -7.836 1.00 93.19 329 GLN A O 1
ATOM 2617 N N . ARG A 1 330 ? -9.694 -24.164 -9.897 1.00 91.44 330 ARG A N 1
ATOM 2618 C CA . ARG A 1 330 ? -10.458 -25.404 -10.104 1.00 91.44 330 ARG A CA 1
ATOM 2619 C C . ARG A 1 330 ? -10.057 -26.480 -9.105 1.00 91.44 330 ARG A C 1
ATOM 2621 O O . ARG A 1 330 ? -10.943 -27.130 -8.562 1.00 91.44 330 ARG A O 1
ATOM 2628 N N . TYR A 1 331 ? -8.761 -26.634 -8.835 1.00 90.06 331 TYR A N 1
ATOM 2629 C CA . TYR A 1 331 ? -8.291 -27.568 -7.816 1.00 90.06 331 TYR A CA 1
ATOM 2630 C C . TYR A 1 331 ? -8.830 -27.204 -6.428 1.00 90.06 331 TYR A C 1
ATOM 2632 O O . TYR A 1 331 ? -9.453 -28.038 -5.779 1.00 90.06 331 TYR A O 1
ATOM 2640 N N . ARG A 1 332 ? -8.703 -25.935 -6.017 1.00 90.06 332 ARG A N 1
ATOM 2641 C CA . ARG A 1 332 ? -9.252 -25.434 -4.748 1.00 90.06 332 ARG A CA 1
ATOM 2642 C C . ARG A 1 332 ? -10.755 -25.698 -4.618 1.00 90.06 332 ARG A C 1
ATOM 2644 O O . ARG A 1 332 ? -11.205 -26.066 -3.545 1.00 90.06 332 ARG A O 1
ATOM 2651 N N . ASN A 1 333 ? -11.523 -25.526 -5.692 1.00 89.81 333 ASN A N 1
ATOM 2652 C CA . ASN A 1 333 ? -12.966 -25.781 -5.682 1.00 89.81 333 ASN A CA 1
ATOM 2653 C C . ASN A 1 333 ? -13.316 -27.280 -5.632 1.00 89.81 333 ASN A C 1
ATOM 2655 O O . ASN A 1 333 ? -14.420 -27.628 -5.225 1.00 89.81 333 ASN A O 1
ATOM 2659 N N . ALA A 1 334 ? -12.406 -28.159 -6.066 1.00 88.19 334 ALA A N 1
ATOM 2660 C CA . ALA A 1 334 ? -12.574 -29.611 -6.016 1.00 88.19 334 ALA A CA 1
ATOM 2661 C C . ALA A 1 334 ? -12.164 -30.223 -4.660 1.00 88.19 334 ALA A C 1
ATOM 2663 O O . ALA A 1 334 ? -12.527 -31.364 -4.366 1.00 88.19 334 ALA A O 1
ATOM 2664 N N . VAL A 1 335 ? -11.411 -29.489 -3.835 1.00 86.50 335 VAL A N 1
ATOM 2665 C CA . VAL A 1 335 ? -11.067 -29.886 -2.464 1.00 86.50 335 VAL A CA 1
ATOM 2666 C C . VAL A 1 335 ? -12.156 -29.381 -1.517 1.00 86.50 335 VAL A C 1
ATOM 2668 O O . VAL A 1 335 ? -12.297 -28.183 -1.288 1.00 86.50 335 VAL A O 1
ATOM 2671 N N . VAL A 1 336 ? -12.942 -30.309 -0.968 1.00 79.31 336 VAL A N 1
ATOM 2672 C CA . VAL A 1 336 ? -14.026 -30.029 -0.012 1.00 79.31 336 VAL A CA 1
ATOM 2673 C C . VAL A 1 336 ? -13.580 -30.486 1.375 1.00 79.31 336 VAL A C 1
ATOM 2675 O O . VAL A 1 336 ? -13.035 -31.580 1.506 1.00 79.31 336 VAL A O 1
ATOM 2678 N N . ASP A 1 337 ? -13.790 -29.654 2.398 1.00 82.12 337 ASP A N 1
ATOM 2679 C CA . ASP A 1 337 ? -13.427 -29.930 3.800 1.00 82.12 337 ASP A CA 1
ATOM 2680 C C . ASP A 1 337 ? -11.960 -30.356 4.014 1.00 82.12 337 ASP A C 1
ATOM 2682 O O . ASP A 1 337 ? -11.666 -31.156 4.902 1.00 82.12 337 ASP A O 1
ATOM 2686 N N . ASP A 1 338 ? -11.048 -29.839 3.181 1.00 80.06 338 ASP A N 1
ATOM 2687 C CA . ASP A 1 338 ? -9.616 -30.183 3.185 1.00 80.06 338 ASP A CA 1
ATOM 2688 C C . ASP A 1 338 ? -9.347 -31.691 2.979 1.00 80.06 338 ASP A C 1
ATOM 2690 O O . ASP A 1 338 ? -8.402 -32.270 3.516 1.00 80.06 338 ASP A O 1
ATOM 2694 N N . ARG A 1 339 ? -10.220 -32.363 2.210 1.00 84.94 339 ARG A N 1
ATOM 2695 C CA . ARG A 1 339 ? -10.101 -33.790 1.882 1.00 84.94 339 ARG A CA 1
ATOM 2696 C C . ARG A 1 339 ? -9.728 -34.004 0.422 1.00 84.94 339 ARG A C 1
ATOM 2698 O O . ARG A 1 339 ? -10.453 -33.601 -0.493 1.00 84.94 339 ARG A O 1
ATOM 2705 N N . ASP A 1 340 ? -8.633 -34.719 0.204 1.00 86.69 340 ASP A N 1
ATOM 2706 C CA . ASP A 1 340 ? -8.347 -35.349 -1.081 1.00 86.69 340 ASP A CA 1
ATOM 2707 C C . ASP A 1 340 ? -9.002 -36.745 -1.182 1.00 86.69 340 ASP A C 1
ATOM 2709 O O . ASP A 1 340 ? -9.573 -37.270 -0.219 1.00 86.69 340 ASP A O 1
ATOM 2713 N N . TYR A 1 341 ? -8.937 -37.369 -2.360 1.00 88.94 341 TYR A N 1
ATOM 2714 C CA . TYR A 1 341 ? -9.463 -38.724 -2.567 1.00 88.94 341 TYR A CA 1
ATOM 2715 C C . TYR A 1 341 ? -8.714 -39.823 -1.779 1.00 88.94 341 TYR A C 1
ATOM 2717 O O . TYR A 1 341 ? -9.242 -40.928 -1.612 1.00 88.94 341 TYR A O 1
ATOM 2725 N N . LEU A 1 342 ? -7.522 -39.529 -1.244 1.00 88.81 342 LEU A N 1
ATOM 2726 C CA . LEU A 1 342 ? -6.719 -40.412 -0.390 1.00 88.81 342 LEU A CA 1
ATOM 2727 C C . LEU A 1 342 ? -6.911 -40.134 1.111 1.00 88.81 342 LEU A C 1
ATOM 2729 O O . LEU A 1 342 ? -6.317 -40.827 1.934 1.00 88.81 342 LEU A O 1
ATOM 2733 N N . HIS A 1 343 ? -7.777 -39.190 1.493 1.00 88.19 343 HIS A N 1
ATOM 2734 C CA . HIS A 1 343 ? -7.972 -38.760 2.877 1.00 88.19 343 HIS A CA 1
ATOM 2735 C C . HIS A 1 343 ? -8.135 -39.947 3.835 1.00 88.19 343 HIS A C 1
ATOM 2737 O O . HIS A 1 343 ? -8.948 -40.834 3.592 1.00 88.19 343 HIS A O 1
ATOM 2743 N N . GLY A 1 344 ? -7.393 -39.984 4.941 1.00 85.25 344 GLY A N 1
ATOM 2744 C CA . GLY A 1 344 ? -7.479 -41.074 5.922 1.00 85.25 344 GLY A CA 1
ATOM 2745 C C . GLY A 1 344 ? -6.801 -42.388 5.506 1.00 85.25 344 GLY A C 1
ATOM 2746 O O . GLY A 1 344 ? -6.836 -43.343 6.281 1.00 85.25 344 GLY A O 1
ATOM 2747 N N . ILE A 1 345 ? -6.158 -42.444 4.334 1.00 90.12 345 ILE A N 1
ATOM 2748 C CA . ILE A 1 345 ? -5.226 -43.509 3.954 1.00 90.12 345 ILE A CA 1
ATOM 2749 C C . ILE A 1 345 ? -3.816 -43.006 4.253 1.00 90.12 345 ILE A C 1
ATOM 2751 O O . ILE A 1 345 ? -3.254 -42.178 3.542 1.00 90.12 345 ILE A O 1
ATOM 2755 N N . VAL A 1 346 ? -3.258 -43.493 5.353 1.00 90.81 346 VAL A N 1
ATOM 2756 C CA . VAL A 1 346 ? -1.872 -43.217 5.736 1.00 90.81 346 VAL A CA 1
ATOM 2757 C C . VAL A 1 346 ? -0.940 -43.983 4.798 1.00 90.81 346 VAL A C 1
ATOM 2759 O O . VAL A 1 346 ? -1.225 -45.136 4.492 1.00 90.81 346 VAL A O 1
ATOM 2762 N N . GLY A 1 347 ? 0.169 -43.381 4.361 1.00 90.69 347 GLY A N 1
ATOM 2763 C CA . GLY A 1 347 ? 1.153 -44.062 3.513 1.00 90.69 347 GLY A CA 1
ATOM 2764 C C . GLY A 1 347 ? 1.758 -45.298 4.188 1.00 90.69 347 GLY A C 1
ATOM 2765 O O . GLY A 1 347 ? 1.872 -45.355 5.414 1.00 90.69 347 GLY A O 1
ATOM 2766 N N . ILE A 1 348 ? 2.174 -46.291 3.396 1.00 91.50 348 ILE A N 1
ATOM 2767 C CA . ILE A 1 348 ? 2.627 -47.587 3.927 1.00 91.50 348 ILE A CA 1
ATOM 2768 C C . ILE A 1 348 ? 3.833 -47.459 4.871 1.00 91.50 348 ILE A C 1
ATOM 2770 O O . ILE A 1 348 ? 3.902 -48.172 5.870 1.00 91.50 348 ILE A O 1
ATOM 2774 N N . ASP A 1 349 ? 4.743 -46.515 4.621 1.00 90.75 349 ASP A N 1
ATOM 2775 C CA . ASP A 1 349 ? 5.896 -46.261 5.492 1.00 90.75 349 ASP A CA 1
ATOM 2776 C C . ASP A 1 349 ? 5.452 -45.771 6.881 1.00 90.75 349 ASP A C 1
ATOM 2778 O O . ASP A 1 349 ? 5.833 -46.343 7.904 1.00 90.75 349 ASP A O 1
ATOM 2782 N N . GLU A 1 350 ? 4.565 -44.772 6.929 1.00 91.44 350 GLU A N 1
ATOM 2783 C CA . GLU A 1 350 ? 4.025 -44.234 8.183 1.00 91.44 350 GLU A CA 1
ATOM 2784 C C . GLU A 1 350 ? 3.140 -45.262 8.906 1.00 91.44 350 GLU A C 1
ATOM 2786 O O . GLU A 1 350 ? 3.185 -45.377 10.135 1.00 91.44 350 GLU A O 1
ATOM 2791 N N . TYR A 1 351 ? 2.367 -46.054 8.159 1.00 92.94 351 TYR A N 1
ATOM 2792 C CA . TYR A 1 351 ? 1.599 -47.167 8.709 1.00 92.94 351 TYR A CA 1
ATOM 2793 C C . TYR A 1 351 ? 2.519 -48.191 9.390 1.00 92.94 351 TYR A C 1
ATOM 2795 O O . TYR A 1 351 ? 2.279 -48.572 10.537 1.00 92.94 351 TYR A O 1
ATOM 2803 N N . THR A 1 352 ? 3.608 -48.580 8.719 1.00 92.50 352 THR A N 1
ATOM 2804 C CA . THR A 1 352 ? 4.607 -49.528 9.238 1.00 92.50 352 THR A CA 1
ATOM 2805 C C . THR A 1 352 ? 5.263 -48.998 10.500 1.00 92.50 352 THR A C 1
ATOM 2807 O O . THR A 1 352 ? 5.324 -49.699 11.510 1.00 92.50 352 THR A O 1
ATOM 2810 N N . PHE A 1 353 ? 5.695 -47.738 10.465 1.00 93.56 353 PHE A N 1
ATOM 2811 C CA . PHE A 1 353 ? 6.278 -47.057 11.609 1.00 93.56 353 PHE A CA 1
ATOM 2812 C C . PHE A 1 353 ? 5.326 -47.065 12.813 1.00 93.56 353 PHE A C 1
ATOM 2814 O O . PHE A 1 353 ? 5.710 -47.470 13.912 1.00 93.56 353 PHE A O 1
ATOM 2821 N N . LYS A 1 354 ? 4.056 -46.681 12.616 1.00 92.69 354 LYS A N 1
ATOM 2822 C CA . LYS A 1 354 ? 3.035 -46.671 13.677 1.00 92.69 354 LYS A CA 1
ATOM 2823 C C . LYS A 1 354 ? 2.764 -48.072 14.227 1.00 92.69 354 LYS A C 1
ATOM 2825 O O . LYS A 1 354 ? 2.661 -48.231 15.445 1.00 92.69 354 LYS A O 1
ATOM 2830 N N . ALA A 1 355 ? 2.670 -49.079 13.359 1.00 92.31 355 ALA A N 1
ATOM 2831 C CA . ALA A 1 355 ? 2.447 -50.468 13.750 1.00 92.31 355 ALA A CA 1
ATOM 2832 C C . ALA A 1 355 ? 3.616 -51.017 14.585 1.00 92.31 355 ALA A C 1
ATOM 2834 O O . ALA A 1 355 ? 3.397 -51.572 15.665 1.00 92.31 355 ALA A O 1
ATOM 2835 N N . LEU A 1 356 ? 4.854 -50.784 14.138 1.00 92.62 356 LEU A N 1
ATOM 2836 C CA . LEU A 1 356 ? 6.068 -51.148 14.868 1.00 92.62 356 LEU A CA 1
ATOM 2837 C C . LEU A 1 356 ? 6.145 -50.431 16.209 1.00 92.62 356 LEU A C 1
ATOM 2839 O O . LEU A 1 356 ? 6.296 -51.084 17.235 1.00 92.62 356 LEU A O 1
ATOM 2843 N N . LYS A 1 357 ? 5.980 -49.106 16.228 1.00 92.94 357 LYS A N 1
ATOM 2844 C CA . LYS A 1 357 ? 6.035 -48.307 17.456 1.00 92.94 357 LYS A CA 1
ATOM 2845 C C . LYS A 1 357 ? 5.014 -48.783 18.489 1.00 92.94 357 LYS A C 1
ATOM 2847 O O . LYS A 1 357 ? 5.346 -48.918 19.663 1.00 92.94 357 LYS A O 1
ATOM 2852 N N . LYS A 1 358 ? 3.786 -49.087 18.055 1.00 93.06 358 LYS A N 1
ATOM 2853 C CA . LYS A 1 358 ? 2.733 -49.633 18.923 1.00 93.06 358 LYS A CA 1
ATOM 2854 C C . LYS A 1 358 ? 3.132 -50.987 19.508 1.00 93.06 358 LYS A C 1
ATOM 2856 O O . LYS A 1 358 ? 2.966 -51.199 20.704 1.00 93.06 358 LYS A O 1
ATOM 2861 N N . GLN A 1 359 ? 3.648 -51.894 18.683 1.00 91.69 359 GLN A N 1
ATOM 2862 C CA . GLN A 1 359 ? 4.017 -53.234 19.133 1.00 91.69 359 GLN A CA 1
ATOM 2863 C C . GLN A 1 359 ? 5.264 -53.221 20.031 1.00 91.69 359 GLN A C 1
ATOM 2865 O O . GLN A 1 359 ? 5.270 -53.899 21.052 1.00 91.69 359 GLN A O 1
ATOM 2870 N N . LEU A 1 360 ? 6.265 -52.387 19.730 1.00 91.06 360 LEU A N 1
ATOM 2871 C CA . LEU A 1 360 ? 7.439 -52.188 20.586 1.00 91.06 360 LEU A CA 1
ATOM 2872 C C . LEU A 1 360 ? 7.063 -51.606 21.952 1.00 91.06 360 LEU A C 1
ATOM 2874 O O . LEU A 1 360 ? 7.601 -52.046 22.961 1.00 91.06 360 LEU A O 1
ATOM 2878 N N . ALA A 1 361 ? 6.114 -50.667 22.008 1.00 90.19 361 ALA A N 1
ATOM 2879 C CA . ALA A 1 361 ? 5.628 -50.115 23.273 1.00 90.19 361 ALA A CA 1
ATOM 2880 C C . ALA A 1 361 ? 4.893 -51.156 24.140 1.00 90.19 361 ALA A C 1
ATOM 2882 O O . ALA A 1 361 ? 4.917 -51.058 25.366 1.00 90.19 361 ALA A O 1
ATOM 2883 N N . LEU A 1 362 ? 4.243 -52.149 23.519 1.00 89.00 362 LEU A N 1
ATOM 2884 C CA . LEU A 1 362 ? 3.617 -53.269 24.230 1.00 89.00 362 LEU A CA 1
ATOM 2885 C C . LEU A 1 362 ? 4.653 -54.276 24.734 1.00 89.00 362 LEU A C 1
ATOM 2887 O O . LEU A 1 362 ? 4.530 -54.765 25.855 1.00 89.00 362 LEU A O 1
ATOM 2891 N N . ASP A 1 363 ? 5.652 -54.583 23.909 1.00 88.19 363 ASP A N 1
ATOM 2892 C CA . ASP A 1 363 ? 6.665 -55.591 24.222 1.00 88.19 363 ASP A CA 1
ATOM 2893 C C . ASP A 1 363 ? 7.712 -55.059 25.224 1.00 88.19 363 ASP A C 1
ATOM 2895 O O . ASP A 1 363 ? 8.209 -55.814 26.058 1.00 88.19 363 ASP A O 1
ATOM 2899 N N . PHE A 1 364 ? 8.001 -53.751 25.202 1.00 87.94 364 PHE A N 1
ATOM 2900 C CA . PHE A 1 364 ? 8.979 -53.084 26.069 1.00 87.94 364 PHE A CA 1
ATOM 2901 C C . PHE A 1 364 ? 8.392 -51.836 26.760 1.00 87.94 364 PHE A C 1
ATOM 2903 O O . PHE A 1 364 ? 8.851 -50.720 26.528 1.00 87.94 364 PHE A O 1
ATOM 2910 N N . PRO A 1 365 ? 7.415 -51.976 27.675 1.00 83.31 365 PRO A N 1
ATOM 2911 C CA . PRO A 1 365 ? 6.706 -50.833 28.267 1.00 83.31 365 PRO A CA 1
ATOM 2912 C C . PRO A 1 365 ? 7.599 -49.898 29.101 1.00 83.31 365 PRO A C 1
ATOM 2914 O O . PRO A 1 365 ? 7.244 -48.744 29.329 1.00 83.31 365 PRO A O 1
ATOM 2917 N N . MET A 1 366 ? 8.760 -50.377 29.561 1.00 80.25 366 MET A N 1
ATOM 2918 C CA . MET A 1 366 ? 9.725 -49.590 30.341 1.00 80.25 366 MET A CA 1
ATOM 2919 C C . MET A 1 366 ? 10.815 -48.920 29.485 1.00 80.25 366 MET A C 1
ATOM 2921 O O . MET A 1 366 ? 11.682 -48.246 30.040 1.00 80.25 366 MET A O 1
ATOM 2925 N N . GLN A 1 367 ? 10.809 -49.101 28.158 1.00 78.06 367 GLN A N 1
ATOM 2926 C CA . GLN A 1 367 ? 11.801 -48.524 27.246 1.00 78.06 367 GLN A CA 1
ATOM 2927 C C . GLN A 1 367 ? 11.133 -47.976 25.981 1.00 78.06 367 GLN A C 1
ATOM 2929 O O . GLN A 1 367 ? 10.490 -48.697 25.227 1.00 78.06 367 GLN A O 1
ATOM 2934 N N . SER A 1 368 ? 11.317 -46.683 25.713 1.00 79.25 368 SER A N 1
ATOM 2935 C CA . SER A 1 368 ? 10.800 -46.053 24.495 1.00 79.25 368 SER A CA 1
ATOM 2936 C C . SER A 1 368 ? 11.735 -46.331 23.317 1.00 79.25 368 SER A C 1
ATOM 2938 O O . SER A 1 368 ? 12.660 -45.560 23.065 1.00 79.25 368 SER A O 1
ATOM 2940 N N . LEU A 1 369 ? 11.494 -47.426 22.596 1.00 82.81 369 LEU A N 1
ATOM 2941 C CA . LEU A 1 369 ? 12.215 -47.751 21.365 1.00 82.81 369 LEU A CA 1
ATOM 2942 C C . LEU A 1 369 ? 11.572 -47.057 20.158 1.00 82.81 369 LEU A C 1
ATOM 2944 O O . LEU A 1 369 ? 10.381 -47.224 19.893 1.00 82.81 369 LEU A O 1
ATOM 2948 N N . ASP A 1 370 ? 12.377 -46.297 19.418 1.00 85.69 370 ASP A N 1
ATOM 2949 C CA . ASP A 1 370 ? 11.971 -45.669 18.162 1.00 85.69 370 ASP A CA 1
ATOM 2950 C C . ASP A 1 370 ? 12.394 -46.549 16.967 1.00 85.69 370 ASP A C 1
ATOM 2952 O O . ASP A 1 370 ? 13.597 -46.775 16.792 1.00 85.69 370 ASP A O 1
ATOM 2956 N N . PRO A 1 371 ? 11.451 -47.049 16.138 1.00 85.69 371 PRO A N 1
ATOM 2957 C CA . PRO A 1 371 ? 11.770 -47.845 14.952 1.00 85.69 371 PRO A CA 1
ATOM 2958 C C . PRO A 1 371 ? 12.750 -47.181 13.972 1.00 85.69 371 PRO A C 1
ATOM 2960 O O . PRO A 1 371 ? 13.509 -47.892 13.314 1.00 85.69 371 PRO A O 1
ATOM 2963 N N . GLU A 1 372 ? 12.779 -45.848 13.874 1.00 87.44 372 GLU A N 1
ATOM 2964 C CA . GLU A 1 372 ? 13.708 -45.153 12.964 1.00 87.44 372 GLU A CA 1
ATOM 2965 C C . GLU A 1 372 ? 15.118 -44.989 13.549 1.00 87.44 372 GLU A C 1
ATOM 2967 O O . GLU A 1 372 ? 16.080 -44.787 12.810 1.00 87.44 372 GLU A O 1
ATOM 2972 N N . ALA A 1 373 ? 15.275 -45.116 14.870 1.00 84.38 373 ALA A N 1
ATOM 2973 C CA . ALA A 1 373 ? 16.581 -45.060 15.528 1.00 84.38 373 ALA A CA 1
ATOM 2974 C C . ALA A 1 373 ? 17.313 -46.415 15.519 1.00 84.38 373 ALA A C 1
ATOM 2976 O O . ALA A 1 373 ? 18.514 -46.472 15.794 1.00 84.38 373 ALA A O 1
ATOM 2977 N N . VAL A 1 374 ? 16.607 -47.508 15.207 1.00 83.56 374 VAL A N 1
ATOM 2978 C CA . VAL A 1 374 ? 17.164 -48.863 15.135 1.00 83.56 374 VAL A CA 1
ATOM 2979 C C . VAL A 1 374 ? 17.522 -49.197 13.690 1.00 83.56 374 VAL A C 1
ATOM 2981 O O . VAL A 1 374 ? 16.649 -49.314 12.832 1.00 83.56 374 VAL A O 1
ATOM 2984 N N . ASN A 1 375 ? 18.808 -49.418 13.430 1.00 84.94 375 ASN A N 1
ATOM 2985 C CA . ASN A 1 375 ? 19.301 -49.889 12.145 1.00 84.94 375 ASN A CA 1
ATOM 2986 C C . ASN A 1 375 ? 19.424 -51.415 12.152 1.00 84.94 375 ASN A C 1
ATOM 2988 O O . ASN A 1 375 ? 20.087 -52.016 13.001 1.00 84.94 375 ASN A O 1
ATOM 2992 N N . VAL A 1 376 ? 18.809 -52.045 11.158 1.00 79.62 376 VAL A N 1
ATOM 2993 C CA . VAL A 1 376 ? 18.947 -53.466 10.865 1.00 79.62 376 VAL A CA 1
ATOM 2994 C C . VAL A 1 376 ? 19.999 -53.626 9.776 1.00 79.62 376 VAL A C 1
ATOM 2996 O O . VAL A 1 376 ? 19.835 -53.140 8.655 1.00 79.62 376 VAL A O 1
ATOM 2999 N N . ILE A 1 377 ? 21.078 -54.325 10.108 1.00 80.94 377 ILE A N 1
ATOM 3000 C CA . ILE A 1 377 ? 22.151 -54.686 9.189 1.00 80.94 377 ILE A CA 1
ATOM 3001 C C . ILE A 1 377 ? 21.864 -56.104 8.696 1.00 80.94 377 ILE A C 1
ATOM 3003 O O . ILE A 1 377 ? 21.945 -57.082 9.440 1.00 80.94 377 ILE A O 1
ATOM 3007 N N . ILE A 1 378 ? 21.502 -56.227 7.425 1.00 75.38 378 ILE A N 1
ATOM 3008 C CA . ILE A 1 378 ? 21.240 -57.517 6.789 1.00 75.38 378 ILE A CA 1
ATOM 3009 C C . ILE A 1 378 ? 22.553 -58.040 6.223 1.00 75.38 378 ILE A C 1
ATOM 3011 O O . ILE A 1 378 ? 23.179 -57.353 5.423 1.00 75.38 378 ILE A O 1
ATOM 3015 N N . THR A 1 379 ? 22.943 -59.255 6.599 1.00 72.31 379 THR A N 1
ATOM 3016 C CA . THR A 1 379 ? 24.142 -59.936 6.095 1.00 72.31 379 THR A CA 1
ATOM 3017 C C . THR A 1 379 ? 23.723 -61.142 5.254 1.00 72.31 379 THR A C 1
ATOM 3019 O O . THR A 1 379 ? 22.993 -62.013 5.732 1.00 72.31 379 THR A O 1
ATOM 3022 N N . GLN A 1 380 ? 24.161 -61.206 3.995 1.00 63.12 380 GLN A N 1
ATOM 3023 C CA . GLN A 1 380 ? 23.904 -62.341 3.103 1.00 63.12 380 GLN A CA 1
ATOM 3024 C C . GLN A 1 380 ? 25.203 -63.114 2.862 1.00 63.12 380 GLN A C 1
ATOM 3026 O O . GLN A 1 380 ? 26.182 -62.550 2.380 1.00 63.12 380 GLN A O 1
ATOM 3031 N N . THR A 1 381 ? 25.210 -64.403 3.212 1.00 57.56 381 THR A N 1
ATOM 3032 C CA . THR A 1 381 ? 26.317 -65.337 2.975 1.00 57.56 381 THR A CA 1
ATOM 3033 C C . THR A 1 381 ? 25.935 -66.316 1.869 1.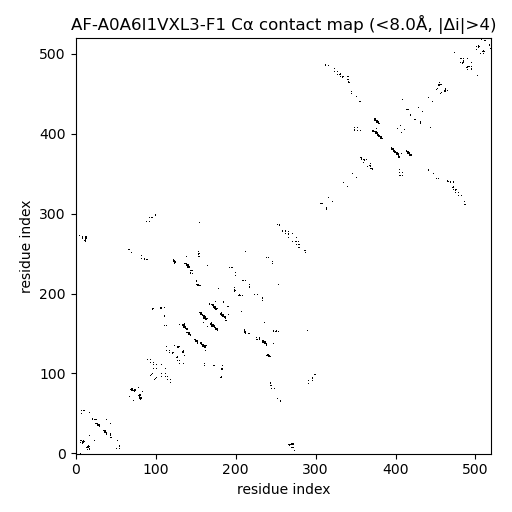00 57.56 381 THR A C 1
ATOM 3035 O O . THR A 1 381 ? 25.162 -67.247 2.082 1.00 57.56 381 THR A O 1
ATOM 3038 N N . SER A 1 382 ? 26.487 -66.139 0.670 1.00 51.47 382 SER A N 1
ATOM 3039 C CA . SER A 1 382 ? 26.418 -67.159 -0.381 1.00 51.47 382 SER A CA 1
ATOM 3040 C C . SER A 1 382 ? 27.555 -68.164 -0.177 1.00 51.47 382 SER A C 1
ATOM 3042 O O . SER A 1 382 ? 28.723 -67.784 -0.265 1.00 51.47 382 SER A O 1
ATOM 3044 N N . SER A 1 383 ? 27.239 -69.431 0.111 1.00 45.81 383 SER A N 1
ATOM 3045 C CA . SER A 1 383 ? 28.245 -70.499 0.198 1.00 45.81 383 SER A CA 1
ATOM 3046 C C . SER A 1 383 ? 28.424 -71.174 -1.171 1.00 45.81 383 SER A C 1
ATOM 3048 O O . SER A 1 383 ? 27.424 -71.593 -1.759 1.00 45.81 383 SER A O 1
ATOM 3050 N N . PRO A 1 384 ? 29.654 -71.303 -1.703 1.00 46.97 384 PRO A N 1
ATOM 3051 C CA . PRO A 1 384 ? 29.903 -72.101 -2.900 1.00 46.97 384 PRO A CA 1
ATOM 3052 C C . PRO A 1 384 ? 29.746 -73.599 -2.599 1.00 46.97 384 PRO A C 1
ATOM 3054 O O . PRO A 1 384 ? 30.399 -74.139 -1.705 1.00 46.97 384 PRO A O 1
ATOM 3057 N N . GLY A 1 385 ? 28.894 -74.287 -3.362 1.00 43.16 385 GLY A N 1
ATOM 3058 C CA . GLY A 1 385 ? 28.758 -75.742 -3.315 1.00 43.16 385 GLY A CA 1
ATOM 3059 C C . GLY A 1 385 ? 30.027 -76.461 -3.795 1.00 43.16 385 GLY A C 1
ATOM 3060 O O . GLY A 1 385 ? 30.447 -76.291 -4.932 1.00 43.16 385 GLY A O 1
ATOM 3061 N N . TRP A 1 386 ? 30.593 -77.274 -2.899 1.00 41.47 386 TRP A N 1
ATOM 3062 C CA . TRP A 1 386 ? 31.506 -78.414 -3.086 1.00 41.47 386 TRP A CA 1
ATOM 3063 C C . TRP A 1 386 ? 32.727 -78.283 -4.02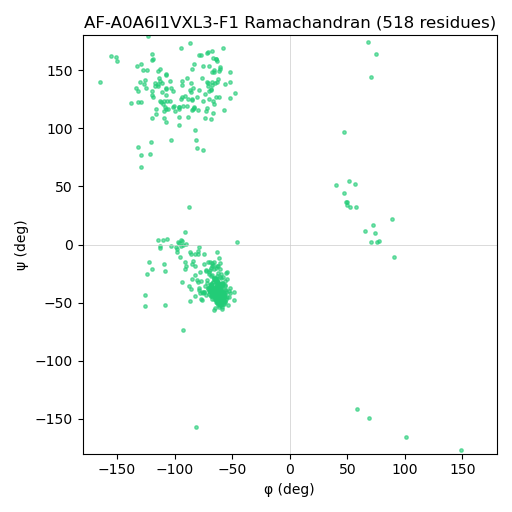5 1.00 41.47 386 TRP A C 1
ATOM 3065 O O . TRP A 1 386 ? 32.685 -78.600 -5.208 1.00 41.47 386 TRP A O 1
ATOM 3075 N N . SER A 1 387 ? 33.888 -77.996 -3.432 1.00 46.84 387 SER A N 1
ATOM 3076 C CA . SER A 1 387 ? 35.156 -78.715 -3.663 1.00 46.84 387 SER A CA 1
ATOM 3077 C C . SER A 1 387 ? 36.139 -78.339 -2.545 1.00 46.84 387 SER A C 1
ATOM 3079 O O . SER A 1 387 ? 36.165 -77.196 -2.090 1.00 46.84 387 SER A O 1
ATOM 3081 N N . GLY A 1 388 ? 36.907 -79.314 -2.044 1.00 47.59 388 GLY A N 1
ATOM 3082 C CA . GLY A 1 388 ? 37.761 -79.166 -0.852 1.00 47.59 388 GLY A CA 1
ATOM 3083 C C . GLY A 1 388 ? 38.897 -78.141 -0.979 1.00 47.59 388 GLY A C 1
ATOM 3084 O O . GLY A 1 388 ? 39.549 -77.844 0.015 1.00 47.59 388 GLY A O 1
ATOM 3085 N N . GLU A 1 389 ? 39.104 -77.570 -2.166 1.00 44.47 389 GLU A N 1
ATOM 3086 C CA . GLU A 1 389 ? 40.163 -76.595 -2.450 1.00 44.47 389 GLU A CA 1
ATOM 3087 C C . GLU A 1 389 ? 39.701 -75.129 -2.339 1.00 44.47 389 GLU A C 1
ATOM 3089 O O . GLU A 1 389 ? 40.542 -74.237 -2.276 1.00 44.47 389 GLU A O 1
ATOM 3094 N N . ILE A 1 390 ? 38.390 -74.855 -2.228 1.00 45.41 390 ILE A N 1
ATOM 3095 C CA . ILE A 1 390 ? 37.843 -73.482 -2.105 1.00 45.41 390 ILE A CA 1
ATOM 3096 C C . ILE A 1 390 ? 37.427 -73.139 -0.659 1.00 45.41 390 ILE A C 1
ATOM 3098 O O . ILE A 1 390 ? 37.080 -71.999 -0.352 1.00 45.41 390 ILE A O 1
ATOM 3102 N N . ALA A 1 391 ? 37.560 -74.070 0.292 1.00 43.41 391 ALA A N 1
ATOM 3103 C CA . ALA A 1 391 ? 37.265 -73.804 1.704 1.00 43.41 391 ALA A CA 1
ATOM 3104 C C . ALA A 1 391 ? 38.152 -72.701 2.340 1.00 43.41 391 ALA A C 1
ATOM 3106 O O . ALA A 1 391 ? 37.826 -72.230 3.428 1.00 43.41 391 ALA A O 1
ATOM 3107 N N . SER A 1 392 ? 39.235 -72.256 1.679 1.00 45.69 392 SER A N 1
ATOM 3108 C CA . SER A 1 392 ? 40.123 -71.189 2.174 1.00 45.69 392 SER A CA 1
ATOM 3109 C C . SER A 1 392 ? 39.864 -69.785 1.602 1.00 45.69 392 SER A C 1
ATOM 3111 O O . SER A 1 392 ? 40.502 -68.840 2.062 1.00 45.69 392 SER A O 1
ATOM 3113 N N . LEU A 1 393 ? 38.933 -69.604 0.651 1.00 44.62 393 LEU A N 1
ATOM 3114 C CA . LEU A 1 393 ? 38.693 -68.298 0.003 1.00 44.62 393 LEU A CA 1
ATOM 3115 C C . LEU A 1 393 ? 37.548 -67.467 0.606 1.00 44.62 393 LEU A C 1
ATOM 3117 O O . LEU A 1 393 ? 37.317 -66.347 0.158 1.00 44.62 393 LEU A O 1
ATOM 3121 N N . GLY A 1 394 ? 36.894 -67.963 1.661 1.00 45.22 394 GLY A N 1
ATOM 3122 C CA . GLY A 1 394 ? 35.852 -67.237 2.393 1.00 45.22 394 GLY A CA 1
ATOM 3123 C C . GLY A 1 394 ? 34.546 -67.067 1.602 1.00 45.22 394 GLY A C 1
ATOM 3124 O O . GLY A 1 394 ? 34.531 -66.899 0.386 1.00 45.22 394 GLY A O 1
ATOM 3125 N N . SER A 1 395 ? 33.404 -67.124 2.288 1.00 48.81 395 SER A N 1
ATOM 3126 C CA . SER A 1 395 ? 32.122 -66.746 1.677 1.00 48.81 395 SER A CA 1
ATOM 3127 C C . SER A 1 395 ? 32.142 -65.264 1.290 1.00 48.81 395 SER A C 1
ATOM 3129 O O . SER A 1 395 ? 32.599 -64.435 2.076 1.00 48.81 395 SER A O 1
ATOM 3131 N N . ALA A 1 396 ? 31.586 -64.907 0.128 1.00 50.25 396 ALA A N 1
ATOM 3132 C CA . ALA A 1 396 ? 31.267 -63.512 -0.163 1.00 50.25 396 ALA A CA 1
ATOM 3133 C C . ALA A 1 396 ? 30.144 -63.056 0.785 1.00 50.25 396 ALA A C 1
ATOM 3135 O O . ALA A 1 396 ? 29.089 -63.694 0.859 1.00 50.25 396 ALA A O 1
ATOM 3136 N N . VAL A 1 397 ? 30.403 -61.985 1.536 1.00 57.28 397 VAL A N 1
ATOM 3137 C CA . VAL A 1 397 ? 29.470 -61.400 2.503 1.00 57.28 397 VAL A CA 1
ATOM 3138 C C . VAL A 1 397 ? 29.111 -59.994 2.038 1.00 57.28 397 VAL A C 1
ATOM 3140 O O . VAL A 1 397 ? 29.965 -59.111 2.049 1.00 57.28 397 VAL A O 1
ATOM 3143 N N . SER A 1 398 ? 27.859 -59.768 1.641 1.00 60.84 398 SER A N 1
ATOM 3144 C CA . SER A 1 398 ? 27.326 -58.419 1.410 1.00 60.84 398 SER A CA 1
ATOM 3145 C C . SER A 1 398 ? 26.472 -57.987 2.599 1.00 60.84 398 SER A C 1
ATOM 3147 O O . SER A 1 398 ? 25.608 -58.753 3.041 1.00 60.84 398 SER A O 1
ATOM 3149 N N . SER A 1 399 ? 26.693 -56.768 3.101 1.00 67.75 399 SER A N 1
ATOM 3150 C CA . SER A 1 399 ? 25.889 -56.163 4.165 1.00 67.75 399 SER A CA 1
ATOM 3151 C C . SER A 1 399 ? 25.167 -54.897 3.692 1.00 67.75 399 SER A C 1
ATOM 3153 O O . SER A 1 399 ? 25.713 -54.091 2.941 1.00 67.75 399 SER A O 1
ATOM 3155 N N . THR A 1 400 ? 23.912 -54.715 4.101 1.00 76.44 400 THR A N 1
ATOM 3156 C CA . THR A 1 400 ? 23.122 -53.497 3.837 1.00 76.44 400 THR A CA 1
ATOM 3157 C C . THR A 1 400 ? 22.439 -53.055 5.123 1.00 76.44 400 THR A C 1
ATOM 3159 O O . THR A 1 400 ? 21.888 -53.889 5.837 1.00 76.44 400 THR A O 1
ATOM 3162 N N . SER A 1 401 ? 22.493 -51.756 5.424 1.00 80.38 401 SER A N 1
ATOM 3163 C CA . SER A 1 401 ? 21.888 -51.161 6.619 1.00 80.38 401 SER A CA 1
ATOM 3164 C C . SER A 1 401 ? 20.651 -50.358 6.240 1.00 80.38 401 SER A C 1
ATOM 3166 O O . SER A 1 401 ? 20.691 -49.568 5.299 1.00 80.38 401 SER A O 1
ATOM 3168 N N . GLN A 1 402 ? 19.569 -50.535 6.987 1.00 82.25 402 GLN A N 1
ATOM 3169 C CA . GLN A 1 402 ? 18.323 -49.784 6.828 1.00 82.25 402 GLN A CA 1
ATOM 3170 C C . GLN A 1 402 ? 17.599 -49.681 8.173 1.00 82.25 402 GLN A C 1
ATOM 3172 O O . GLN A 1 402 ? 17.882 -50.468 9.075 1.00 82.25 402 GLN A O 1
ATOM 3177 N N . THR A 1 403 ? 16.666 -48.741 8.322 1.00 87.56 403 THR A N 1
ATOM 3178 C CA . THR A 1 403 ? 15.890 -48.610 9.567 1.00 87.56 403 THR A CA 1
ATOM 3179 C C . THR A 1 403 ? 14.980 -49.821 9.788 1.00 87.56 403 THR A C 1
ATOM 3181 O O . THR A 1 403 ? 14.680 -50.575 8.852 1.00 87.56 403 THR A O 1
ATOM 3184 N N . LEU A 1 404 ? 14.529 -50.039 11.026 1.00 85.81 404 LEU A N 1
ATOM 3185 C CA . LEU A 1 404 ? 13.652 -51.162 11.362 1.00 85.81 404 LEU A CA 1
ATOM 3186 C C . LEU A 1 404 ? 12.332 -51.109 10.579 1.00 85.81 404 LEU A C 1
ATOM 3188 O O . LEU A 1 404 ? 11.859 -52.152 10.126 1.00 85.81 404 LEU A O 1
ATOM 3192 N N . SER A 1 405 ? 11.779 -49.912 10.356 1.00 87.06 405 SER A N 1
ATOM 3193 C CA . SER A 1 405 ? 10.587 -49.706 9.522 1.00 87.06 405 SER A CA 1
ATOM 3194 C C . SER A 1 405 ? 10.822 -50.125 8.072 1.00 87.06 405 SER A C 1
ATOM 3196 O O . SER A 1 405 ? 10.052 -50.910 7.518 1.00 87.06 405 SER A O 1
ATOM 3198 N N . ALA A 1 406 ? 11.933 -49.688 7.472 1.00 85.44 406 ALA A N 1
ATOM 3199 C CA . ALA A 1 406 ? 12.301 -50.087 6.117 1.00 85.44 406 ALA A CA 1
ATOM 3200 C C . ALA A 1 406 ? 12.555 -51.604 6.011 1.00 85.44 406 ALA A C 1
ATOM 3202 O O . ALA A 1 406 ? 12.210 -52.227 5.003 1.00 85.44 406 ALA A O 1
ATOM 3203 N N . TYR A 1 407 ? 13.112 -52.221 7.060 1.00 85.50 407 TYR A N 1
ATOM 3204 C CA . TYR A 1 407 ? 13.271 -53.672 7.146 1.00 85.50 407 TYR A CA 1
ATOM 3205 C C . TYR A 1 407 ? 11.948 -54.422 7.206 1.00 85.50 407 TYR A C 1
ATOM 3207 O O . TYR A 1 407 ? 11.786 -55.394 6.466 1.00 85.50 407 TYR A O 1
ATOM 3215 N N . ALA A 1 408 ? 10.994 -53.958 8.010 1.00 85.69 408 ALA A N 1
ATOM 3216 C CA . ALA A 1 408 ? 9.679 -54.578 8.108 1.00 85.69 408 ALA A CA 1
ATOM 3217 C C . ALA A 1 408 ? 8.923 -54.607 6.766 1.00 85.69 408 ALA A C 1
ATOM 3219 O O . ALA A 1 408 ? 8.109 -55.500 6.550 1.00 85.69 408 ALA A O 1
ATOM 3220 N N . LEU A 1 409 ? 9.235 -53.681 5.854 1.00 84.06 409 LEU A N 1
ATOM 3221 C CA . LEU A 1 409 ? 8.665 -53.635 4.506 1.00 84.06 409 LEU A CA 1
ATOM 3222 C C . LEU A 1 409 ? 9.386 -54.515 3.476 1.00 84.06 409 LEU A C 1
ATOM 3224 O O . LEU A 1 409 ? 8.765 -54.943 2.506 1.00 84.06 409 LEU A O 1
ATOM 3228 N N . ARG A 1 410 ? 10.695 -54.752 3.633 1.00 77.25 410 ARG A N 1
ATOM 3229 C CA . ARG A 1 410 ? 11.558 -55.268 2.546 1.00 77.25 410 ARG A CA 1
ATOM 3230 C C . ARG A 1 410 ? 12.286 -56.582 2.860 1.00 77.25 410 ARG A C 1
ATOM 3232 O O . ARG A 1 410 ? 12.871 -57.179 1.961 1.00 77.25 410 ARG A O 1
ATOM 3239 N N . GLY A 1 411 ? 12.358 -57.001 4.123 1.00 64.31 411 GLY A N 1
ATOM 3240 C CA . GLY A 1 411 ? 13.476 -57.820 4.599 1.00 64.31 411 GLY A CA 1
ATOM 3241 C C . GLY A 1 411 ? 13.315 -59.349 4.607 1.00 64.31 411 GLY A C 1
ATOM 3242 O O . GLY A 1 411 ? 12.488 -59.889 5.335 1.00 64.31 411 GLY A O 1
ATOM 3243 N N . PHE A 1 412 ? 14.259 -60.049 3.956 1.00 58.47 412 PHE A N 1
ATOM 3244 C CA . PHE A 1 412 ? 14.659 -61.445 4.226 1.00 58.47 412 PHE A CA 1
ATOM 3245 C C . PHE A 1 412 ? 16.203 -61.533 4.353 1.00 58.47 412 PHE A C 1
ATOM 3247 O O . PHE A 1 412 ? 16.910 -60.875 3.594 1.00 58.47 412 PHE A O 1
ATOM 3254 N N . GLY A 1 413 ? 16.751 -62.325 5.293 1.00 59.47 413 GLY A N 1
ATOM 3255 C CA . GLY A 1 413 ? 18.213 -62.498 5.488 1.00 59.47 413 GLY A CA 1
ATOM 3256 C C . GLY A 1 413 ? 18.642 -62.773 6.942 1.00 59.47 413 GLY A C 1
ATOM 3257 O O . GLY A 1 413 ? 17.779 -62.916 7.811 1.00 59.47 413 GLY A O 1
ATOM 3258 N N . HIS A 1 414 ? 19.951 -62.876 7.215 1.00 60.47 414 HIS A N 1
ATOM 3259 C CA . HIS A 1 414 ? 20.514 -62.924 8.580 1.00 60.47 414 HIS A CA 1
ATOM 3260 C C . HIS A 1 414 ? 20.719 -61.499 9.114 1.00 60.47 414 HIS A C 1
ATOM 3262 O O . HIS A 1 414 ? 21.113 -60.625 8.340 1.00 60.47 414 HIS A O 1
ATOM 3268 N N . LEU A 1 415 ? 20.411 -61.247 10.392 1.00 69.94 415 LEU A N 1
ATOM 3269 C CA . LEU A 1 415 ? 20.300 -59.884 10.933 1.00 69.94 415 LEU A CA 1
ATOM 3270 C C . LEU A 1 415 ? 21.281 -59.618 12.071 1.00 69.94 415 LEU A C 1
ATOM 3272 O O . LEU A 1 415 ? 21.327 -60.359 13.051 1.00 69.94 415 LEU A O 1
ATOM 3276 N N . THR A 1 416 ? 21.967 -58.487 11.982 1.00 67.12 416 THR A N 1
ATOM 3277 C CA . THR A 1 416 ? 22.624 -57.822 13.109 1.00 67.12 416 THR A CA 1
ATOM 3278 C C . THR A 1 416 ? 22.019 -56.430 13.299 1.00 67.12 416 THR A C 1
ATOM 3280 O O . THR A 1 416 ? 21.361 -55.900 12.403 1.00 67.12 416 THR A O 1
ATOM 3283 N N . PHE A 1 417 ? 22.177 -55.843 14.486 1.00 69.38 417 PHE A N 1
ATOM 3284 C CA . PHE A 1 417 ? 21.510 -54.589 14.853 1.00 69.38 417 PHE A CA 1
ATOM 3285 C C . PHE A 1 417 ? 22.520 -53.554 15.323 1.00 69.38 417 PHE A C 1
ATOM 3287 O O . PHE A 1 417 ? 23.465 -53.879 16.042 1.00 69.38 417 PHE A O 1
ATOM 3294 N N . SER A 1 418 ? 22.287 -52.301 14.953 1.00 70.81 418 SER A N 1
ATOM 3295 C CA . SER A 1 418 ? 22.949 -51.141 15.539 1.00 70.81 418 SER A CA 1
ATOM 3296 C C . SER A 1 418 ? 21.908 -50.073 15.866 1.00 70.81 418 SER A C 1
ATOM 3298 O O . SER A 1 418 ? 20.830 -50.034 15.275 1.00 70.81 418 SER A O 1
ATOM 3300 N N . VAL A 1 419 ? 22.200 -49.217 16.841 1.00 68.44 419 VAL A N 1
ATOM 3301 C CA . VAL A 1 419 ? 21.311 -48.117 17.230 1.00 68.44 419 VAL A CA 1
ATOM 3302 C C . VAL A 1 419 ? 22.007 -46.796 16.974 1.00 68.44 419 VAL A C 1
ATOM 3304 O O . VAL A 1 419 ? 23.187 -46.635 17.283 1.00 68.44 419 VAL A O 1
ATOM 3307 N N . SER A 1 420 ? 21.265 -45.853 16.409 1.00 59.25 420 SER A N 1
ATOM 3308 C CA . SER A 1 420 ? 21.680 -44.462 16.294 1.00 59.25 420 SER A CA 1
ATOM 3309 C C . SER A 1 420 ? 21.368 -43.732 17.609 1.00 59.25 420 SER A C 1
ATOM 3311 O O . SER A 1 420 ? 20.205 -43.613 17.989 1.00 59.25 420 SER A O 1
ATOM 3313 N N . GLY A 1 421 ? 22.390 -43.216 18.303 1.00 57.75 421 GLY A N 1
ATOM 3314 C CA . GLY A 1 421 ? 22.237 -42.393 19.517 1.00 57.75 421 GLY A CA 1
ATOM 3315 C C . GLY A 1 421 ? 22.478 -43.125 20.849 1.00 57.75 421 GLY A C 1
ATOM 3316 O O . GLY A 1 421 ? 23.038 -44.215 20.881 1.00 57.75 421 GLY A O 1
ATOM 3317 N N . ASN A 1 422 ? 22.069 -42.509 21.968 1.00 54.56 422 ASN A N 1
ATOM 3318 C CA . ASN A 1 422 ? 22.315 -42.989 23.344 1.00 54.56 422 ASN A CA 1
ATOM 3319 C C . ASN A 1 422 ? 21.238 -43.967 23.866 1.00 54.56 422 ASN A C 1
ATOM 3321 O O . ASN A 1 422 ? 20.913 -43.957 25.053 1.00 54.56 422 ASN A O 1
ATOM 3325 N N . VAL A 1 423 ? 20.639 -44.780 22.993 1.00 61.88 423 VAL A N 1
ATOM 3326 C CA . VAL A 1 423 ? 19.602 -45.752 23.376 1.00 61.88 423 VAL A CA 1
ATOM 3327 C C . VAL A 1 423 ? 20.212 -47.152 23.398 1.00 61.88 423 VAL A C 1
ATOM 3329 O O . VAL A 1 423 ? 20.778 -47.603 22.404 1.00 61.88 423 VAL A O 1
ATOM 3332 N N . SER A 1 424 ? 20.112 -47.848 24.531 1.00 70.19 424 SER A N 1
ATOM 3333 C CA . SER A 1 424 ? 20.517 -49.250 24.646 1.00 70.19 424 SER A CA 1
ATOM 3334 C C . SER A 1 424 ? 19.373 -50.174 24.230 1.00 70.19 424 SER A C 1
ATOM 3336 O O . SER A 1 424 ? 18.235 -49.999 24.664 1.00 70.19 424 SER A O 1
ATOM 3338 N N . LEU A 1 425 ? 19.672 -51.175 23.396 1.00 76.06 425 LEU A N 1
ATOM 3339 C CA . LEU A 1 425 ? 18.705 -52.227 23.077 1.00 76.06 425 LEU A CA 1
ATOM 3340 C C . LEU A 1 425 ? 18.502 -53.127 24.305 1.00 76.06 425 LEU A C 1
ATOM 3342 O O . LEU A 1 425 ? 19.491 -53.497 24.946 1.00 76.06 425 LEU A O 1
ATOM 3346 N N . PRO A 1 426 ? 17.258 -53.507 24.642 1.00 80.12 426 PRO A N 1
ATOM 3347 C CA . PRO A 1 426 ? 17.017 -54.505 25.674 1.00 80.12 426 PRO A CA 1
ATOM 3348 C C . PRO A 1 426 ? 17.642 -55.850 25.282 1.00 80.12 426 PRO A C 1
ATOM 3350 O O . PRO A 1 426 ? 17.705 -56.194 24.104 1.00 80.12 426 PRO A O 1
ATOM 3353 N N . ASN A 1 427 ? 18.068 -56.639 26.272 1.00 75.44 427 ASN A N 1
ATOM 3354 C CA . ASN A 1 427 ? 18.747 -57.924 26.040 1.00 75.44 427 ASN A CA 1
ATOM 3355 C C . ASN A 1 427 ? 17.903 -58.918 25.218 1.00 75.44 427 ASN A C 1
ATOM 3357 O O . ASN A 1 427 ? 18.450 -59.749 24.496 1.00 75.44 427 ASN A O 1
ATOM 3361 N N . ASP A 1 428 ? 16.576 -58.806 25.301 1.00 79.50 428 ASP A N 1
ATOM 3362 C CA . ASP A 1 428 ? 15.634 -59.657 24.569 1.00 79.50 428 ASP A CA 1
ATOM 3363 C C . ASP A 1 428 ? 15.392 -59.185 23.119 1.00 79.50 428 ASP A C 1
ATOM 3365 O O . ASP A 1 428 ? 14.780 -59.899 22.320 1.00 79.50 428 ASP A O 1
ATOM 3369 N N . PHE A 1 429 ? 15.905 -58.008 22.738 1.00 82.44 429 PHE A N 1
ATOM 3370 C CA . PHE A 1 429 ? 15.839 -57.470 21.379 1.00 82.44 429 PHE A CA 1
ATOM 3371 C C . PHE A 1 429 ? 16.928 -58.106 20.500 1.00 82.44 429 PHE A C 1
ATOM 3373 O O . PHE A 1 429 ? 18.020 -57.570 20.318 1.00 82.44 429 PHE A O 1
ATOM 3380 N N . ASN A 1 430 ? 16.634 -59.292 19.964 1.00 82.56 430 ASN A N 1
ATOM 3381 C CA . ASN A 1 430 ? 17.552 -60.082 19.140 1.00 82.56 430 ASN A CA 1
ATOM 3382 C C . ASN A 1 430 ? 16.971 -60.415 17.750 1.00 82.56 430 ASN A C 1
ATOM 3384 O O . ASN A 1 430 ? 15.841 -60.058 17.413 1.00 82.56 430 ASN A O 1
ATOM 3388 N N . GLU A 1 431 ? 17.744 -61.127 16.923 1.00 82.12 431 GLU A N 1
ATOM 3389 C CA . GLU A 1 431 ? 17.343 -61.471 15.550 1.00 82.12 431 GLU A CA 1
ATOM 3390 C C . GLU A 1 431 ? 16.038 -62.264 15.499 1.00 82.12 431 GLU A C 1
ATOM 3392 O O . GLU A 1 431 ? 15.184 -62.017 14.643 1.00 82.12 431 GLU A O 1
ATOM 3397 N N . HIS A 1 432 ? 15.877 -63.210 16.423 1.00 83.88 432 HIS A N 1
ATOM 3398 C CA . HIS A 1 432 ? 14.679 -64.027 16.501 1.00 83.88 432 HIS A CA 1
ATOM 3399 C C . HIS A 1 432 ? 13.454 -63.175 16.845 1.00 83.88 432 HIS A C 1
ATOM 3401 O O . HIS A 1 432 ? 12.405 -63.334 16.213 1.00 83.88 432 HIS A O 1
ATOM 3407 N N . TYR A 1 433 ? 13.592 -62.247 17.797 1.00 87.50 433 TYR A N 1
ATOM 3408 C CA . TYR A 1 433 ? 12.544 -61.294 18.147 1.00 87.50 433 TYR A CA 1
ATOM 3409 C C . TYR A 1 433 ? 12.139 -60.448 16.936 1.00 87.50 433 TYR A C 1
ATOM 3411 O O . TYR A 1 433 ? 10.970 -60.466 16.564 1.00 87.50 433 TYR A O 1
ATOM 3419 N N . VAL A 1 434 ? 13.085 -59.792 16.254 1.00 86.06 434 VAL A N 1
ATOM 3420 C CA . VAL A 1 434 ? 12.775 -58.903 15.117 1.00 86.06 434 VAL A CA 1
ATOM 3421 C C . VAL A 1 434 ? 12.137 -59.659 13.948 1.00 86.06 434 VAL A C 1
ATOM 3423 O O . VAL A 1 434 ? 11.141 -59.200 13.388 1.00 86.06 434 VAL A O 1
ATOM 3426 N N . LYS A 1 435 ? 12.631 -60.857 13.604 1.00 84.12 435 LYS A N 1
ATOM 3427 C CA . LYS A 1 435 ? 12.000 -61.699 12.568 1.00 84.12 435 LYS A CA 1
ATOM 3428 C C . LYS A 1 435 ? 10.583 -62.117 12.950 1.00 84.12 435 LYS A C 1
ATOM 3430 O O . LYS A 1 435 ? 9.700 -62.143 12.094 1.00 84.12 435 LYS A O 1
ATOM 3435 N N . SER A 1 436 ? 10.367 -62.453 14.220 1.00 86.69 436 SER A N 1
ATOM 3436 C CA . SER A 1 436 ? 9.046 -62.824 14.734 1.00 86.69 436 SER A CA 1
ATOM 3437 C C . SER A 1 436 ? 8.102 -61.625 14.755 1.00 86.69 436 SER A C 1
ATOM 3439 O O . SER A 1 436 ? 6.951 -61.761 14.358 1.00 86.69 436 SER A O 1
ATOM 3441 N N . LEU A 1 437 ? 8.598 -60.447 15.138 1.00 89.12 437 LEU A N 1
ATOM 3442 C CA . LEU A 1 437 ? 7.873 -59.181 15.154 1.00 89.12 437 LEU A CA 1
ATOM 3443 C C . LEU A 1 437 ? 7.384 -58.801 13.755 1.00 89.12 437 LEU A C 1
ATOM 3445 O O . LEU A 1 437 ? 6.192 -58.576 13.575 1.00 89.12 437 LEU A O 1
ATOM 3449 N N . VAL A 1 438 ? 8.271 -58.786 12.755 1.00 88.12 438 VAL A N 1
ATOM 3450 C CA . VAL A 1 438 ? 7.906 -58.441 11.370 1.00 88.12 438 VAL A CA 1
ATOM 3451 C C . VAL A 1 438 ? 6.892 -59.436 10.800 1.00 88.12 438 VAL A C 1
ATOM 3453 O O . VAL A 1 438 ? 5.893 -59.025 10.213 1.00 88.12 438 VAL A O 1
ATOM 3456 N N . ARG A 1 439 ? 7.088 -60.743 11.033 1.00 87.44 439 ARG A N 1
ATOM 3457 C CA . ARG A 1 439 ? 6.126 -61.781 10.620 1.00 87.44 439 ARG A CA 1
ATOM 3458 C C . ARG A 1 439 ? 4.774 -61.641 11.312 1.00 87.44 439 ARG A C 1
ATOM 3460 O O . ARG A 1 439 ? 3.754 -61.839 10.667 1.00 87.44 439 ARG A O 1
ATOM 3467 N N . LYS A 1 440 ? 4.769 -61.320 12.608 1.00 88.69 440 LYS A N 1
ATOM 3468 C CA . LYS A 1 440 ? 3.553 -61.121 13.406 1.00 88.69 440 LYS A CA 1
ATOM 3469 C C . LYS A 1 440 ? 2.786 -59.884 12.952 1.00 88.69 440 LYS A C 1
ATOM 3471 O O . LYS A 1 440 ? 1.569 -59.941 12.864 1.00 88.69 440 LYS A O 1
ATOM 3476 N N . LEU A 1 441 ? 3.491 -58.782 12.695 1.00 89.44 441 LEU A N 1
ATOM 3477 C CA . LEU A 1 441 ? 2.883 -57.540 12.226 1.00 89.44 441 LEU A CA 1
ATOM 3478 C C . LEU A 1 441 ? 2.294 -57.682 10.827 1.00 89.44 441 LEU A C 1
ATOM 3480 O O . LEU A 1 441 ? 1.319 -57.002 10.540 1.00 89.44 441 LEU A O 1
ATOM 3484 N N . ASN A 1 442 ? 2.897 -58.528 9.982 1.00 89.25 442 ASN A N 1
ATOM 3485 C CA . ASN A 1 442 ? 2.432 -58.839 8.630 1.00 89.25 442 ASN A CA 1
ATOM 3486 C C . ASN A 1 442 ? 1.914 -57.598 7.882 1.00 89.25 442 ASN A C 1
ATOM 3488 O O . ASN A 1 442 ? 0.797 -57.569 7.365 1.00 89.25 442 ASN A O 1
ATOM 3492 N N . VAL A 1 443 ? 2.741 -56.548 7.871 1.00 89.00 443 VAL A N 1
ATOM 3493 C CA . VAL A 1 443 ? 2.360 -55.204 7.420 1.00 89.00 443 VAL A CA 1
ATOM 3494 C C . VAL A 1 443 ? 1.729 -55.224 6.030 1.00 89.00 443 VAL A C 1
ATOM 3496 O O . VAL A 1 443 ? 0.779 -54.490 5.792 1.00 89.00 443 VAL A O 1
ATOM 3499 N N . GLY A 1 444 ? 2.220 -56.076 5.125 1.00 87.25 444 GLY A N 1
ATOM 3500 C CA . GLY A 1 444 ? 1.669 -56.198 3.776 1.00 87.25 444 GLY A CA 1
ATOM 3501 C C . GLY A 1 444 ? 0.193 -56.602 3.763 1.00 87.25 444 GLY A C 1
ATOM 3502 O O . GLY A 1 444 ? -0.603 -55.968 3.075 1.00 87.25 444 GLY A O 1
ATOM 3503 N N . GLU A 1 445 ? -0.186 -57.615 4.544 1.00 90.31 445 GLU A N 1
ATOM 3504 C CA . GLU A 1 445 ? -1.564 -58.116 4.596 1.00 90.31 445 GLU A CA 1
ATOM 3505 C C . GLU A 1 445 ? -2.493 -57.179 5.375 1.00 90.31 445 GLU A C 1
ATOM 3507 O O . GLU A 1 445 ? -3.612 -56.900 4.944 1.00 90.31 445 GLU A O 1
ATOM 3512 N N . GLU A 1 446 ? -2.017 -56.635 6.494 1.00 91.69 446 GLU A N 1
ATOM 3513 C CA . GLU A 1 446 ? -2.791 -55.691 7.304 1.00 91.69 446 GLU A CA 1
ATOM 3514 C C . GLU A 1 446 ? -3.022 -54.367 6.558 1.00 91.69 446 GLU A C 1
ATOM 3516 O O . GLU A 1 446 ? -4.121 -53.808 6.580 1.00 91.69 446 GLU A O 1
ATOM 3521 N N . TYR A 1 447 ? -2.020 -53.884 5.816 1.00 92.31 447 TYR A N 1
ATOM 3522 C CA . TYR A 1 447 ? -2.162 -52.699 4.973 1.00 92.31 447 TYR A CA 1
ATOM 3523 C C . TYR A 1 447 ? -3.052 -52.966 3.753 1.00 92.31 447 TYR A C 1
ATOM 3525 O O . TYR A 1 447 ? -3.870 -52.119 3.399 1.00 92.31 447 TYR A O 1
ATOM 3533 N N . ARG A 1 448 ? -2.970 -54.156 3.140 1.00 91.62 448 ARG A N 1
ATOM 3534 C CA . ARG A 1 448 ? -3.913 -54.577 2.091 1.00 91.62 448 ARG A CA 1
ATOM 3535 C C . ARG A 1 448 ? -5.349 -54.573 2.612 1.00 91.62 448 ARG A C 1
ATOM 3537 O O . ARG A 1 448 ? -6.221 -54.004 1.966 1.00 91.62 448 ARG A O 1
ATOM 3544 N N . THR A 1 449 ? -5.570 -55.113 3.807 1.00 91.38 449 THR A N 1
ATOM 3545 C CA . THR A 1 449 ? -6.881 -55.121 4.472 1.00 91.38 449 THR A CA 1
ATOM 3546 C C . THR A 1 449 ? -7.376 -53.698 4.751 1.00 91.38 449 THR A C 1
ATOM 3548 O O . THR A 1 449 ? -8.544 -53.392 4.518 1.00 91.38 449 THR A O 1
ATOM 3551 N N . LEU A 1 450 ? -6.496 -52.789 5.192 1.00 90.31 450 LEU A N 1
ATOM 3552 C CA . LEU A 1 450 ? -6.824 -51.367 5.343 1.00 90.31 450 LEU A CA 1
ATOM 3553 C C . LEU A 1 450 ? -7.284 -50.748 4.015 1.00 90.31 450 LEU A C 1
ATOM 3555 O O . LEU A 1 450 ? -8.314 -50.074 3.987 1.00 90.31 450 LEU A O 1
ATOM 3559 N N . LEU A 1 451 ? -6.542 -50.978 2.928 1.00 91.12 451 LEU A N 1
ATOM 3560 C CA . LEU A 1 451 ? -6.889 -50.468 1.601 1.00 91.12 451 LEU A CA 1
ATOM 3561 C C . LEU A 1 451 ? -8.212 -51.049 1.101 1.00 91.12 451 LEU A C 1
ATOM 3563 O O . LEU A 1 451 ? -9.055 -50.296 0.626 1.00 91.12 451 LEU A O 1
ATOM 3567 N N . GLU A 1 452 ? -8.432 -52.355 1.241 1.00 89.81 452 GLU A N 1
ATOM 3568 C CA . GLU A 1 452 ? -9.685 -53.011 0.851 1.00 89.81 452 GLU A CA 1
ATOM 3569 C C . GLU A 1 452 ? -10.874 -52.438 1.618 1.00 89.81 452 GLU A C 1
ATOM 3571 O O . GLU A 1 452 ? -11.884 -52.075 1.015 1.00 89.81 452 GLU A O 1
ATOM 3576 N N . ASN A 1 453 ? -10.731 -52.259 2.931 1.00 87.31 453 ASN A N 1
ATOM 3577 C CA . ASN A 1 453 ? -11.775 -51.664 3.755 1.00 87.31 453 ASN A CA 1
ATOM 3578 C C . ASN A 1 453 ? -12.104 -50.231 3.319 1.00 87.31 453 ASN A C 1
ATOM 3580 O O . ASN A 1 453 ? -13.274 -49.865 3.240 1.00 87.31 453 ASN A O 1
ATOM 3584 N N . LYS A 1 454 ? -11.074 -49.434 3.008 1.00 85.12 454 LYS A N 1
ATOM 3585 C CA . LYS A 1 454 ? -11.214 -48.011 2.674 1.00 85.12 454 LYS A CA 1
ATOM 3586 C C . LYS A 1 454 ? -11.598 -47.717 1.230 1.00 85.12 454 LYS A C 1
ATOM 3588 O O . LYS A 1 454 ? -12.174 -46.662 0.973 1.00 85.12 454 LYS A O 1
ATOM 3593 N N . LEU A 1 455 ? -11.263 -48.606 0.300 1.00 86.44 455 LEU A N 1
ATOM 3594 C CA . LEU A 1 455 ? -11.474 -48.399 -1.132 1.00 86.44 455 LEU A CA 1
ATOM 3595 C C . LEU A 1 455 ? -12.598 -49.263 -1.709 1.00 86.44 455 LEU A C 1
ATOM 3597 O O . LEU A 1 455 ? -13.140 -48.897 -2.750 1.00 86.44 455 LEU A O 1
ATOM 3601 N N . ILE A 1 456 ? -12.947 -50.390 -1.078 1.00 84.06 456 ILE A N 1
ATOM 3602 C CA . ILE A 1 456 ? -13.855 -51.392 -1.661 1.00 84.06 456 ILE A CA 1
ATOM 3603 C C . ILE A 1 456 ? -15.041 -51.708 -0.743 1.00 84.06 456 ILE A C 1
ATOM 3605 O O . ILE A 1 456 ? -16.180 -51.660 -1.199 1.00 84.06 456 ILE A O 1
ATOM 3609 N N . VAL A 1 457 ? -14.793 -52.068 0.520 1.00 80.50 457 VAL A N 1
ATOM 3610 C CA . VAL A 1 457 ? -15.825 -52.659 1.396 1.00 80.50 457 VAL A CA 1
ATOM 3611 C C . VAL A 1 457 ? -16.891 -51.643 1.806 1.00 80.50 457 VAL A C 1
ATOM 3613 O O . VAL A 1 457 ? -18.080 -51.961 1.788 1.00 80.50 457 VAL A O 1
ATOM 3616 N N . ASP A 1 458 ? -16.489 -50.423 2.159 1.00 79.44 458 ASP A N 1
ATOM 3617 C CA . ASP A 1 458 ? -17.430 -49.349 2.465 1.00 79.44 458 ASP A CA 1
ATOM 3618 C C . ASP A 1 458 ? -17.906 -48.688 1.163 1.00 79.44 458 ASP A C 1
ATOM 3620 O O . ASP A 1 458 ? -17.218 -47.851 0.578 1.00 79.44 458 ASP A O 1
ATOM 3624 N N . ALA A 1 459 ? -19.083 -49.091 0.682 1.00 76.81 459 ALA A N 1
ATOM 3625 C CA . ALA A 1 459 ? -19.633 -48.604 -0.581 1.00 76.81 459 ALA A CA 1
ATOM 3626 C C . ALA A 1 459 ? -19.937 -47.093 -0.569 1.00 76.81 459 ALA A C 1
ATOM 3628 O O . ALA A 1 459 ? -19.860 -46.448 -1.619 1.00 76.81 459 ALA A O 1
ATOM 3629 N N . GLU A 1 460 ? -20.274 -46.516 0.589 1.00 81.94 460 GLU A N 1
ATOM 3630 C CA . GLU A 1 460 ? -20.562 -45.085 0.714 1.00 81.94 460 GLU A CA 1
ATOM 3631 C C . GLU A 1 460 ? -19.258 -44.275 0.719 1.00 81.94 460 GLU A C 1
ATOM 3633 O O . GLU A 1 460 ? -19.117 -43.331 -0.066 1.00 81.94 460 GLU A O 1
ATOM 3638 N N . GLU A 1 461 ? -18.266 -44.700 1.510 1.00 83.25 461 GLU A N 1
ATOM 3639 C CA . GLU A 1 461 ? -16.931 -44.089 1.545 1.00 83.25 461 GLU A CA 1
ATOM 3640 C C . GLU A 1 461 ? -16.216 -44.241 0.188 1.00 83.25 461 GL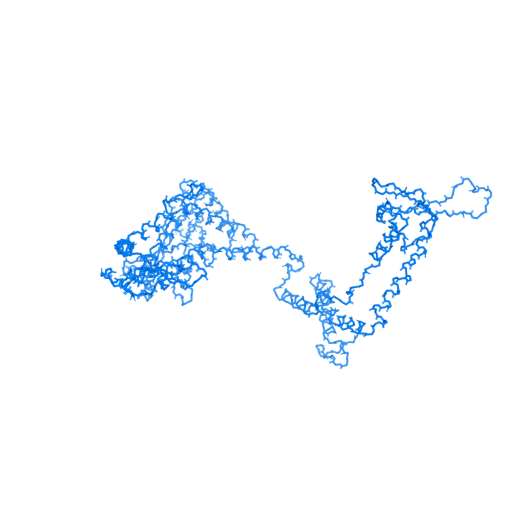U A C 1
ATOM 3642 O O . GLU A 1 461 ? -15.661 -43.271 -0.331 1.00 83.25 461 GLU A O 1
ATOM 3647 N N . SER A 1 462 ? -16.297 -45.416 -0.445 1.00 85.62 462 SER A N 1
ATOM 3648 C CA . SER A 1 462 ? -15.721 -45.701 -1.768 1.00 85.62 462 SER A CA 1
ATOM 3649 C C . SER A 1 462 ? -16.350 -44.841 -2.869 1.00 85.62 462 SER A C 1
ATOM 3651 O O . SER A 1 462 ? -15.637 -44.203 -3.647 1.00 85.62 462 SER A O 1
ATOM 3653 N N . SER A 1 463 ? -17.684 -44.730 -2.902 1.00 87.25 463 SER A N 1
ATOM 3654 C CA . SER A 1 463 ? -18.389 -43.866 -3.859 1.00 87.25 463 SER A CA 1
ATOM 3655 C C . SER A 1 463 ? -18.045 -42.387 -3.653 1.00 87.25 463 SER A C 1
ATOM 3657 O O . SER A 1 463 ? -17.799 -41.661 -4.620 1.00 87.25 463 SER A O 1
ATOM 3659 N N . GLY A 1 464 ? -17.965 -41.934 -2.396 1.00 88.56 464 GLY A N 1
ATOM 3660 C CA . GLY A 1 464 ? -17.519 -40.584 -2.051 1.00 88.56 464 GLY A CA 1
ATOM 3661 C C . GLY A 1 464 ? -16.092 -40.297 -2.528 1.00 88.56 464 GLY A C 1
ATOM 3662 O O . GLY A 1 464 ? -15.854 -39.288 -3.194 1.00 88.56 464 GLY A O 1
ATOM 3663 N N . ARG A 1 465 ? -15.154 -41.215 -2.269 1.00 90.00 465 ARG A N 1
ATOM 3664 C CA . ARG A 1 465 ? -13.761 -41.122 -2.737 1.00 90.00 465 ARG A CA 1
ATOM 3665 C C . ARG A 1 465 ? -13.655 -41.109 -4.250 1.00 90.00 465 ARG A C 1
ATOM 3667 O O . ARG A 1 465 ? -12.913 -40.297 -4.791 1.00 90.00 465 ARG A O 1
ATOM 3674 N N . PHE A 1 466 ? -14.406 -41.963 -4.940 1.00 89.44 466 PHE A N 1
ATOM 3675 C CA . PHE A 1 466 ? -14.406 -42.002 -6.398 1.00 89.44 466 PHE A CA 1
ATOM 3676 C C . PHE A 1 466 ? -14.886 -40.674 -6.997 1.00 89.44 466 PHE A C 1
ATOM 3678 O O . PHE A 1 466 ? -14.275 -40.161 -7.931 1.00 89.44 466 PHE A O 1
ATOM 3685 N N . LYS A 1 467 ? -15.920 -40.052 -6.414 1.00 89.56 467 LYS A N 1
ATOM 3686 C CA . LYS A 1 467 ? -16.363 -38.707 -6.818 1.00 89.56 467 LYS A CA 1
ATOM 3687 C C . LYS A 1 467 ? -15.272 -37.655 -6.609 1.00 89.56 467 LYS A C 1
ATOM 3689 O O . LYS A 1 467 ? -15.042 -36.856 -7.515 1.00 89.56 467 LYS A O 1
ATOM 3694 N N . LEU A 1 468 ? -14.586 -37.667 -5.460 1.00 91.31 468 LEU A N 1
ATOM 3695 C CA . LEU A 1 468 ? -13.451 -36.770 -5.205 1.00 91.31 468 LEU A CA 1
ATOM 3696 C C . LEU A 1 468 ? -12.319 -37.007 -6.209 1.00 91.31 468 LEU A C 1
ATOM 3698 O O . LEU A 1 468 ? -11.795 -36.048 -6.764 1.00 91.31 468 LEU A O 1
ATOM 3702 N N . PHE A 1 469 ? -11.995 -38.265 -6.510 1.00 91.19 469 PHE A N 1
ATOM 3703 C CA . PHE A 1 469 ? -10.985 -38.625 -7.503 1.00 91.19 469 PHE A CA 1
ATOM 3704 C C . PHE A 1 469 ? -11.336 -38.060 -8.883 1.00 91.19 469 PHE A C 1
ATOM 3706 O O . PHE A 1 469 ? -10.519 -37.372 -9.492 1.00 91.19 469 PHE A O 1
ATOM 3713 N N . CYS A 1 470 ? -12.572 -38.257 -9.350 1.00 89.75 470 CYS A N 1
ATOM 3714 C CA . CYS A 1 470 ? -13.037 -37.703 -10.622 1.00 89.75 470 CYS A CA 1
ATOM 3715 C C . CYS A 1 470 ? -13.040 -36.166 -10.648 1.00 89.75 470 CYS A C 1
ATOM 3717 O O . CYS A 1 470 ? -12.817 -35.582 -11.706 1.00 89.75 470 CYS A O 1
ATOM 3719 N N . ALA A 1 471 ? -13.285 -35.505 -9.514 1.00 89.94 471 ALA A N 1
ATOM 3720 C CA . ALA A 1 471 ? -13.278 -34.046 -9.423 1.00 89.94 471 ALA A CA 1
ATOM 3721 C C . ALA A 1 471 ? -11.857 -33.454 -9.355 1.00 89.94 471 ALA A C 1
ATOM 3723 O O . ALA A 1 471 ? -11.601 -32.397 -9.932 1.00 89.94 471 ALA A O 1
ATOM 3724 N N . GLN A 1 472 ? -10.936 -34.124 -8.658 1.00 92.31 472 GLN A N 1
ATOM 3725 C CA . GLN A 1 472 ? -9.600 -33.610 -8.337 1.00 92.31 472 GLN A CA 1
ATOM 3726 C C . GLN A 1 472 ? -8.531 -34.022 -9.353 1.00 92.31 472 GLN A C 1
ATOM 3728 O O . GLN A 1 472 ? -7.618 -33.238 -9.615 1.00 92.31 472 GLN A O 1
ATOM 3733 N N . LEU A 1 473 ? -8.642 -35.207 -9.965 1.00 91.81 473 LEU A N 1
ATOM 3734 C CA . LEU A 1 473 ? -7.644 -35.693 -10.918 1.00 91.81 473 LEU A CA 1
ATOM 3735 C C . LEU A 1 473 ? -7.498 -34.774 -12.147 1.00 91.81 473 LEU A C 1
ATOM 3737 O O . LEU A 1 473 ? -6.360 -34.441 -12.481 1.00 91.81 473 LEU A O 1
ATOM 3741 N N . PRO A 1 474 ? -8.576 -34.311 -12.819 1.00 92.94 474 PRO A N 1
ATOM 3742 C CA . PRO A 1 474 ? -8.429 -33.446 -13.988 1.00 92.94 474 PRO A CA 1
ATOM 3743 C C . PRO A 1 474 ? -7.638 -32.153 -13.725 1.00 92.94 474 PRO A C 1
ATOM 3745 O O . PRO A 1 474 ? -6.686 -31.908 -14.465 1.00 92.94 474 PRO A O 1
ATOM 3748 N N . PRO A 1 475 ? -7.946 -31.329 -12.696 1.00 93.25 475 PRO A N 1
ATOM 3749 C CA . PRO A 1 475 ? -7.146 -30.139 -12.422 1.00 93.25 475 PRO A CA 1
ATOM 3750 C C . PRO A 1 475 ? -5.713 -30.460 -11.964 1.00 93.25 475 PRO A C 1
ATOM 3752 O O . PRO A 1 475 ? -4.812 -29.714 -12.334 1.00 93.25 475 PRO A O 1
ATOM 3755 N N . GLN A 1 476 ? -5.466 -31.565 -11.244 1.00 92.88 476 GLN A N 1
ATOM 3756 C CA . GLN A 1 476 ? -4.099 -31.998 -10.897 1.00 92.88 476 GLN A CA 1
ATOM 3757 C C . GLN A 1 476 ? -3.276 -32.343 -12.149 1.00 92.88 476 GLN A C 1
ATOM 3759 O O . GLN A 1 476 ? -2.154 -31.872 -12.313 1.00 92.88 476 GLN A O 1
ATOM 3764 N N . MET A 1 477 ? -3.848 -33.124 -13.069 1.00 94.31 477 MET A N 1
ATOM 3765 C CA . MET A 1 477 ? -3.186 -33.501 -14.321 1.00 94.31 477 MET A CA 1
ATOM 3766 C C . MET A 1 477 ? -2.964 -32.298 -15.240 1.00 94.31 477 MET A C 1
ATOM 3768 O O . MET A 1 477 ? -1.916 -32.190 -15.874 1.00 94.31 477 MET A O 1
ATOM 3772 N N . LEU A 1 478 ? -3.933 -31.380 -15.294 1.00 94.88 478 LEU A N 1
ATOM 3773 C CA . LEU A 1 478 ? -3.811 -30.130 -16.039 1.00 94.88 478 LEU A CA 1
ATOM 3774 C C . LEU A 1 478 ? -2.704 -29.237 -15.489 1.00 94.88 478 LEU A C 1
ATOM 3776 O O . LEU A 1 478 ? -1.986 -28.632 -16.275 1.00 94.88 478 LEU A O 1
ATOM 3780 N N . GLU A 1 479 ? -2.542 -29.166 -14.168 1.00 93.44 479 GLU A N 1
ATOM 3781 C CA . GLU A 1 479 ? -1.470 -28.392 -13.542 1.00 93.44 479 GLU A CA 1
ATOM 3782 C C . GLU A 1 479 ? -0.096 -28.928 -13.958 1.00 93.44 479 GLU A C 1
ATOM 3784 O O . GLU A 1 479 ? 0.733 -28.163 -14.454 1.00 93.44 479 GLU A O 1
ATOM 3789 N N . ILE A 1 480 ? 0.107 -30.247 -13.861 1.00 93.06 480 ILE A N 1
ATOM 3790 C CA . ILE A 1 480 ? 1.351 -30.906 -14.283 1.00 93.06 480 ILE A CA 1
ATOM 3791 C C . ILE A 1 480 ? 1.611 -30.652 -15.773 1.00 93.06 480 ILE A C 1
ATOM 3793 O O . ILE A 1 480 ? 2.692 -30.193 -16.145 1.00 93.06 480 ILE A O 1
ATOM 3797 N N . ALA A 1 481 ? 0.610 -30.883 -16.627 1.00 94.62 481 ALA A N 1
ATOM 3798 C CA . ALA A 1 481 ? 0.730 -30.678 -18.067 1.00 94.62 481 ALA A CA 1
ATOM 3799 C C . ALA A 1 481 ? 1.020 -29.212 -18.424 1.00 94.62 481 ALA A C 1
ATOM 3801 O O . ALA A 1 481 ? 1.829 -28.942 -19.311 1.00 94.62 481 ALA A O 1
ATOM 3802 N N . PHE A 1 482 ? 0.396 -28.255 -17.732 1.00 94.62 482 PHE A N 1
ATOM 3803 C CA . PHE A 1 482 ? 0.649 -26.831 -17.941 1.00 94.62 482 PHE A CA 1
ATOM 3804 C C . PHE A 1 482 ? 2.074 -26.465 -17.532 1.00 94.62 482 PHE A C 1
ATOM 3806 O O . PHE A 1 482 ? 2.765 -25.749 -18.252 1.00 94.62 482 PHE A O 1
ATOM 3813 N N . ARG A 1 483 ? 2.558 -26.998 -16.407 1.00 91.69 483 ARG A N 1
ATOM 3814 C CA . ARG A 1 483 ? 3.937 -26.796 -15.960 1.00 91.69 483 ARG A CA 1
ATOM 3815 C C . ARG A 1 483 ? 4.942 -27.361 -16.965 1.00 91.69 483 ARG A C 1
ATOM 3817 O O . ARG A 1 483 ? 5.940 -26.704 -17.255 1.00 91.69 483 ARG A O 1
ATOM 3824 N N . ASP A 1 484 ? 4.674 -28.538 -17.521 1.00 93.00 484 ASP A N 1
ATOM 3825 C CA . ASP A 1 484 ? 5.512 -29.148 -18.558 1.00 93.00 484 ASP A CA 1
ATOM 3826 C C . ASP A 1 484 ? 5.450 -28.377 -19.881 1.00 93.00 484 ASP A C 1
ATOM 3828 O O . ASP A 1 484 ? 6.470 -28.253 -20.564 1.00 93.00 484 ASP A O 1
ATOM 3832 N N . LYS A 1 485 ? 4.292 -27.789 -20.209 1.00 94.56 485 LYS A N 1
ATOM 3833 C CA . LYS A 1 485 ? 4.142 -26.853 -21.330 1.00 94.56 485 LYS A CA 1
ATOM 3834 C C . LYS A 1 485 ? 5.029 -25.628 -21.140 1.00 94.56 485 LYS A C 1
ATOM 3836 O O . LYS A 1 485 ? 5.813 -25.303 -22.026 1.00 94.56 485 LYS A O 1
ATOM 3841 N N . LEU A 1 486 ? 4.955 -24.977 -19.980 1.00 92.75 486 LEU A N 1
ATOM 3842 C CA . LEU A 1 486 ? 5.764 -23.791 -19.697 1.00 92.75 486 LEU A CA 1
ATOM 3843 C C . LEU A 1 486 ? 7.274 -24.094 -19.682 1.00 92.75 486 LEU A C 1
ATOM 3845 O O . LEU A 1 486 ? 8.077 -23.247 -20.058 1.00 92.75 486 LEU A O 1
ATOM 3849 N N . LYS A 1 487 ? 7.674 -25.310 -19.287 1.00 90.94 487 LYS A N 1
ATOM 3850 C CA . LYS A 1 487 ? 9.069 -25.783 -19.366 1.00 90.94 487 LYS A CA 1
ATOM 3851 C C . LYS A 1 487 ? 9.525 -26.140 -20.786 1.00 90.94 487 LYS A C 1
ATOM 3853 O O . LYS A 1 487 ? 10.693 -26.466 -20.974 1.00 90.94 487 LYS A O 1
ATOM 3858 N N . GLY A 1 488 ? 8.621 -26.156 -21.766 1.00 90.81 488 GLY A N 1
ATOM 3859 C CA . GLY A 1 488 ? 8.901 -26.600 -23.133 1.00 90.81 488 GLY A CA 1
ATOM 3860 C C . GLY A 1 488 ? 9.055 -28.117 -23.297 1.00 90.81 488 GLY A C 1
ATOM 3861 O O . GLY A 1 488 ? 9.450 -28.571 -24.368 1.00 90.81 488 GLY A O 1
ATOM 3862 N N . VAL A 1 489 ? 8.737 -28.913 -22.268 1.00 94.31 489 VAL A N 1
ATOM 3863 C CA . VAL A 1 489 ? 8.708 -30.386 -22.347 1.00 94.31 489 VAL A CA 1
ATOM 3864 C C . VAL A 1 489 ? 7.478 -30.851 -23.129 1.00 94.31 489 VAL A C 1
ATOM 3866 O O . VAL A 1 489 ? 7.544 -31.815 -23.891 1.00 94.31 489 VAL A O 1
ATOM 3869 N N . LEU A 1 490 ? 6.357 -30.141 -22.969 1.00 95.00 490 LEU A N 1
ATOM 3870 C CA . LEU A 1 490 ? 5.095 -30.416 -23.645 1.00 95.00 490 LEU A CA 1
ATOM 3871 C C . LEU A 1 490 ? 4.789 -29.312 -24.666 1.00 95.00 490 LEU A C 1
ATOM 3873 O O . LEU A 1 490 ? 4.849 -28.127 -24.356 1.00 95.00 490 LEU A O 1
ATOM 3877 N N . SER A 1 491 ? 4.435 -29.681 -25.898 1.00 94.69 491 SER A N 1
ATOM 3878 C CA . SER A 1 491 ? 3.998 -28.684 -26.889 1.00 94.69 491 SER A CA 1
ATOM 3879 C C . SER A 1 491 ? 2.629 -28.091 -26.531 1.00 94.69 491 SER A C 1
ATOM 3881 O O . SER A 1 491 ? 1.796 -28.786 -25.947 1.00 94.69 491 SER A O 1
ATOM 3883 N N . GLU A 1 492 ? 2.349 -26.857 -26.970 1.00 92.56 492 GLU A N 1
ATOM 3884 C CA . GLU A 1 492 ? 1.020 -26.226 -26.846 1.00 92.56 492 GLU A CA 1
ATOM 3885 C C . GLU A 1 492 ? -0.095 -27.160 -27.329 1.00 92.56 492 GLU A C 1
ATOM 3887 O O . GLU A 1 492 ? -1.075 -27.395 -26.631 1.00 92.56 492 GLU A O 1
ATOM 3892 N N . LYS A 1 493 ? 0.092 -27.765 -28.507 1.00 92.00 493 LYS A N 1
ATOM 3893 C CA . LYS A 1 493 ? -0.901 -28.654 -29.112 1.00 92.00 493 LYS A CA 1
ATOM 3894 C C . LYS A 1 493 ? -1.159 -29.900 -28.261 1.00 92.00 493 LYS A C 1
ATOM 3896 O O . LYS A 1 493 ? -2.304 -30.319 -28.120 1.00 92.00 493 LYS A O 1
ATOM 3901 N N . ALA A 1 494 ? -0.108 -30.481 -27.679 1.00 92.69 494 ALA A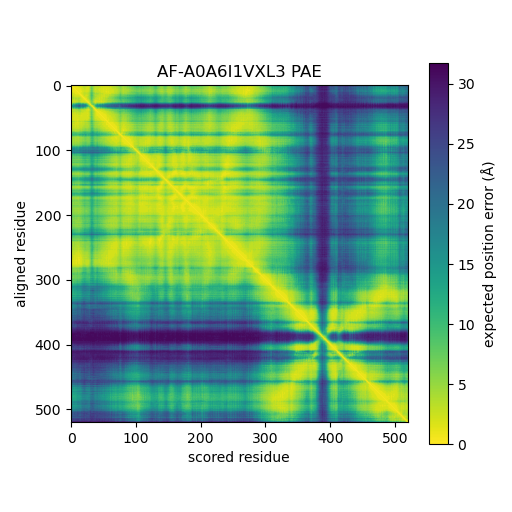 N 1
ATOM 3902 C CA . ALA A 1 494 ? -0.244 -31.623 -26.780 1.00 92.69 494 ALA A CA 1
ATOM 3903 C C . ALA A 1 494 ? -0.951 -31.235 -25.472 1.00 92.69 494 ALA A C 1
ATOM 3905 O O . ALA A 1 494 ? -1.813 -31.981 -25.009 1.00 92.69 494 ALA A O 1
ATOM 3906 N N . TYR A 1 495 ? -0.651 -30.053 -24.923 1.00 94.25 495 TYR A N 1
ATOM 3907 C CA . TYR A 1 495 ? -1.382 -29.504 -23.783 1.00 94.25 495 TYR A CA 1
ATOM 3908 C C . TYR A 1 495 ? -2.873 -29.325 -24.104 1.00 94.25 495 TYR A C 1
ATOM 3910 O O . TYR A 1 495 ? -3.709 -29.823 -23.355 1.00 94.25 495 TYR A O 1
ATOM 3918 N N . CYS A 1 496 ? -3.222 -28.712 -25.241 1.00 91.81 496 CYS A N 1
ATOM 3919 C CA . CYS A 1 496 ? -4.619 -28.526 -25.637 1.00 91.81 496 CYS A CA 1
ATOM 3920 C C . CYS A 1 496 ? -5.371 -29.856 -25.789 1.00 91.81 496 CYS A C 1
ATOM 3922 O O . CYS A 1 496 ? -6.534 -29.950 -25.404 1.00 91.81 496 CYS A O 1
ATOM 3924 N N . TYR A 1 497 ? -4.721 -30.905 -26.304 1.00 91.81 497 TYR A N 1
ATOM 3925 C CA . TYR A 1 497 ? -5.330 -32.234 -26.357 1.00 91.81 497 TYR A CA 1
ATOM 3926 C C . TYR A 1 497 ? -5.606 -32.811 -24.964 1.00 91.81 497 TYR A C 1
ATOM 3928 O O . TYR A 1 497 ? -6.697 -33.337 -24.737 1.00 91.81 497 TYR A O 1
ATOM 3936 N N . LEU A 1 498 ? -4.654 -32.696 -24.031 1.00 92.75 498 LEU A N 1
ATOM 3937 C CA . LEU A 1 498 ? -4.855 -33.129 -22.646 1.00 92.75 498 LEU A CA 1
ATOM 3938 C C . LEU A 1 498 ? -5.973 -32.333 -21.979 1.00 92.75 498 LEU A C 1
ATOM 3940 O O . LEU A 1 498 ? -6.859 -32.923 -21.371 1.00 92.75 498 LEU A O 1
ATOM 3944 N N . GLU A 1 499 ? -5.969 -31.012 -22.134 1.00 92.38 499 GLU A N 1
ATOM 3945 C CA . GLU A 1 499 ? -7.004 -30.137 -21.594 1.00 92.38 499 GLU A CA 1
ATOM 3946 C C . GLU A 1 499 ? -8.389 -30.504 -22.118 1.00 92.38 499 GLU A C 1
ATOM 3948 O O . GLU A 1 499 ? -9.329 -30.647 -21.335 1.00 92.38 499 GLU A O 1
ATOM 3953 N N . HIS A 1 500 ? -8.511 -30.727 -23.425 1.00 91.00 500 HIS A N 1
ATOM 3954 C CA . HIS A 1 500 ? -9.776 -31.100 -24.044 1.00 91.00 500 HIS A CA 1
ATOM 3955 C C . HIS A 1 500 ? -10.290 -32.446 -23.526 1.00 91.00 500 HIS A C 1
ATOM 3957 O O . HIS A 1 500 ? -11.462 -32.573 -23.174 1.00 91.00 500 HIS A O 1
ATOM 3963 N N . VAL A 1 501 ? -9.415 -33.451 -23.413 1.00 91.31 501 VAL A N 1
ATOM 3964 C CA . VAL A 1 501 ? -9.805 -34.774 -22.902 1.00 91.31 501 VAL A CA 1
ATOM 3965 C C . VAL A 1 501 ? -10.143 -34.735 -21.412 1.00 91.31 501 VAL A C 1
ATOM 3967 O O . VAL A 1 501 ? -11.127 -35.346 -21.005 1.00 91.31 501 VAL A O 1
ATOM 3970 N N . LEU A 1 502 ? -9.379 -34.008 -20.599 1.00 90.75 502 LEU A N 1
ATOM 3971 C CA . LEU A 1 502 ? -9.605 -33.919 -19.154 1.00 90.75 502 LEU A CA 1
ATOM 3972 C C . LEU A 1 502 ? -10.851 -33.093 -18.807 1.00 90.75 502 LEU A C 1
ATOM 3974 O O . LEU A 1 502 ? -11.513 -33.379 -17.811 1.00 90.75 502 LEU A O 1
ATOM 3978 N N . ASN A 1 503 ? -11.205 -32.101 -19.629 1.00 88.44 503 ASN A N 1
ATOM 3979 C CA . ASN A 1 503 ? -12.442 -31.335 -19.468 1.00 88.44 503 ASN A CA 1
ATOM 3980 C C . ASN A 1 503 ? -13.674 -32.069 -20.023 1.00 88.44 503 ASN A C 1
ATOM 3982 O O . ASN A 1 503 ? -14.770 -31.887 -19.498 1.00 88.44 503 ASN A O 1
ATOM 3986 N N . MET A 1 504 ? -13.505 -32.899 -21.057 1.00 88.75 504 MET A N 1
ATOM 3987 C CA . MET A 1 504 ? -14.568 -33.699 -21.675 1.00 88.75 504 MET A CA 1
ATOM 3988 C C . MET A 1 504 ? -14.137 -35.175 -21.779 1.00 88.75 504 MET A C 1
ATOM 3990 O O . MET A 1 504 ? -13.751 -35.648 -22.856 1.00 88.75 504 MET A O 1
ATOM 3994 N N . PRO A 1 505 ? -14.178 -35.938 -20.672 1.00 83.06 505 PRO A N 1
ATOM 3995 C CA . PRO A 1 505 ? -13.644 -37.302 -20.633 1.00 83.06 505 PRO A CA 1
ATOM 3996 C C . PRO A 1 505 ? -14.473 -38.315 -21.437 1.00 83.06 505 PRO A C 1
ATOM 3998 O O . PRO A 1 505 ? -13.925 -39.311 -21.907 1.00 83.06 505 PRO A O 1
ATOM 4001 N N . ASP A 1 506 ? -15.759 -38.052 -21.671 1.00 85.00 506 ASP A N 1
ATOM 4002 C CA . ASP A 1 506 ? -16.619 -38.911 -22.487 1.00 85.00 506 ASP A CA 1
ATOM 4003 C C . ASP A 1 506 ? -16.287 -38.764 -23.981 1.00 85.00 506 ASP A C 1
ATOM 4005 O O . ASP A 1 506 ? -16.601 -37.755 -24.602 1.00 85.00 506 ASP A O 1
ATOM 4009 N N . ALA A 1 507 ? -15.681 -39.787 -24.588 1.00 81.31 507 ALA A N 1
ATOM 4010 C CA . ALA A 1 507 ? -15.278 -39.767 -25.995 1.00 81.31 507 ALA A CA 1
ATOM 4011 C C . ALA A 1 507 ? -16.445 -39.721 -27.005 1.00 81.31 507 ALA A C 1
ATOM 4013 O O . ALA A 1 507 ? -16.216 -39.428 -28.185 1.00 81.31 507 ALA A O 1
ATOM 4014 N N . MET A 1 508 ? -17.671 -40.056 -26.592 1.00 82.88 508 MET A N 1
ATOM 4015 C CA . MET A 1 508 ? -18.869 -39.946 -27.429 1.00 82.88 508 MET A CA 1
ATOM 4016 C C . MET A 1 508 ? -19.502 -38.559 -27.344 1.00 82.88 508 MET A C 1
ATOM 4018 O O . MET A 1 508 ? -19.990 -38.072 -28.360 1.00 82.88 508 MET A O 1
ATOM 4022 N N . ALA A 1 509 ? -19.463 -37.931 -26.168 1.00 84.06 509 ALA A N 1
ATOM 4023 C CA . ALA A 1 509 ? -20.002 -36.589 -25.949 1.00 84.06 509 ALA A CA 1
ATOM 4024 C C . ALA A 1 509 ? -18.97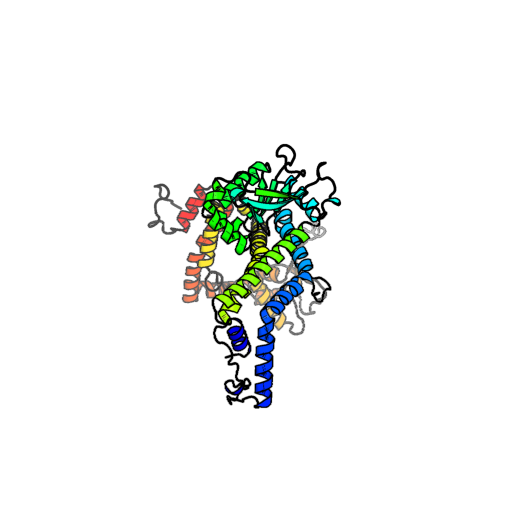6 -35.461 -26.171 1.00 84.06 509 ALA A C 1
ATOM 4026 O O . ALA A 1 509 ? -19.361 -34.301 -26.296 1.00 84.06 509 ALA A O 1
ATOM 4027 N N . ARG A 1 510 ? -17.676 -35.781 -26.221 1.00 88.12 510 ARG A N 1
ATOM 4028 C CA . ARG A 1 510 ? -16.582 -34.823 -26.424 1.00 88.12 510 ARG A CA 1
ATOM 4029 C C . ARG A 1 510 ? -16.711 -34.124 -27.771 1.00 88.12 510 ARG A C 1
ATOM 4031 O O . ARG A 1 510 ? -16.759 -34.768 -28.821 1.00 88.12 510 ARG A O 1
ATOM 4038 N N . GLU A 1 511 ? -16.682 -32.799 -27.725 1.00 88.00 511 GLU A N 1
ATOM 4039 C CA . GLU A 1 511 ? -16.697 -31.948 -28.911 1.00 88.00 511 GLU A CA 1
ATOM 4040 C C . GLU A 1 511 ? -15.454 -32.167 -29.789 1.00 88.00 511 GLU A C 1
ATOM 4042 O O . GLU A 1 511 ? -14.409 -32.642 -29.335 1.00 88.00 511 GLU A O 1
ATOM 4047 N N . LEU A 1 512 ? -15.547 -31.818 -31.072 1.00 86.94 512 LEU A N 1
ATOM 4048 C CA . LEU A 1 512 ? -14.405 -31.881 -31.983 1.00 86.94 512 LEU A CA 1
ATOM 4049 C C . LEU A 1 512 ? -13.386 -30.792 -31.623 1.00 86.94 512 LEU A C 1
ATOM 4051 O O . LEU A 1 512 ? -13.745 -29.624 -31.496 1.00 86.94 512 LEU A O 1
ATOM 4055 N N . PHE A 1 513 ? -12.109 -31.154 -31.534 1.00 83.31 513 PHE A N 1
ATOM 4056 C CA . PHE A 1 513 ? -11.019 -30.195 -31.362 1.00 83.31 513 PHE A CA 1
ATOM 4057 C C . PHE A 1 513 ? -10.469 -29.818 -32.740 1.00 83.31 513 PHE A C 1
ATOM 4059 O O . PHE A 1 513 ? -10.034 -30.692 -33.489 1.00 83.31 513 PHE A O 1
ATOM 4066 N N . GLU A 1 514 ? -10.540 -28.536 -33.114 1.00 85.44 514 GLU A N 1
ATOM 4067 C CA . GLU A 1 514 ? -10.167 -28.047 -34.457 1.00 85.44 514 GLU A CA 1
ATOM 4068 C C . GLU A 1 514 ? -10.824 -28.852 -35.602 1.00 85.44 514 GLU A C 1
ATOM 4070 O O . GLU A 1 514 ? -10.205 -29.134 -36.627 1.00 85.44 514 GLU A O 1
ATOM 4075 N N . GLY A 1 515 ? -12.074 -29.289 -35.416 1.00 83.19 515 GLY A N 1
ATOM 4076 C CA . GLY A 1 515 ? -12.810 -30.096 -36.399 1.00 83.19 515 GLY A CA 1
ATOM 4077 C C . GLY A 1 515 ? -12.423 -31.581 -36.452 1.00 83.19 515 GLY A C 1
ATOM 4078 O O . GLY A 1 515 ? -12.991 -32.321 -37.252 1.00 83.19 515 GLY A O 1
ATOM 4079 N N . HIS A 1 516 ? -11.513 -32.042 -35.590 1.00 82.69 516 HIS A N 1
ATOM 4080 C CA . HIS A 1 516 ? -11.049 -33.428 -35.540 1.00 82.69 516 HIS A CA 1
ATOM 4081 C C . HIS A 1 516 ? -11.458 -34.116 -34.235 1.00 82.69 516 HIS A C 1
ATOM 4083 O O . HIS A 1 516 ? -11.570 -33.500 -33.173 1.00 82.69 516 HIS A O 1
ATOM 4089 N N . ARG A 1 517 ? -11.673 -35.433 -34.307 1.00 82.50 517 ARG A N 1
ATOM 4090 C CA . ARG A 1 517 ? -11.964 -36.251 -33.127 1.00 82.50 517 ARG A CA 1
ATOM 4091 C C . ARG A 1 517 ? -10.654 -36.673 -32.468 1.00 82.50 517 ARG A C 1
ATOM 4093 O O . ARG A 1 517 ? -9.824 -37.305 -33.115 1.00 82.50 517 ARG A O 1
ATOM 4100 N N . ILE A 1 518 ? -10.489 -36.362 -31.184 1.00 81.19 518 ILE A N 1
ATOM 4101 C CA . ILE A 1 518 ? -9.368 -36.878 -30.387 1.00 81.19 518 ILE A CA 1
ATOM 4102 C C . ILE A 1 518 ? -9.704 -38.309 -29.959 1.00 81.19 518 ILE A C 1
ATOM 4104 O O . ILE A 1 518 ? -10.659 -38.525 -29.205 1.00 81.19 518 ILE A O 1
ATOM 4108 N N . VAL A 1 519 ? -8.920 -39.269 -30.447 1.00 73.50 519 VAL A N 1
ATOM 4109 C CA . VAL A 1 519 ? -8.983 -40.689 -30.076 1.00 73.50 519 VAL A CA 1
ATOM 4110 C C . VAL A 1 519 ? -7.764 -40.978 -29.199 1.00 73.50 519 VAL A C 1
ATOM 4112 O O . VAL A 1 519 ? -6.648 -40.673 -29.615 1.00 73.50 519 VAL A O 1
ATOM 4115 N N . MET A 1 520 ? -7.996 -41.479 -27.982 1.00 59.00 520 MET A N 1
ATOM 4116 C CA . MET A 1 520 ? -6.943 -41.953 -27.073 1.00 59.00 520 MET A CA 1
ATOM 4117 C C . MET A 1 520 ? -6.674 -43.434 -27.283 1.00 59.00 520 MET A C 1
ATOM 4119 O O . MET A 1 520 ? -7.662 -44.162 -27.543 1.00 59.00 520 MET A O 1
#

Foldseek 3Di:
DDPLLQLVLCLLVLPNDDPDLVVDWDWDDDDPPPDTHTDDSVVSVVSSVVSVVCSVCVLVVVLVCLCCQAPNDADPVRDHVLVVVLVLLLVLLCLLQQVCVVPDPQDDPLRSVLNVQCSVPQAQVRGDDDVNAGKWKWWKWFALVVVRDIWTLQLKMKIFSRDDQDFVGSAWIWIAFLVPGTGIDRGSVRVVVVVLCQCLDPPSVCRRLVSTAPVSSVVCVVCSVSSVVDPCRIDTHTDRGRPSSVSSVSSSVSLSVQLSVLQVVSSVVSHGPVSSVVSNVVSVVSSVSSSVVVVSVVSVVVVVVLVPDDPLLNPDDPVLVVVLVVLVVLLVVLQDPNDALCPPQDDLLVLLQVLLQVVCCVVCVPFRDGQQQKKKKFKDWDDDPDDPVCPPVGTDIDIDIDGLSVCLVDDDHQIDMDGHDDGDDPPPPDRVVSVVSSVVSVSVVVSVVVCCVQQPVPPVNNVVSVSSCLSNVLSVVLSVQSSCCSVVVHPPVRSVLSNQCSVPVPQVPRDADVNHRDDD

Secondary structure (DSSP, 8-state):
--HHHHHHHHHTTSSPPPSSGGG---EE---TT---EEPPHHHHHHHHHHHHHHHHHHHHHHHHHHHHHHHTPBPTTS-BHHHHHHHHHHHHHHIIIIIHHTT-TTS-HHHHHHHHHHHH--BGGGPPPBTTB--EEEE-EEEEGGGTEEEE-TT-EEEETTSSS-TTTS--EEEEETTTEEEEESSHHHHHHHHHHHHHSTTTHHHHHTTS-HHHHHHHHHTHHHHTT-TT-B--EE--SBHHHHHHHHHHHHHHHHHHHHHHHHHHHT--HHHHHHHHHHHHHHHHHTT-HHHHHHHHHHHHHHHTS-HHHHTS-HHHHHHHHHHHHHHHHH-BTTB-TTTT---HHHHHHHHHHHHHHHH-TTS---TTTEEEEEEEEEPPPS-TTSTTS--EEEEEEEEHHHHHHH--SEEEEEESSSPPPPTT-SHHHHHHHHHHH-HHHHHHHHHHIIIII-HHHHHHHHHHHHHHHHHHHHHHHHHHHHTTSS-HHHHHHHHHHHH---TTTPPPBTTB----

Mean predicted aligned error: 12.92 Å

Radius of gyration: 39.5 Å; Cα contacts (8 Å, |Δi|>4): 610; chains: 1; bounding box: 73×116×80 Å

Sequence (520 aa):
MPLVDVFLEHVTGKQPLPAEPARVRFERAAGAAGQVAYFAADENLVLHGVLLKLAGDFASQFELYLERSVFKDQLPAGNTLLDDLVQLKSQLLWAGGYYFFGHDKRLGQQDVGCLTALQTYRVRSNRPSYYYFVPDVYRIPVNVKSTNFTAFLENCFLITERGGLQPACAGHAIFWSPARQYEAFNSVDECRAVLRQRILDPVDYVELTGTINSLQRAAILESKALLSTTDDLFYFSVVEGDYLLELESSRLQHHLDDARRAYHQGVVAKVSSQELQDRVDNYIVAVEAGFNVASLLLQADTVLFESALPEVLAHATMKEKYDYSRILQRYRNAVVDDRDYLHGIVGIDEYTFKALKKQLALDFPMQSLDPEAVNVIITQTSSPGWSGEIASLGSAVSSTSQTLSAYALRGFGHLTFSVSGNVSLPNDFNEHYVKSLVRKLNVGEEYRTLLENKLIVDAEESSGRFKLFCAQLPPQMLEIAFRDKLKGVLSEKAYCYLEHVLNMPDAMARELFEGHRIVM